Protein AF-0000000078279544 (afdb_homodimer)

Radius of gyration: 25.23 Å; Cα contacts (8 Å, |Δi|>4): 1590; chains: 2; bounding box: 60×74×62 Å

Structure (mmCIF, N/CA/C/O backbone):
data_AF-0000000078279544-model_v1
#
loop_
_entity.id
_entity.type
_entity.pdbx_description
1 polymer 'Phospho-2-dehydro-3-deoxyheptonate aldolase'
#
loop_
_atom_site.group_PDB
_atom_site.id
_atom_site.type_symbol
_atom_site.label_atom_id
_atom_site.label_alt_id
_atom_site.label_comp_id
_atom_site.label_asym_id
_atom_site.label_entity_id
_atom_site.label_seq_id
_atom_site.pdbx_PDB_ins_code
_atom_site.Cartn_x
_atom_site.Cartn_y
_atom_site.Cartn_z
_atom_site.occupancy
_atom_site.B_iso_or_equiv
_atom_site.auth_seq_id
_atom_site.auth_comp_id
_atom_site.auth_asym_id
_atom_site.auth_atom_id
_atom_site.pdbx_PDB_model_num
ATOM 1 N N . MET A 1 1 ? -12.188 -8.484 -18.031 1 65.75 1 MET A N 1
ATOM 2 C CA . MET A 1 1 ? -12 -7.473 -16.984 1 65.75 1 MET A CA 1
ATOM 3 C C . MET A 1 1 ? -13.281 -6.668 -16.781 1 65.75 1 MET A C 1
ATOM 5 O O . MET A 1 1 ? -13.984 -6.348 -17.734 1 65.75 1 MET A O 1
ATOM 9 N N . SER A 1 2 ? -13.641 -6.617 -15.555 1 80.62 2 SER A N 1
ATOM 10 C CA . SER A 1 2 ? -14.859 -5.887 -15.219 1 80.62 2 SER A CA 1
ATOM 11 C C . SER A 1 2 ? -14.586 -4.391 -15.094 1 80.62 2 SER A C 1
ATOM 13 O O . SER A 1 2 ? -15.289 -3.686 -14.367 1 80.62 2 SER A O 1
ATOM 15 N N . PHE A 1 3 ? -13.539 -3.898 -15.812 1 88.75 3 PHE A N 1
ATOM 16 C CA . PHE A 1 3 ? -13.188 -2.484 -15.805 1 88.75 3 PHE A CA 1
ATOM 17 C C . PHE A 1 3 ? -13.992 -1.721 -16.844 1 88.75 3 PHE A C 1
ATOM 19 O O . PHE A 1 3 ? -13.977 -2.072 -18.031 1 88.75 3 PHE A O 1
ATOM 26 N N . LYS A 1 4 ? -14.711 -0.787 -16.406 1 92.38 4 LYS A N 1
ATOM 27 C CA . LYS A 1 4 ? -15.336 0.163 -17.312 1 92.38 4 LYS A CA 1
ATOM 28 C C . LYS A 1 4 ? -14.664 1.53 -17.234 1 92.38 4 LYS A C 1
ATOM 30 O O . LYS A 1 4 ? -14.594 2.135 -16.172 1 92.38 4 LYS A O 1
ATOM 35 N N . PHE A 1 5 ? -14.094 1.951 -18.312 1 92.12 5 PHE A N 1
ATOM 36 C CA . PHE A 1 5 ? -13.531 3.293 -18.391 1 92.12 5 PHE A CA 1
ATOM 37 C C . PHE A 1 5 ? -14.617 4.324 -18.656 1 92.12 5 PHE A C 1
ATOM 39 O O . PHE A 1 5 ? -15.18 4.379 -19.75 1 92.12 5 PHE A O 1
ATOM 46 N N . VAL A 1 6 ? -14.883 5.16 -17.75 1 92.38 6 VAL A N 1
ATOM 47 C CA . VAL A 1 6 ? -16.016 6.07 -17.766 1 92.38 6 VAL A CA 1
ATOM 48 C C . VAL A 1 6 ? -15.648 7.352 -18.5 1 92.38 6 VAL A C 1
ATOM 50 O O . VAL A 1 6 ? -16.328 7.742 -19.453 1 92.38 6 VAL A O 1
ATOM 53 N N . LYS A 1 7 ? -14.562 7.988 -18.078 1 92.88 7 LYS A N 1
ATOM 54 C CA . LYS A 1 7 ? -14.133 9.242 -18.688 1 92.88 7 LYS A CA 1
ATOM 55 C C . LYS A 1 7 ? -12.648 9.492 -18.453 1 92.88 7 LYS A C 1
ATOM 57 O O . LYS A 1 7 ? -12.133 9.227 -17.359 1 92.88 7 LYS A O 1
ATOM 62 N N . GLN A 1 8 ? -11.969 9.938 -19.484 1 94 8 GLN A N 1
ATOM 63 C CA . GLN A 1 8 ? -10.578 10.352 -19.344 1 94 8 GLN A CA 1
ATOM 64 C C . GLN A 1 8 ? -10.477 11.672 -18.578 1 94 8 GLN A C 1
ATOM 66 O O . GLN A 1 8 ? -11.172 12.641 -18.906 1 94 8 GLN A O 1
ATOM 71 N N . LEU A 1 9 ? -9.648 11.727 -17.594 1 95.56 9 LEU A N 1
ATOM 72 C CA . LEU A 1 9 ? -9.492 12.914 -16.781 1 95.56 9 LEU A CA 1
ATOM 73 C C . LEU A 1 9 ? -8.445 13.852 -17.375 1 95.56 9 LEU A C 1
ATOM 75 O O . LEU A 1 9 ? -7.484 13.398 -18 1 95.56 9 LEU A O 1
ATOM 79 N N . PRO A 1 10 ? -8.688 15.148 -17.219 1 95.38 10 PRO A N 1
ATOM 80 C CA . PRO A 1 10 ? -7.602 16.062 -17.594 1 95.38 10 PRO A CA 1
ATOM 81 C C . PRO A 1 10 ? -6.309 15.773 -16.828 1 95.38 10 PRO A C 1
ATOM 83 O O . PRO A 1 10 ? -6.344 15.242 -15.719 1 95.38 10 PRO A O 1
ATOM 86 N N . SER A 1 11 ? -5.172 16.016 -17.484 1 94.69 11 SER A N 1
ATOM 87 C CA . SER A 1 11 ? -3.885 15.867 -16.812 1 94.69 11 SER A CA 1
ATOM 88 C C . SER A 1 11 ? -3.76 16.828 -15.633 1 94.69 11 SER A C 1
ATOM 90 O O . SER A 1 11 ? -4.504 17.812 -15.547 1 94.69 11 SER A O 1
ATOM 92 N N . PRO A 1 12 ? -2.832 16.562 -14.727 1 94.88 12 PRO A N 1
ATOM 93 C CA . PRO A 1 12 ? -2.604 17.484 -13.617 1 94.88 12 PRO A CA 1
ATOM 94 C C . PRO A 1 12 ? -2.303 18.906 -14.094 1 94.88 12 PRO A C 1
ATOM 96 O O . PRO A 1 12 ? -2.797 19.875 -13.508 1 94.88 12 PRO A O 1
ATOM 99 N N . ASP A 1 13 ? -1.54 19.031 -15.18 1 95.5 13 ASP A N 1
ATOM 100 C CA . ASP A 1 13 ? -1.221 20.344 -15.711 1 95.5 13 ASP A CA 1
ATOM 101 C C . ASP A 1 13 ? -2.477 21.062 -16.219 1 95.5 13 ASP A C 1
ATOM 103 O O . ASP A 1 13 ? -2.633 22.266 -16.016 1 95.5 13 ASP A O 1
ATOM 107 N N . GLU A 1 14 ? -3.307 20.312 -16.844 1 96.88 14 GLU A N 1
ATOM 108 C CA . GLU A 1 14 ? -4.562 20.875 -17.328 1 96.88 14 GLU A CA 1
ATOM 109 C C . GLU A 1 14 ? -5.453 21.312 -16.172 1 96.88 14 GLU A C 1
ATOM 111 O O . GLU A 1 14 ? -6.078 22.375 -16.234 1 96.88 14 GLU A O 1
ATOM 116 N N . ILE A 1 15 ? -5.516 20.516 -15.125 1 96.69 15 ILE A N 1
ATOM 117 C CA . ILE A 1 15 ? -6.328 20.828 -13.953 1 96.69 15 ILE A CA 1
ATOM 118 C C . ILE A 1 15 ? -5.785 22.078 -13.266 1 96.69 15 ILE A C 1
ATOM 120 O O . ILE A 1 15 ? -6.551 22.953 -12.875 1 96.69 15 ILE A O 1
ATOM 124 N N . LYS A 1 16 ? -4.445 22.203 -13.125 1 96.75 16 LYS A N 1
ATOM 125 C CA . LYS A 1 16 ? -3.811 23.359 -12.492 1 96.75 16 LYS A CA 1
ATOM 126 C C . LYS A 1 16 ? -4.039 24.625 -13.312 1 96.75 16 LYS A C 1
ATOM 128 O O . LYS A 1 16 ? -4.148 25.719 -12.75 1 96.75 16 LYS A O 1
ATOM 133 N N . ALA A 1 17 ? -4.172 24.422 -14.641 1 96.38 17 ALA A N 1
ATOM 134 C CA . ALA A 1 17 ? -4.465 25.562 -15.516 1 96.38 17 ALA A CA 1
ATOM 135 C C . ALA A 1 17 ? -5.918 26.016 -15.359 1 96.38 17 ALA A C 1
ATOM 137 O O . ALA A 1 17 ? -6.219 27.203 -15.453 1 96.38 17 ALA A O 1
ATOM 138 N N . GLN A 1 18 ? -6.758 25.078 -15.117 1 95.12 18 GLN A N 1
ATOM 139 C CA . GLN A 1 18 ? -8.18 25.375 -14.93 1 95.12 18 GLN A CA 1
ATOM 140 C C . GLN A 1 18 ? -8.422 26.062 -13.586 1 95.12 18 GLN A C 1
ATOM 142 O O . GLN A 1 18 ? -9.336 26.875 -13.461 1 95.12 18 GLN A O 1
ATOM 147 N N . ALA A 1 19 ? -7.66 25.656 -12.594 1 94.81 19 ALA A N 1
ATOM 148 C CA . ALA A 1 19 ? -7.727 26.234 -11.242 1 94.81 19 ALA A CA 1
ATOM 149 C C . ALA A 1 19 ? -6.34 26.609 -10.742 1 94.81 19 ALA A C 1
ATOM 151 O O . ALA A 1 19 ? -5.809 25.969 -9.828 1 94.81 19 ALA A O 1
ATOM 152 N N . PRO A 1 20 ? -5.855 27.703 -11.273 1 96.44 20 PRO A N 1
ATOM 153 C CA . PRO A 1 20 ? -4.461 28.062 -11.008 1 96.44 20 PRO A CA 1
ATOM 154 C C . PRO A 1 20 ? -4.266 28.672 -9.625 1 96.44 20 PRO A C 1
ATOM 156 O O . PRO A 1 20 ? -5.176 29.312 -9.094 1 96.44 20 PRO A O 1
ATOM 159 N N . VAL 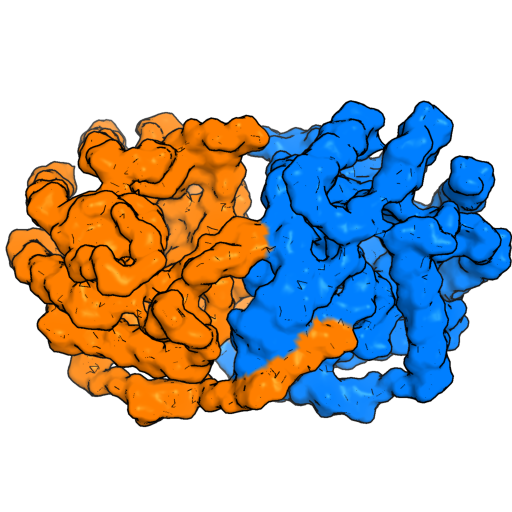A 1 21 ? -3.148 28.453 -9.031 1 97.81 21 VAL A N 1
ATOM 160 C CA . VAL A 1 21 ? -2.697 29.141 -7.828 1 97.81 21 VAL A CA 1
ATOM 161 C C . VAL A 1 21 ? -2.047 30.469 -8.211 1 97.81 21 VAL A C 1
ATOM 163 O O . VAL A 1 21 ? -1.153 30.516 -9.055 1 97.81 21 VAL A O 1
ATOM 166 N N . SER A 1 22 ? -2.471 31.547 -7.641 1 97.75 22 SER A N 1
ATOM 167 C CA . SER A 1 22 ? -1.926 32.875 -7.977 1 97.75 22 SER A CA 1
ATOM 168 C C . SER A 1 22 ? -0.47 33 -7.535 1 97.75 22 SER A C 1
ATOM 170 O O . SER A 1 22 ? -0.01 32.219 -6.676 1 97.75 22 SER A O 1
ATOM 172 N N . GLU A 1 23 ? 0.226 33.906 -8.156 1 97.69 23 GLU A N 1
ATOM 173 C CA . GLU A 1 23 ? 1.618 34.156 -7.797 1 97.69 23 GLU A CA 1
ATOM 174 C C . GLU A 1 23 ? 1.745 34.531 -6.324 1 97.69 23 GLU A C 1
ATOM 176 O O . GLU A 1 23 ? 2.707 34.156 -5.656 1 97.69 23 GLU A O 1
ATOM 181 N N . GLU A 1 24 ? 0.836 35.312 -5.895 1 98.31 24 GLU A N 1
ATOM 182 C CA . GLU A 1 24 ? 0.827 35.688 -4.488 1 98.31 24 GLU A CA 1
ATOM 183 C C . GLU A 1 24 ? 0.713 34.5 -3.574 1 98.31 24 GLU A C 1
ATOM 185 O O . GLU A 1 24 ? 1.434 34.375 -2.578 1 98.31 24 GLU A O 1
ATOM 190 N N . LEU A 1 25 ? -0.169 33.594 -3.844 1 98.5 25 LEU A N 1
ATOM 191 C CA . LEU A 1 25 ? -0.368 32.406 -3.043 1 98.5 25 LEU A CA 1
ATOM 192 C C . LEU A 1 25 ? 0.86 31.5 -3.102 1 98.5 25 LEU A C 1
ATOM 194 O O . LEU A 1 25 ? 1.201 30.844 -2.117 1 98.5 25 LEU A O 1
ATOM 198 N N . LYS A 1 26 ? 1.484 31.453 -4.258 1 98.06 26 LYS A N 1
ATOM 199 C CA . LYS A 1 26 ? 2.717 30.688 -4.387 1 98.06 26 LYS A CA 1
ATOM 200 C C . LYS A 1 26 ? 3.795 31.203 -3.441 1 98.06 26 LYS A C 1
ATOM 202 O O . LYS A 1 26 ? 4.547 30.422 -2.854 1 98.06 26 LYS A O 1
ATOM 207 N N . GLN A 1 27 ? 3.869 32.469 -3.314 1 98.38 27 GLN A N 1
ATOM 208 C CA . GLN A 1 27 ? 4.848 33.094 -2.424 1 98.38 27 GLN A CA 1
ATOM 209 C C . GLN A 1 27 ? 4.52 32.812 -0.962 1 98.38 27 GLN A C 1
ATOM 211 O O . GLN A 1 27 ? 5.418 32.531 -0.163 1 98.38 27 GLN A O 1
ATOM 216 N N . ILE A 1 28 ? 3.273 32.906 -0.681 1 98.5 28 ILE A N 1
ATOM 217 C CA . ILE A 1 28 ? 2.838 32.594 0.674 1 98.5 28 ILE A CA 1
ATOM 218 C C . ILE A 1 28 ? 3.197 31.141 1.007 1 98.5 28 ILE A C 1
ATOM 220 O O . ILE A 1 28 ? 3.746 30.859 2.074 1 98.5 28 ILE A O 1
ATOM 224 N N . LYS A 1 29 ? 2.893 30.25 0.132 1 98.44 29 LYS A N 1
ATOM 225 C CA . LYS A 1 29 ? 3.207 28.844 0.351 1 98.44 29 LYS A CA 1
ATOM 226 C C . LYS A 1 29 ? 4.711 28.641 0.522 1 98.44 29 LYS A C 1
ATOM 228 O O . LYS A 1 29 ? 5.141 27.844 1.358 1 98.44 29 LYS A O 1
ATOM 233 N N . ALA A 1 30 ? 5.5 29.25 -0.311 1 98.25 30 ALA A N 1
ATOM 234 C CA . ALA A 1 30 ? 6.949 29.109 -0.23 1 98.25 30 ALA A CA 1
ATOM 235 C C . ALA A 1 30 ? 7.465 29.5 1.151 1 98.25 30 ALA A C 1
ATOM 237 O O . ALA A 1 30 ? 8.352 28.844 1.699 1 98.25 30 ALA A O 1
ATOM 238 N N . LYS A 1 31 ? 6.93 30.562 1.645 1 98.31 31 LYS A N 1
ATOM 239 C CA . LYS A 1 31 ? 7.305 31.016 2.986 1 98.31 31 LYS A CA 1
ATOM 240 C C . LYS A 1 31 ? 6.891 29.984 4.035 1 98.31 31 LYS A C 1
ATOM 242 O O . LYS A 1 31 ? 7.656 29.688 4.957 1 98.31 31 LYS A O 1
ATOM 247 N N . ARG A 1 32 ? 5.723 29.5 3.902 1 98.56 32 ARG A N 1
ATOM 248 C CA . ARG A 1 32 ? 5.207 28.5 4.828 1 98.56 32 ARG A CA 1
ATOM 249 C C . ARG A 1 32 ? 6.008 27.203 4.73 1 98.56 32 ARG A C 1
ATOM 251 O O . ARG A 1 32 ? 6.301 26.562 5.746 1 98.56 32 ARG A O 1
ATOM 258 N N . ASP A 1 33 ? 6.324 26.797 3.461 1 98.5 33 ASP A N 1
ATOM 259 C CA . ASP A 1 33 ? 7.172 25.625 3.266 1 98.5 33 ASP A CA 1
ATOM 260 C C . ASP A 1 33 ? 8.477 25.75 4.055 1 98.5 33 ASP A C 1
ATOM 262 O O . ASP A 1 33 ? 8.891 24.812 4.727 1 98.5 33 ASP A O 1
ATOM 266 N N . LYS A 1 34 ? 9.078 26.875 3.982 1 98.38 34 LYS A N 1
ATOM 267 C CA . LYS A 1 34 ? 10.336 27.109 4.691 1 98.38 34 LYS A CA 1
ATOM 268 C C . LYS A 1 34 ? 10.141 27.031 6.203 1 98.38 34 LYS A C 1
ATOM 270 O O . LYS A 1 34 ? 10.953 26.422 6.906 1 98.38 34 LYS A O 1
ATOM 275 N N . MET A 1 35 ? 9.07 27.578 6.68 1 98.44 35 MET A N 1
ATOM 276 C CA . MET A 1 35 ? 8.781 27.547 8.109 1 98.44 35 MET A CA 1
ATOM 277 C C . MET A 1 35 ? 8.648 26.125 8.617 1 98.44 35 MET A C 1
ATOM 279 O O . MET A 1 35 ? 9.219 25.766 9.656 1 98.44 35 MET A O 1
ATOM 283 N N . ILE A 1 36 ? 7.938 25.328 7.93 1 98.81 36 ILE A N 1
ATOM 284 C CA . ILE A 1 36 ? 7.707 23.938 8.328 1 98.81 36 ILE A CA 1
ATOM 285 C C . ILE A 1 36 ? 9 23.141 8.211 1 98.81 36 ILE A C 1
ATOM 287 O O . ILE A 1 36 ? 9.344 22.359 9.102 1 98.81 36 ILE A O 1
ATOM 291 N N . CYS A 1 37 ? 9.711 23.344 7.125 1 98.62 37 CYS A N 1
ATOM 292 C CA . CYS A 1 37 ? 11.008 22.703 6.918 1 98.62 37 CYS A CA 1
ATOM 293 C C . CYS A 1 37 ? 11.969 23.031 8.055 1 98.62 37 CYS A C 1
ATOM 295 O O . CYS A 1 37 ? 12.695 22.172 8.531 1 98.62 37 CYS A O 1
ATOM 297 N N . ASP A 1 38 ? 12 24.297 8.461 1 98.75 38 ASP A N 1
ATOM 298 C CA . ASP A 1 38 ? 12.898 24.734 9.531 1 98.75 38 ASP A CA 1
ATOM 299 C C . ASP A 1 38 ? 12.586 24.016 10.836 1 98.75 38 ASP A C 1
ATOM 301 O O . ASP A 1 38 ? 13.484 23.703 11.617 1 98.75 38 ASP A O 1
ATOM 305 N N . VAL A 1 39 ? 11.336 23.75 11.07 1 98.75 39 VAL A N 1
ATOM 306 C CA . VAL A 1 39 ? 10.961 23 12.266 1 98.75 39 VAL A CA 1
ATOM 307 C C . VAL A 1 39 ? 11.461 21.562 12.172 1 98.75 39 VAL A C 1
ATOM 309 O O . VAL A 1 39 ? 12.094 21.062 13.094 1 98.75 39 VAL A O 1
ATOM 312 N N . ILE A 1 40 ? 11.242 20.922 11.023 1 98.81 40 ILE A N 1
ATOM 313 C CA . ILE A 1 40 ? 11.586 19.516 10.828 1 98.81 40 ILE A CA 1
ATOM 314 C C . ILE A 1 40 ? 13.102 19.344 10.906 1 98.81 40 ILE A C 1
ATOM 316 O O . ILE A 1 40 ? 13.594 18.375 11.5 1 98.81 40 ILE A O 1
ATOM 320 N N . THR A 1 41 ? 13.883 20.297 10.406 1 98.31 41 THR A N 1
ATOM 321 C CA . THR A 1 41 ? 15.336 20.172 10.352 1 98.31 41 THR A CA 1
ATOM 322 C C . THR A 1 41 ? 15.969 20.594 11.672 1 98.31 41 THR A C 1
ATOM 324 O O . THR A 1 41 ? 17.141 20.344 11.914 1 98.31 41 THR A O 1
ATOM 327 N N . GLY A 1 42 ? 15.188 21.328 12.477 1 97.81 42 GLY A N 1
ATOM 328 C CA . GLY A 1 42 ? 15.719 21.828 13.742 1 97.81 42 GLY A CA 1
ATOM 329 C C . GLY A 1 42 ? 16.281 23.219 13.648 1 97.81 42 GLY A C 1
ATOM 330 O O . GLY A 1 42 ? 16.812 23.75 14.633 1 97.81 42 GLY A O 1
ATOM 331 N N . ALA A 1 43 ? 16.125 23.844 12.523 1 98.31 43 ALA A N 1
ATOM 332 C CA . ALA A 1 43 ? 16.562 25.234 12.367 1 98.31 43 ALA A CA 1
ATOM 333 C C . ALA A 1 43 ? 15.664 26.188 13.133 1 98.31 43 ALA A C 1
ATOM 335 O O . ALA A 1 43 ? 16.062 27.312 13.461 1 98.31 43 ALA A O 1
ATOM 336 N N . SER A 1 44 ? 14.469 25.781 13.375 1 98.25 44 SER A N 1
ATOM 337 C CA . SER A 1 44 ? 13.516 26.5 14.219 1 98.25 44 SER A CA 1
ATOM 338 C C . SER A 1 44 ? 13.078 25.656 15.406 1 98.25 44 SER A C 1
ATOM 340 O O . SER A 1 44 ? 12.875 24.438 15.273 1 98.25 44 SER A O 1
ATOM 342 N N . ASP A 1 45 ? 12.898 26.281 16.516 1 96.5 45 ASP A N 1
ATOM 343 C CA . ASP A 1 45 ? 12.469 25.562 17.719 1 96.5 45 ASP A CA 1
ATOM 344 C C . ASP A 1 45 ? 10.953 25.641 17.875 1 96.5 45 ASP A C 1
ATOM 346 O O . ASP A 1 45 ? 10.422 25.234 18.922 1 96.5 45 ASP A O 1
ATOM 350 N N . LYS A 1 46 ? 10.289 26.188 16.891 1 98.38 46 LYS A N 1
ATOM 351 C CA . LYS A 1 46 ? 8.828 26.219 16.938 1 98.38 46 LYS A CA 1
ATOM 352 C C . LYS A 1 46 ? 8.258 24.797 16.891 1 98.38 46 LYS A C 1
ATOM 354 O O . LYS A 1 46 ? 8.953 23.859 16.5 1 98.38 46 LYS A O 1
ATOM 359 N N . PHE A 1 47 ? 7.074 24.688 17.375 1 98.81 47 PHE A N 1
ATOM 360 C CA . PHE A 1 47 ? 6.371 23.406 17.438 1 98.81 47 PHE A CA 1
ATOM 361 C C . PHE A 1 47 ? 5.285 23.328 16.375 1 98.81 47 PHE A C 1
ATOM 363 O O . PHE A 1 47 ? 4.527 24.281 16.172 1 98.81 47 PHE A O 1
ATOM 370 N N . LEU A 1 48 ? 5.262 22.266 15.648 1 98.81 48 LEU A N 1
ATOM 371 C CA . LEU A 1 48 ? 4.32 22.078 14.555 1 98.81 48 LEU A CA 1
ATOM 372 C C . LEU A 1 48 ? 3.014 21.469 15.055 1 98.81 48 LEU A C 1
ATOM 374 O O . LEU A 1 48 ? 3.023 20.516 15.828 1 98.81 48 LEU A O 1
ATOM 378 N N . VAL A 1 49 ? 1.872 22.016 14.688 1 98.94 49 VAL A N 1
ATOM 379 C CA . VAL A 1 49 ? 0.566 21.453 15 1 98.94 49 VAL A CA 1
ATOM 380 C C . VAL A 1 49 ? -0.235 21.266 13.711 1 98.94 49 VAL A C 1
ATOM 382 O O . VAL A 1 49 ? -0.69 22.234 13.109 1 98.94 49 VAL A O 1
ATOM 385 N N . ILE A 1 50 ? -0.33 20.047 13.227 1 98.94 50 ILE A N 1
ATOM 386 C CA . ILE A 1 50 ? -1.203 19.688 12.109 1 98.94 50 ILE A CA 1
ATOM 387 C C . ILE A 1 50 ? -2.611 19.422 12.625 1 98.94 50 ILE A C 1
ATOM 389 O O . ILE A 1 50 ? -2.842 18.406 13.305 1 98.94 50 ILE A O 1
ATOM 393 N N . VAL A 1 51 ? -3.533 20.281 12.336 1 98.88 51 VAL A N 1
ATOM 394 C CA . VAL A 1 51 ? -4.793 20.234 13.078 1 98.88 51 VAL A CA 1
ATOM 395 C C . VAL A 1 51 ? -5.957 20.484 12.125 1 98.88 51 VAL A C 1
ATOM 397 O O . VAL A 1 51 ? -5.859 21.297 11.203 1 98.88 51 VAL A O 1
ATOM 400 N N . GLY A 1 52 ? -6.957 19.766 12.219 1 98.69 52 GLY A N 1
ATOM 401 C CA . GLY A 1 52 ? -8.156 19.828 11.398 1 98.69 52 GLY A CA 1
ATOM 402 C C . GLY A 1 52 ? -9.008 18.578 11.508 1 98.69 52 GLY A C 1
ATOM 403 O O . GLY A 1 52 ? -8.719 17.688 12.305 1 98.69 52 GLY A O 1
ATOM 404 N N . PRO A 1 53 ? -10.062 18.531 10.758 1 97.94 53 PRO A N 1
ATOM 405 C CA . PRO A 1 53 ? -10.984 17.391 10.867 1 97.94 53 PRO A CA 1
ATOM 406 C C . PRO A 1 53 ? -10.375 16.094 10.328 1 97.94 53 PRO A C 1
ATOM 408 O O . PRO A 1 53 ? -9.398 16.141 9.578 1 97.94 53 PRO A O 1
ATOM 411 N N . CYS A 1 54 ? -10.93 15.016 10.781 1 95.12 54 CYS A N 1
ATOM 412 C CA . CYS A 1 54 ? -10.5 13.711 10.289 1 95.12 54 CYS A CA 1
ATOM 413 C C . CYS A 1 54 ? -10.609 13.633 8.773 1 95.12 54 CYS A C 1
ATOM 415 O O . CYS A 1 54 ? -9.742 13.062 8.109 1 95.12 54 CYS A O 1
ATOM 417 N N . SER A 1 55 ? -11.703 14.164 8.266 1 94.56 55 SER A N 1
ATOM 418 C CA . SER A 1 55 ? -11.938 14.25 6.828 1 94.56 55 SER A CA 1
ATOM 419 C C . SER A 1 55 ? -12.516 15.609 6.445 1 94.56 55 SER A C 1
ATOM 421 O O . SER A 1 55 ? -13.445 16.094 7.094 1 94.56 55 SER A O 1
ATOM 423 N N . ALA A 1 56 ? -11.891 16.188 5.477 1 96.06 56 ALA A N 1
ATOM 424 C CA . ALA A 1 56 ? -12.469 17.391 4.883 1 96.06 56 ALA A CA 1
ATOM 425 C C . ALA A 1 56 ? -13.648 17.047 3.973 1 96.06 56 ALA A C 1
ATOM 427 O O . ALA A 1 56 ? -13.461 16.422 2.924 1 96.06 56 ALA A O 1
ATOM 428 N N . ASP A 1 57 ? -14.828 17.453 4.363 1 93.12 57 ASP A N 1
ATOM 429 C CA . ASP A 1 57 ? -16 16.953 3.654 1 93.12 57 ASP A CA 1
ATOM 430 C C . ASP A 1 57 ? -16.812 18.109 3.053 1 93.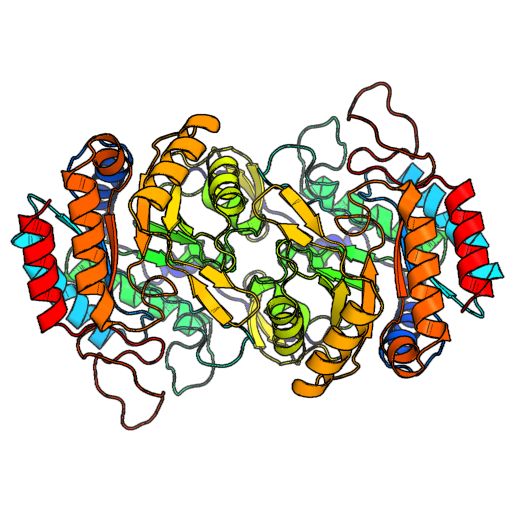12 57 ASP A C 1
ATOM 432 O O . ASP A 1 57 ? -17.641 17.891 2.172 1 93.12 57 ASP A O 1
ATOM 436 N N . ASN A 1 58 ? -16.594 19.25 3.594 1 94.5 58 ASN A N 1
ATOM 437 C CA . ASN A 1 58 ? -17.375 20.422 3.188 1 94.5 58 ASN A CA 1
ATOM 438 C C . ASN A 1 58 ? -16.5 21.672 3.115 1 94.5 58 ASN A C 1
ATOM 440 O O . ASN A 1 58 ? -15.93 22.094 4.121 1 94.5 58 ASN A O 1
ATOM 444 N N . GLU A 1 59 ? -16.484 22.25 1.972 1 97.19 59 GLU A N 1
ATOM 445 C CA . GLU A 1 59 ? -15.594 23.391 1.737 1 97.19 59 GLU A CA 1
ATOM 446 C C . GLU A 1 59 ? -15.891 24.531 2.699 1 97.19 59 GLU A C 1
ATOM 448 O O . GLU A 1 59 ? -14.977 25.125 3.277 1 97.19 59 GLU A O 1
ATOM 453 N N . ASP A 1 60 ? -17.141 24.875 2.885 1 97.94 60 ASP A N 1
ATOM 454 C CA . ASP A 1 60 ? -17.516 26.031 3.707 1 97.94 60 ASP A CA 1
ATOM 455 C C . ASP A 1 60 ? -17.109 25.812 5.164 1 97.94 60 ASP A C 1
ATOM 457 O O . ASP A 1 60 ? -16.531 26.703 5.789 1 97.94 60 ASP A O 1
ATOM 461 N N . SER A 1 61 ? -17.438 24.672 5.68 1 98.12 61 SER A N 1
ATOM 462 C CA . SER A 1 61 ? -17.125 24.422 7.086 1 98.12 61 SER A CA 1
ATOM 463 C C . SER A 1 61 ? -15.625 24.281 7.305 1 98.12 61 SER A C 1
ATOM 465 O O . SER A 1 61 ? -15.094 24.719 8.336 1 98.12 61 SER A O 1
ATOM 467 N N . VAL A 1 62 ? -14.914 23.688 6.375 1 98.5 62 VAL A N 1
ATOM 468 C CA . VAL A 1 62 ? -13.469 23.531 6.492 1 98.5 62 VAL A CA 1
ATOM 469 C C . VAL A 1 62 ? -12.805 24.906 6.449 1 98.5 62 VAL A C 1
ATOM 471 O O . VAL A 1 62 ? -11.922 25.203 7.258 1 98.5 62 VAL A O 1
ATOM 474 N N . CYS A 1 63 ? -13.281 25.797 5.559 1 98.75 63 CYS A N 1
ATOM 475 C CA . CYS A 1 63 ? -12.688 27.141 5.465 1 98.75 63 CYS A CA 1
ATOM 476 C C . CYS A 1 63 ? -13.062 27.984 6.676 1 98.75 63 CYS A C 1
ATOM 478 O O . CYS A 1 63 ? -12.273 28.812 7.121 1 98.75 63 CYS A O 1
ATOM 480 N N . ASP A 1 64 ? -14.289 27.75 7.172 1 98.81 64 ASP A N 1
ATOM 481 C CA . ASP A 1 64 ? -14.641 28.391 8.438 1 98.81 64 ASP A CA 1
ATOM 482 C C . ASP A 1 64 ? -13.664 28 9.539 1 98.81 64 ASP A C 1
ATOM 484 O O . ASP A 1 64 ? -13.18 28.859 10.281 1 98.81 64 ASP A O 1
ATOM 488 N N . TYR A 1 65 ? -13.43 26.797 9.633 1 98.81 65 TYR A N 1
ATOM 489 C CA . TYR A 1 65 ? -12.5 26.266 10.625 1 98.81 65 TYR A CA 1
ATOM 490 C C . TYR A 1 65 ? -11.109 26.859 10.438 1 98.81 65 TYR A C 1
ATOM 492 O O . TYR A 1 65 ? -10.492 27.328 11.398 1 98.81 65 TYR A O 1
ATOM 500 N N . THR A 1 66 ? -10.547 26.875 9.195 1 98.88 66 THR A N 1
ATOM 501 C CA . THR A 1 66 ? -9.195 27.344 8.953 1 98.88 66 THR A CA 1
ATOM 502 C C . THR A 1 66 ? -9.102 28.844 9.195 1 98.88 66 THR A C 1
ATOM 504 O O . THR A 1 66 ? -8.062 29.344 9.633 1 98.88 66 THR A O 1
ATOM 507 N N . ASN A 1 67 ? -10.195 29.562 8.93 1 98.81 67 ASN A N 1
ATOM 508 C CA . ASN A 1 67 ? -10.219 30.984 9.242 1 98.81 67 ASN A CA 1
ATOM 509 C C . ASN A 1 67 ? -10.062 31.234 10.734 1 98.81 67 ASN A C 1
ATOM 511 O O . ASN A 1 67 ? -9.367 32.156 11.148 1 98.81 67 ASN A O 1
ATOM 515 N N . ARG A 1 68 ? -10.727 30.422 11.523 1 98.81 68 ARG A N 1
ATOM 516 C CA . ARG A 1 68 ? -10.562 30.531 12.977 1 98.81 68 ARG A CA 1
ATOM 517 C C . ARG A 1 68 ? -9.133 30.188 13.391 1 98.81 68 ARG A C 1
ATOM 519 O O . ARG A 1 68 ? -8.57 30.844 14.266 1 98.81 68 ARG A O 1
ATOM 526 N N . LEU A 1 69 ? -8.602 29.188 12.766 1 98.81 69 LEU A N 1
ATOM 527 C CA . LEU A 1 69 ? -7.234 28.75 13.047 1 98.81 69 LEU A CA 1
ATOM 528 C C . LEU A 1 69 ? -6.242 29.875 12.75 1 98.81 69 LEU A C 1
ATOM 530 O O . LEU A 1 69 ? -5.254 30.047 13.469 1 98.81 69 LEU A O 1
ATOM 534 N N . ALA A 1 70 ? -6.461 30.625 11.656 1 98.75 70 ALA A N 1
ATOM 535 C CA . ALA A 1 70 ? -5.57 31.703 11.25 1 98.75 70 ALA A CA 1
ATOM 536 C C . ALA A 1 70 ? -5.477 32.781 12.336 1 98.75 70 ALA A C 1
ATOM 538 O O . ALA A 1 70 ? -4.41 33.344 12.562 1 98.75 70 ALA A O 1
ATOM 539 N N . LYS A 1 71 ? -6.59 33.062 12.977 1 98.56 71 LYS A N 1
ATOM 540 C CA . LYS A 1 71 ? -6.594 34.031 14.062 1 98.56 71 LYS A CA 1
ATOM 541 C C . LYS A 1 71 ? -5.715 33.562 15.219 1 98.56 71 LYS A C 1
ATOM 543 O O . LYS A 1 71 ? -5 34.375 15.828 1 98.56 71 LYS A O 1
ATOM 548 N N . ILE A 1 72 ? -5.801 32.281 15.516 1 98.69 72 ILE A N 1
ATOM 549 C CA . ILE A 1 72 ? -4.973 31.734 16.578 1 98.69 72 ILE A CA 1
ATOM 550 C C . ILE A 1 72 ? -3.504 31.781 16.156 1 98.69 72 ILE A C 1
ATOM 552 O O . ILE A 1 72 ? -2.631 32.094 16.969 1 98.69 72 ILE A O 1
ATOM 556 N N . GLN A 1 73 ? -3.197 31.406 14.891 1 98.62 73 GLN A N 1
ATOM 557 C CA . GLN A 1 73 ? -1.827 31.438 14.391 1 98.62 73 GLN A CA 1
ATOM 558 C C . GLN A 1 73 ? -1.162 32.781 14.656 1 98.62 73 GLN A C 1
ATOM 560 O O . GLN A 1 73 ? 0.001 32.844 15.062 1 98.62 73 GLN A O 1
ATOM 565 N N . ASN A 1 74 ? -1.898 33.875 14.445 1 98 74 ASN A N 1
ATOM 566 C CA . ASN A 1 74 ? -1.369 35.219 14.648 1 98 74 ASN A CA 1
ATOM 567 C C . ASN A 1 74 ? -0.947 35.438 16.094 1 98 74 ASN A C 1
ATOM 569 O O . ASN A 1 74 ? 0.048 36.094 16.359 1 98 74 ASN A O 1
ATOM 573 N N . LYS A 1 75 ? -1.627 34.812 16.953 1 98.25 75 LYS A N 1
ATOM 574 C CA . LYS A 1 75 ? -1.397 35.031 18.375 1 98.25 75 LYS A CA 1
ATOM 575 C C . LYS A 1 75 ? -0.257 34.156 18.891 1 98.25 75 LYS A C 1
ATOM 577 O O . LYS A 1 75 ? 0.39 34.469 19.875 1 98.25 75 LYS A O 1
ATOM 582 N N . VAL A 1 76 ? -0.044 33.062 18.188 1 98.31 76 VAL A N 1
ATOM 583 C CA . VAL A 1 76 ? 0.918 32.094 18.734 1 98.31 76 VAL A CA 1
ATOM 584 C C . VAL A 1 76 ? 2.078 31.922 17.766 1 98.31 76 VAL A C 1
ATOM 586 O O . VAL A 1 76 ? 2.83 30.953 17.844 1 98.31 76 VAL A O 1
ATOM 589 N N . GLU A 1 77 ? 2.273 32.75 16.797 1 96.94 77 GLU A N 1
ATOM 590 C CA . GLU A 1 77 ? 3.201 32.625 15.68 1 96.94 77 GLU A CA 1
ATOM 591 C C . GLU A 1 77 ? 4.645 32.531 16.172 1 96.94 77 GLU A C 1
ATOM 593 O O . GLU A 1 77 ? 5.508 31.984 15.469 1 96.94 77 GLU A O 1
ATOM 598 N N . ASP A 1 78 ? 4.938 32.969 17.359 1 97.25 78 ASP A N 1
ATOM 599 C CA . ASP A 1 78 ? 6.293 32.938 17.906 1 97.25 78 ASP A CA 1
ATOM 600 C C . ASP A 1 78 ? 6.641 31.531 18.422 1 97.25 78 ASP A C 1
ATOM 602 O O . ASP A 1 78 ? 7.816 31.219 18.625 1 97.25 78 ASP A O 1
ATOM 606 N N . ARG A 1 79 ? 5.613 30.672 18.609 1 98.19 79 ARG A N 1
ATOM 607 C CA . ARG A 1 79 ? 5.863 29.375 19.25 1 98.19 79 ARG A CA 1
ATOM 608 C C . ARG A 1 79 ? 5.402 28.234 18.375 1 98.19 79 ARG A C 1
ATOM 610 O O . ARG A 1 79 ? 5.988 27.141 18.406 1 98.19 79 ARG A O 1
ATOM 617 N N . LEU A 1 80 ? 4.344 28.453 17.672 1 98.75 80 LEU A N 1
ATOM 618 C CA . LEU A 1 80 ? 3.719 27.359 16.938 1 98.75 80 LEU A CA 1
ATOM 619 C C . LEU A 1 80 ? 3.66 27.641 15.445 1 98.75 80 LEU A C 1
ATOM 621 O O . LEU A 1 80 ? 3.562 28.812 15.039 1 98.75 80 LEU A O 1
ATOM 625 N N . VAL A 1 81 ? 3.822 26.672 14.617 1 98.81 81 VAL A N 1
ATOM 626 C CA . VAL A 1 81 ? 3.42 26.672 13.211 1 98.81 81 VAL A CA 1
ATOM 627 C C . VAL A 1 81 ? 2.186 25.797 13.031 1 98.81 81 VAL A C 1
ATOM 629 O O . VAL A 1 81 ? 2.264 24.562 13.148 1 98.81 81 VAL A O 1
ATOM 632 N N . LEU A 1 82 ? 1.03 26.422 12.812 1 98.88 82 LEU A N 1
ATOM 633 C CA . LEU A 1 82 ? -0.206 25.672 12.586 1 98.88 82 LEU A CA 1
ATOM 634 C C . LEU A 1 82 ? -0.356 25.297 11.117 1 98.88 82 LEU A C 1
ATOM 636 O O . LEU A 1 82 ? -0.17 26.141 10.234 1 98.88 82 LEU A O 1
ATOM 640 N N . VAL A 1 83 ? -0.604 24.062 10.828 1 98.94 83 VAL A N 1
ATOM 641 C CA . VAL A 1 83 ? -0.842 23.547 9.484 1 98.94 83 VAL A CA 1
ATOM 642 C C . VAL A 1 83 ? -2.242 22.953 9.398 1 98.94 83 VAL A C 1
ATOM 644 O O . VAL A 1 83 ? -2.506 21.891 9.977 1 98.94 83 VAL A O 1
ATOM 647 N N . PRO A 1 84 ? -3.176 23.594 8.641 1 98.88 84 PRO A N 1
ATOM 648 C CA . PRO A 1 84 ? -4.512 23.016 8.492 1 98.88 84 PRO A CA 1
ATOM 649 C C . PRO A 1 84 ? -4.484 21.594 7.922 1 98.88 84 PRO A C 1
ATOM 651 O O . PRO A 1 84 ? -3.85 21.359 6.895 1 98.88 84 PRO A O 1
ATOM 654 N N . ARG A 1 85 ? -5.066 20.703 8.656 1 98.62 85 ARG A N 1
ATOM 655 C CA . ARG A 1 85 ? -5.297 19.344 8.188 1 98.62 85 ARG A CA 1
ATOM 656 C C . ARG A 1 85 ? -6.523 19.266 7.285 1 98.62 85 ARG A C 1
ATOM 658 O O . ARG A 1 85 ? -7.66 19.281 7.766 1 98.62 85 ARG A O 1
ATOM 665 N N . ILE A 1 86 ? -6.336 19.25 6.008 1 98.5 86 ILE A N 1
ATOM 666 C CA . ILE A 1 86 ? -7.402 19.141 5.02 1 98.5 86 ILE A CA 1
ATOM 667 C C . ILE A 1 86 ? -7.262 17.828 4.254 1 98.5 86 ILE A C 1
ATOM 669 O O . ILE A 1 86 ? -6.777 17.812 3.121 1 98.5 86 ILE A O 1
ATOM 673 N N . TYR A 1 87 ? -7.641 16.781 4.91 1 97.75 87 TYR A N 1
ATOM 674 C CA . TYR A 1 87 ? -7.531 15.43 4.348 1 97.75 87 TYR A CA 1
ATOM 675 C C . TYR A 1 87 ? -8.727 15.109 3.465 1 97.75 87 TYR A C 1
ATOM 677 O O . TYR A 1 87 ? -9.859 15 3.953 1 97.75 87 TYR A O 1
ATOM 685 N N . THR A 1 88 ? -8.43 14.945 2.215 1 96.94 88 THR A N 1
ATOM 686 C CA . THR A 1 88 ? -9.508 14.922 1.231 1 96.94 88 THR A CA 1
ATOM 687 C C . THR A 1 88 ? -9.797 13.492 0.777 1 96.94 88 THR A C 1
ATOM 689 O O . THR A 1 88 ? -10.719 13.258 -0.013 1 96.94 88 THR A O 1
ATOM 692 N N . ASN A 1 89 ? -8.992 12.555 1.195 1 93.94 89 ASN A N 1
ATOM 693 C CA . ASN A 1 89 ? -9.195 11.125 0.964 1 93.94 89 ASN A CA 1
ATOM 694 C C . ASN A 1 89 ? -9.289 10.352 2.277 1 93.94 89 ASN A C 1
ATOM 696 O O . ASN A 1 89 ? -8.602 10.688 3.246 1 93.94 89 ASN A O 1
ATOM 700 N N . LYS A 1 90 ? -10.148 9.383 2.287 1 90.62 90 LYS A N 1
ATOM 701 C CA . LYS A 1 90 ? -10.273 8.562 3.486 1 90.62 90 LYS A CA 1
ATOM 702 C C . LYS A 1 90 ? -10.078 7.086 3.162 1 90.62 90 LYS A C 1
ATOM 704 O O . LYS A 1 90 ? -10.867 6.496 2.416 1 90.62 90 LYS A O 1
ATOM 709 N N . PRO A 1 91 ? -9.0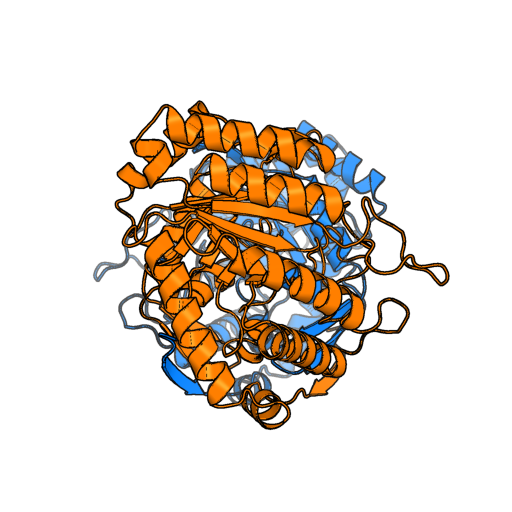31 6.574 3.682 1 89.38 91 PRO A N 1
ATOM 710 C CA . PRO A 1 91 ? -8.875 5.129 3.52 1 89.38 91 PRO A CA 1
ATOM 711 C C . PRO A 1 91 ? -9.961 4.332 4.242 1 89.38 91 PRO A C 1
ATOM 713 O O . PRO A 1 91 ? -10.336 4.672 5.367 1 89.38 91 PRO A O 1
ATOM 716 N N . ARG A 1 92 ? -10.445 3.383 3.559 1 88.38 92 ARG A N 1
ATOM 717 C CA . ARG A 1 92 ? -11.477 2.529 4.137 1 88.38 92 ARG A CA 1
ATOM 718 C C . ARG A 1 92 ? -11.008 1.081 4.219 1 88.38 92 ARG A C 1
ATOM 720 O O . ARG A 1 92 ? -10.492 0.532 3.244 1 88.38 92 ARG A O 1
ATOM 727 N N . THR A 1 93 ? -11.297 0.442 5.27 1 86.94 93 THR A N 1
ATOM 728 C CA . THR A 1 93 ? -10.828 -0.912 5.547 1 86.94 93 THR A CA 1
ATOM 729 C C . THR A 1 93 ? -11.422 -1.902 4.551 1 86.94 93 THR A C 1
ATOM 731 O O . THR A 1 93 ? -10.711 -2.746 4.004 1 86.94 93 THR A O 1
ATOM 734 N N . THR A 1 94 ? -12.711 -1.788 4.277 1 89.44 94 THR A N 1
ATOM 735 C CA . THR A 1 94 ? -13.383 -2.729 3.387 1 89.44 94 THR A CA 1
ATOM 736 C C . THR A 1 94 ? -13.758 -2.055 2.07 1 89.44 94 THR A C 1
ATOM 738 O O . THR A 1 94 ? -14.477 -2.631 1.254 1 89.44 94 THR A O 1
ATOM 741 N N . GLY A 1 95 ? -13.305 -0.855 1.906 1 87.19 95 GLY A N 1
ATOM 742 C CA . GLY A 1 95 ? -13.633 -0.128 0.69 1 87.19 95 GLY A CA 1
ATOM 743 C C . GLY A 1 95 ? -15.047 0.414 0.683 1 87.19 95 GLY A C 1
ATOM 744 O O . GLY A 1 95 ? -15.453 1.104 -0.257 1 87.19 95 GLY A O 1
ATOM 745 N N . GLU A 1 96 ? -15.766 0.173 1.691 1 86.12 96 GLU A N 1
ATOM 746 C CA . GLU A 1 96 ? -17.141 0.656 1.8 1 86.12 96 GLU A CA 1
ATOM 747 C C . GLU A 1 96 ? -17.203 2.004 2.514 1 86.12 96 GLU A C 1
ATOM 749 O O . GLU A 1 96 ? -16.297 2.336 3.297 1 86.12 96 GLU A O 1
ATOM 754 N N . GLY A 1 97 ? -18.25 2.811 2.199 1 83.06 97 GLY A N 1
ATOM 755 C CA . GLY A 1 97 ? -18.438 4.078 2.883 1 83.06 97 GLY A CA 1
ATOM 756 C C . GLY A 1 97 ? -17.844 5.258 2.141 1 83.06 97 GLY A C 1
ATOM 757 O O . GLY A 1 97 ? -17.422 5.125 0.99 1 83.06 97 GLY A O 1
ATOM 758 N N . TYR A 1 98 ? -17.984 6.391 2.793 1 87 98 TYR A N 1
ATOM 759 C CA . TYR A 1 98 ? -17.5 7.637 2.221 1 87 98 TYR A CA 1
ATOM 760 C C . TYR A 1 98 ? -15.984 7.582 2.012 1 87 98 TYR A C 1
ATOM 762 O O . TYR A 1 98 ? -15.227 7.41 2.967 1 87 98 TYR A O 1
ATOM 770 N N . LYS A 1 99 ? -15.5 7.746 0.793 1 90.12 99 LYS A N 1
ATOM 771 C CA . LYS A 1 99 ? -14.086 7.594 0.461 1 90.12 99 LYS A CA 1
ATOM 772 C C . LYS A 1 99 ? -13.391 8.945 0.385 1 90.12 99 LYS A C 1
ATOM 774 O O . LYS A 1 99 ? -12.203 9.023 0.058 1 90.12 99 LYS A O 1
ATOM 779 N N . GLY A 1 100 ? -14.094 9.984 0.701 1 92.75 100 GLY A N 1
ATOM 780 C CA . GLY A 1 100 ? -13.5 11.312 0.699 1 92.75 100 GLY A CA 1
ATOM 781 C C . GLY A 1 100 ? -13.977 12.18 -0.45 1 92.75 100 GLY A C 1
ATOM 782 O O . GLY A 1 100 ? -14.562 11.68 -1.411 1 92.75 100 GLY A O 1
ATOM 783 N N . MET A 1 101 ? -13.664 13.438 -0.398 1 93.62 101 MET A N 1
ATOM 784 C CA . MET A 1 101 ? -14.141 14.453 -1.329 1 93.62 101 MET A CA 1
ATOM 785 C C . MET A 1 101 ? -13.586 14.219 -2.729 1 93.62 101 MET A C 1
ATOM 787 O O . MET A 1 101 ? -14.227 14.555 -3.723 1 93.62 101 MET A O 1
ATOM 791 N N . LEU A 1 102 ? -12.414 13.625 -2.799 1 92.94 102 LEU A N 1
ATOM 792 C CA . LEU A 1 102 ? -11.82 13.336 -4.098 1 92.94 102 LEU A CA 1
ATOM 793 C C . LEU A 1 102 ? -12.727 12.43 -4.922 1 92.94 102 LEU A C 1
ATOM 795 O O . LEU A 1 102 ? -12.867 12.617 -6.133 1 92.94 102 LEU A O 1
ATOM 799 N N . HIS A 1 103 ? -13.289 11.453 -4.254 1 91.56 103 HIS A N 1
ATOM 800 C CA . HIS A 1 103 ? -14.156 10.492 -4.934 1 91.56 103 HIS A CA 1
ATOM 801 C C . HIS A 1 103 ? -15.578 11.016 -5.051 1 91.56 103 HIS A C 1
ATOM 803 O O . HIS A 1 103 ? -16.266 10.742 -6.039 1 91.56 103 HIS A O 1
ATOM 809 N N . GLN A 1 104 ? -15.922 11.641 -4.023 1 92.25 104 GLN A N 1
ATOM 810 C CA . GLN A 1 104 ? -17.312 12.062 -3.859 1 92.25 104 GLN A CA 1
ATOM 811 C C . GLN A 1 104 ? -17.391 13.445 -3.221 1 92.25 104 GLN A C 1
ATOM 813 O O . GLN A 1 104 ? -17.578 13.57 -2.01 1 92.25 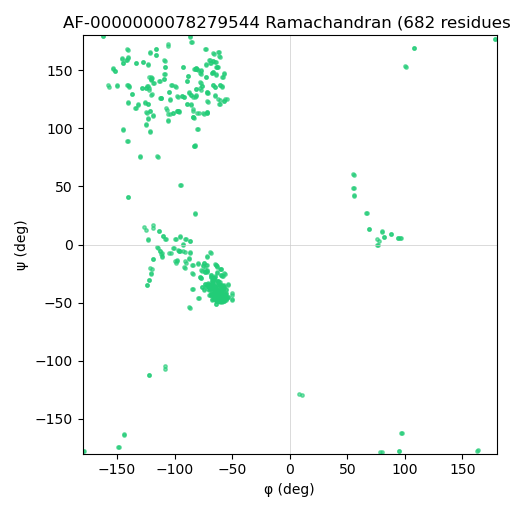104 GLN A O 1
ATOM 818 N N . PRO A 1 105 ? -17.375 14.477 -4.031 1 92.5 105 PRO A N 1
ATOM 819 C CA . PRO A 1 105 ? -17.344 15.836 -3.492 1 92.5 105 PRO A CA 1
ATOM 820 C C . PRO A 1 105 ? -18.578 16.188 -2.66 1 92.5 105 PRO A C 1
ATOM 822 O O . PRO A 1 105 ? -18.484 16.984 -1.726 1 92.5 105 PRO A O 1
ATOM 825 N N . ASP A 1 106 ? -19.672 15.656 -3.078 1 90.69 106 ASP A N 1
ATOM 826 C CA . ASP A 1 106 ? -20.891 15.688 -2.264 1 90.69 106 ASP A CA 1
ATOM 827 C C . ASP A 1 106 ? -21.172 14.312 -1.649 1 90.69 106 ASP A C 1
ATOM 829 O O . ASP A 1 106 ? -21.562 13.383 -2.352 1 90.69 106 ASP A O 1
ATOM 833 N N . PRO A 1 107 ? -21.062 14.219 -0.332 1 88.88 107 PRO A N 1
ATOM 834 C CA . PRO A 1 107 ? -21.219 12.914 0.318 1 88.88 107 PRO A CA 1
ATOM 835 C C . PRO A 1 107 ? -22.578 12.281 0.065 1 88.88 107 PRO A C 1
ATOM 837 O O . PRO A 1 107 ? -22.734 11.07 0.201 1 88.88 107 PRO A O 1
ATOM 840 N N . GLU A 1 108 ? -23.531 13.055 -0.287 1 88.94 108 GLU A N 1
ATOM 841 C CA . GLU A 1 108 ? -24.875 12.539 -0.483 1 88.94 108 GLU A CA 1
ATOM 842 C C . GLU A 1 108 ? -25.156 12.25 -1.956 1 88.94 108 GLU A C 1
ATOM 844 O O . GLU A 1 108 ? -26.203 11.719 -2.305 1 88.94 108 GLU A O 1
ATOM 849 N N . ALA A 1 109 ? -24.234 12.578 -2.799 1 88.81 109 ALA A N 1
ATOM 850 C CA . ALA A 1 109 ? -24.391 12.375 -4.234 1 88.81 109 ALA A CA 1
ATOM 851 C C . ALA A 1 109 ? -23.547 11.195 -4.719 1 88.81 109 ALA A C 1
ATOM 853 O O . ALA A 1 109 ? -22.781 10.625 -3.947 1 88.81 109 ALA A O 1
ATOM 854 N N . LYS A 1 110 ? -23.734 10.797 -5.941 1 88.56 110 LYS A N 1
ATOM 855 C CA . LYS A 1 110 ? -22.953 9.734 -6.555 1 88.56 110 LYS A CA 1
ATOM 856 C C . LYS A 1 110 ? -21.5 10.172 -6.766 1 88.56 110 LYS A C 1
ATOM 858 O O . LYS A 1 110 ? -21.219 11.359 -6.875 1 88.56 110 LYS A O 1
ATOM 863 N N . PRO A 1 111 ? -20.562 9.25 -6.852 1 90.44 111 PRO A N 1
ATOM 864 C CA . PRO A 1 111 ? -19.156 9.578 -7.082 1 90.44 111 PRO A CA 1
ATOM 865 C C . PRO A 1 111 ? -18.938 10.312 -8.406 1 90.44 111 PRO A C 1
ATOM 867 O O . PRO A 1 111 ? -19.594 10.008 -9.406 1 90.44 111 PRO A O 1
ATOM 870 N N . ASP A 1 112 ? -18.141 11.297 -8.406 1 92.44 112 ASP A N 1
ATOM 871 C CA . ASP A 1 112 ? -17.656 12.062 -9.547 1 92.44 112 ASP A CA 1
ATOM 872 C C . ASP A 1 112 ? -16.219 12.516 -9.344 1 92.44 112 ASP A C 1
ATOM 874 O O . ASP A 1 112 ? -15.977 13.578 -8.773 1 92.44 112 ASP A O 1
ATOM 878 N N . VAL A 1 113 ? -15.305 11.812 -9.906 1 93.19 113 VAL A N 1
ATOM 879 C CA . VAL A 1 113 ? -13.891 11.961 -9.586 1 93.19 113 VAL A CA 1
ATOM 880 C C . VAL A 1 113 ? -13.383 13.305 -10.102 1 93.19 113 VAL A C 1
ATOM 882 O O . VAL A 1 113 ? -12.625 14 -9.414 1 93.19 113 VAL A O 1
ATOM 885 N N . LEU A 1 114 ? -13.789 13.656 -11.344 1 93.81 114 LEU A N 1
ATOM 886 C CA . LEU A 1 114 ? -13.344 14.93 -11.898 1 93.81 114 LEU A CA 1
ATOM 887 C C . LEU A 1 114 ? -13.836 16.094 -11.039 1 93.81 114 LEU A C 1
ATOM 889 O O . LEU A 1 114 ? -13.055 16.984 -10.688 1 93.81 114 LEU A O 1
ATOM 893 N N . ALA A 1 115 ? -15.102 16.062 -10.734 1 95 115 ALA A N 1
ATOM 894 C CA . ALA A 1 115 ? -15.656 17.094 -9.852 1 95 115 ALA A CA 1
ATOM 895 C C . ALA A 1 115 ? -14.93 17.094 -8.508 1 95 115 ALA A C 1
ATOM 897 O O . ALA A 1 115 ? -14.727 18.141 -7.902 1 95 115 ALA A O 1
ATOM 898 N N . GLY A 1 116 ? -14.609 15.898 -8.078 1 96.31 116 GLY A N 1
ATOM 899 C CA . GLY A 1 116 ? -13.883 15.766 -6.82 1 96.31 116 GLY A CA 1
ATOM 900 C C . GLY A 1 116 ? -12.523 16.438 -6.84 1 96.31 116 GLY A C 1
ATOM 901 O O . GLY A 1 116 ? -12.172 17.156 -5.906 1 96.31 116 GLY A O 1
ATOM 902 N N . ILE A 1 117 ? -11.773 16.234 -7.891 1 96.5 117 ILE A N 1
ATOM 903 C CA . ILE A 1 117 ? -10.445 16.828 -8.039 1 96.5 117 ILE A CA 1
ATOM 904 C C . ILE A 1 117 ? -10.547 18.344 -8.008 1 96.5 117 ILE A C 1
ATOM 906 O O . ILE A 1 117 ? -9.781 19.016 -7.301 1 96.5 117 ILE A O 1
ATOM 910 N N . LEU A 1 118 ? -11.484 18.828 -8.742 1 96.62 118 LEU A N 1
ATOM 911 C CA . LEU A 1 118 ? -11.656 20.281 -8.805 1 96.62 118 LEU A CA 1
ATOM 912 C C . LEU A 1 118 ? -12.117 20.828 -7.461 1 96.62 118 LEU A C 1
ATOM 914 O O . LEU A 1 118 ? -11.664 21.891 -7.031 1 96.62 118 LEU A O 1
ATOM 918 N N . ALA A 1 119 ? -12.961 20.094 -6.809 1 96.88 119 ALA A N 1
ATOM 919 C CA . ALA A 1 119 ? -13.492 20.516 -5.52 1 96.88 119 ALA A CA 1
ATOM 920 C C . ALA A 1 119 ? -12.391 20.594 -4.469 1 96.88 119 ALA A C 1
ATOM 922 O O . ALA A 1 119 ? -12.32 21.562 -3.697 1 96.88 119 ALA A O 1
ATOM 923 N N . ILE A 1 120 ? -11.578 19.609 -4.41 1 97.5 120 ILE A N 1
ATOM 924 C CA . ILE A 1 120 ? -10.562 19.609 -3.369 1 97.5 120 ILE A CA 1
ATOM 925 C C . ILE A 1 120 ? -9.516 20.672 -3.664 1 97.5 120 ILE A C 1
ATOM 927 O O . ILE A 1 120 ? -9.016 21.328 -2.746 1 97.5 120 ILE A O 1
ATOM 931 N N . ARG A 1 121 ? -9.148 20.875 -4.918 1 97.94 121 ARG A N 1
ATOM 932 C CA . ARG A 1 121 ? -8.227 21.938 -5.273 1 97.94 121 ARG A CA 1
ATOM 933 C C . ARG A 1 121 ? -8.789 23.312 -4.879 1 97.94 121 ARG A C 1
ATOM 935 O O . ARG A 1 121 ? -8.086 24.125 -4.281 1 97.94 121 ARG A O 1
ATOM 942 N N . HIS A 1 122 ? -10.047 23.516 -5.219 1 97.94 122 HIS A N 1
ATOM 943 C CA . HIS A 1 122 ? -10.688 24.766 -4.879 1 97.94 122 HIS A CA 1
ATOM 944 C C . HIS A 1 122 ? -10.672 25.016 -3.373 1 97.94 122 HIS A C 1
ATOM 946 O O . HIS A 1 122 ? -10.43 26.125 -2.92 1 97.94 122 HIS A O 1
ATOM 952 N N . MET A 1 123 ? -10.953 24.016 -2.621 1 98.31 123 MET A N 1
ATOM 953 C CA . MET A 1 123 ? -10.969 24.125 -1.165 1 98.31 123 MET A CA 1
ATOM 954 C C . MET A 1 123 ? -9.594 24.484 -0.626 1 98.31 123 MET A C 1
ATOM 956 O O . MET A 1 123 ? -9.469 25.375 0.22 1 98.31 123 MET A O 1
ATOM 960 N N . HIS A 1 124 ? -8.547 23.797 -1.066 1 98.62 124 HIS A N 1
ATOM 961 C CA . HIS A 1 124 ? -7.188 24.109 -0.648 1 98.62 124 HIS A CA 1
ATOM 962 C C . HIS A 1 124 ? -6.816 25.547 -1.017 1 98.62 124 HIS A C 1
ATOM 964 O O . HIS A 1 124 ? -6.207 26.266 -0.216 1 98.62 124 HIS A O 1
ATOM 970 N N . ILE A 1 125 ? -7.164 25.953 -2.246 1 98.69 125 ILE A N 1
ATOM 971 C CA . ILE A 1 125 ? -6.852 27.297 -2.713 1 98.69 125 ILE A CA 1
ATOM 972 C C . ILE A 1 125 ? -7.578 28.328 -1.851 1 98.69 125 ILE A C 1
ATOM 974 O O . ILE A 1 125 ? -6.973 29.297 -1.386 1 98.69 125 ILE A O 1
ATOM 978 N N . ARG A 1 126 ? -8.844 28.078 -1.645 1 98.69 126 ARG A N 1
ATOM 979 C CA . ARG A 1 126 ? -9.641 29 -0.855 1 98.69 126 ARG A CA 1
ATOM 980 C C . ARG A 1 126 ? -9.094 29.141 0.56 1 98.69 126 ARG A C 1
ATOM 982 O O . ARG A 1 126 ? -8.945 30.25 1.075 1 98.69 126 ARG A O 1
ATOM 989 N N . SER A 1 127 ? -8.836 28.031 1.198 1 98.81 127 SER A N 1
ATOM 990 C CA . SER A 1 127 ? -8.273 28.047 2.547 1 98.81 127 SER A CA 1
ATOM 991 C C . SER A 1 127 ? -6.98 28.859 2.598 1 98.81 127 SER A C 1
ATOM 993 O O . SER A 1 127 ? -6.809 29.703 3.477 1 98.81 127 SER A O 1
ATOM 995 N N . LEU A 1 128 ? -6.094 28.625 1.686 1 98.81 128 LEU A N 1
ATOM 996 C CA . LEU A 1 128 ? -4.824 29.344 1.619 1 98.81 128 LEU A CA 1
ATOM 997 C C . LEU A 1 128 ? -5.055 30.828 1.369 1 98.81 128 LEU A C 1
ATOM 999 O O . LEU A 1 128 ? -4.422 31.688 2.006 1 98.81 128 LEU A O 1
ATOM 1003 N N . GLN A 1 129 ? -5.93 31.094 0.475 1 98.62 129 GLN A N 1
ATOM 1004 C CA . GLN A 1 129 ? -6.215 32.469 0.08 1 98.62 129 GLN A CA 1
ATOM 1005 C C . GLN A 1 129 ? -6.801 33.25 1.242 1 98.62 129 GLN A C 1
ATOM 1007 O O . GLN A 1 129 ? -6.414 34.406 1.474 1 98.62 129 GLN A O 1
ATOM 1012 N N . GLU A 1 130 ? -7.668 32.688 1.938 1 98.75 130 GLU A N 1
ATOM 1013 C CA . GLU A 1 130 ? -8.383 33.375 3.002 1 98.75 130 GLU A CA 1
ATOM 1014 C C . GLU A 1 130 ? -7.516 33.5 4.254 1 98.75 130 GLU A C 1
ATOM 1016 O O . GLU A 1 130 ? -7.695 34.438 5.047 1 98.75 130 GLU A O 1
ATOM 1021 N N . THR A 1 131 ? -6.59 32.594 4.465 1 98.75 131 THR A N 1
ATOM 1022 C CA . THR A 1 131 ? -5.98 32.5 5.785 1 98.75 131 THR A CA 1
ATOM 1023 C C . THR A 1 131 ? -4.473 32.719 5.703 1 98.75 131 THR A C 1
ATOM 1025 O O . THR A 1 131 ? -3.834 33.062 6.703 1 98.75 131 THR A O 1
ATOM 1028 N N . GLY A 1 132 ? -3.871 32.438 4.523 1 98.44 132 GLY A N 1
ATOM 1029 C CA . GLY A 1 132 ? -2.424 32.438 4.395 1 98.44 132 GLY A CA 1
ATOM 1030 C C . GLY A 1 132 ? -1.788 31.188 4.973 1 98.44 132 GLY A C 1
ATOM 1031 O O . GLY A 1 132 ? -0.562 31.062 5.012 1 98.44 132 GLY A O 1
ATOM 1032 N N . LEU A 1 133 ? -2.588 30.25 5.441 1 98.75 133 LEU A N 1
ATOM 1033 C CA . LEU A 1 133 ? -2.078 29 5.992 1 98.75 133 LEU A CA 1
ATOM 1034 C C . LEU A 1 133 ? -2.088 27.891 4.938 1 98.75 133 LEU A C 1
ATOM 1036 O O . LEU A 1 133 ? -3.146 27.547 4.414 1 98.75 133 LEU A O 1
ATOM 1040 N N . SER A 1 134 ? -0.881 27.406 4.539 1 98.38 134 SER A N 1
ATOM 1041 C CA . SER A 1 134 ? -0.822 26.234 3.656 1 98.38 134 SER A CA 1
ATOM 1042 C C . SER A 1 134 ? -1.194 24.969 4.402 1 98.38 134 SER A C 1
ATOM 1044 O O . SER A 1 134 ? -1.048 24.891 5.621 1 98.38 134 SER A O 1
ATOM 1046 N N . SER A 1 135 ? -1.664 23.984 3.686 1 98.62 135 SER A N 1
ATOM 1047 C CA . SER A 1 135 ? -2.354 22.875 4.344 1 98.62 135 SER A CA 1
ATOM 1048 C C . SER A 1 135 ? -1.6 21.562 4.152 1 98.62 135 SER A C 1
ATOM 1050 O O . SER A 1 135 ? -0.583 21.516 3.455 1 98.62 135 SER A O 1
ATOM 1052 N N . ALA A 1 136 ? -2.027 20.594 4.918 1 98.75 136 ALA A N 1
ATOM 1053 C CA . ALA A 1 136 ? -1.584 19.203 4.832 1 98.75 136 ALA A CA 1
ATOM 1054 C C . ALA A 1 136 ? -2.684 18.312 4.262 1 98.75 136 ALA A C 1
ATOM 1056 O O . ALA A 1 136 ? -3.871 18.578 4.465 1 98.75 136 ALA A O 1
ATOM 1057 N N . ASP A 1 137 ? -2.326 17.312 3.539 1 98.38 137 ASP A N 1
ATOM 1058 C CA . ASP A 1 137 ? -3.221 16.25 3.09 1 98.38 137 ASP A CA 1
ATOM 1059 C C . ASP A 1 137 ? -2.537 14.891 3.158 1 98.38 137 ASP A C 1
ATOM 1061 O O . ASP A 1 137 ? -1.315 14.805 3.299 1 98.38 137 ASP A O 1
ATOM 1065 N N . GLU A 1 138 ? -3.324 13.875 3.168 1 98 138 GLU A N 1
ATOM 1066 C CA . GLU A 1 138 ? -2.812 12.508 3.1 1 98 138 GLU A CA 1
ATOM 1067 C C . GLU A 1 138 ? -2.73 12.016 1.656 1 98 138 GLU A C 1
ATOM 1069 O O . GLU A 1 138 ? -3.688 12.156 0.893 1 98 138 GLU A O 1
ATOM 1074 N N . MET A 1 139 ? -1.581 11.555 1.289 1 97.81 139 MET A N 1
ATOM 1075 C CA . MET A 1 139 ? -1.435 10.969 -0.04 1 97.81 139 MET A CA 1
ATOM 1076 C C . MET A 1 139 ? -1.886 9.516 -0.047 1 97.81 139 MET A C 1
ATOM 1078 O O . MET A 1 139 ? -1.059 8.602 0.009 1 97.81 139 MET A O 1
ATOM 1082 N N . LEU A 1 140 ? -3.166 9.32 -0.214 1 96.88 140 LEU A N 1
ATOM 1083 C CA . LEU A 1 140 ? -3.746 7.984 -0.262 1 96.88 140 LEU A CA 1
ATOM 1084 C C . LEU A 1 140 ? -3.473 7.32 -1.607 1 96.88 140 LEU A C 1
ATOM 1086 O O . LEU A 1 140 ? -3.26 6.109 -1.674 1 96.88 140 LEU A O 1
ATOM 1090 N N . TYR A 1 141 ? -3.498 8.133 -2.672 1 95.19 141 TYR A N 1
ATOM 1091 C CA . TYR A 1 141 ? -3.207 7.711 -4.035 1 95.19 141 TYR A CA 1
ATOM 1092 C C . TYR A 1 141 ? -2.045 8.508 -4.617 1 95.19 141 TYR A C 1
ATOM 1094 O O . TYR A 1 141 ? -2.186 9.695 -4.918 1 95.19 141 TYR A O 1
ATOM 1102 N N . PRO A 1 142 ? -0.941 7.832 -4.902 1 95.62 142 PRO A N 1
ATOM 1103 C CA . PRO A 1 142 ? 0.261 8.555 -5.324 1 95.62 142 PRO A CA 1
ATOM 1104 C C . PRO A 1 142 ? 0.028 9.414 -6.562 1 95.62 142 PRO A C 1
ATOM 1106 O O . PRO A 1 142 ? 0.472 10.57 -6.613 1 95.62 142 PRO A O 1
ATOM 1109 N N . ASP A 1 143 ? -0.749 8.977 -7.473 1 90.38 143 ASP A N 1
ATOM 1110 C CA . ASP A 1 143 ? -0.932 9.695 -8.727 1 90.38 143 ASP A CA 1
ATOM 1111 C C . ASP A 1 143 ? -1.785 10.945 -8.531 1 90.38 143 ASP A C 1
ATOM 1113 O O . ASP A 1 143 ? -1.729 11.883 -9.328 1 90.38 143 ASP A O 1
ATOM 1117 N N . ASN A 1 144 ? -2.574 10.945 -7.512 1 91.31 144 ASN A N 1
ATOM 1118 C CA . ASN A 1 144 ? -3.465 12.078 -7.262 1 91.31 144 ASN A CA 1
ATOM 1119 C C . ASN A 1 144 ? -2.709 13.266 -6.68 1 91.31 144 ASN A C 1
ATOM 1121 O O . ASN A 1 144 ? -3.201 14.398 -6.711 1 91.31 144 ASN A O 1
ATOM 1125 N N . TYR A 1 145 ? -1.58 13 -6.082 1 94.19 145 TYR A N 1
ATOM 1126 C CA . TYR A 1 145 ? -0.792 14.055 -5.453 1 94.19 145 TYR A CA 1
ATOM 1127 C C . TYR A 1 145 ? -0.508 15.18 -6.438 1 94.19 145 TYR A C 1
ATOM 1129 O O . TYR A 1 145 ? -0.483 16.359 -6.055 1 94.19 145 TYR A O 1
ATOM 1137 N N . HIS A 1 146 ? -0.325 14.836 -7.75 1 93.75 146 HIS A N 1
ATOM 1138 C CA . HIS A 1 146 ? 0.087 15.789 -8.773 1 93.75 146 HIS A CA 1
ATOM 1139 C C . HIS A 1 146 ? -0.959 16.891 -8.953 1 93.75 146 HIS A C 1
ATOM 1141 O O . HIS A 1 146 ? -0.63 18 -9.352 1 93.75 146 HIS A O 1
ATOM 1147 N N . TYR A 1 147 ? -2.166 16.594 -8.609 1 95.5 147 TYR A N 1
ATOM 1148 C CA . TYR A 1 147 ? -3.225 17.594 -8.75 1 95.5 147 TYR A CA 1
ATOM 1149 C C . TYR A 1 147 ? -3.094 18.672 -7.68 1 95.5 147 TYR A C 1
ATOM 1151 O O . TYR A 1 147 ? -3.604 19.781 -7.848 1 95.5 147 TYR A O 1
ATOM 1159 N N . LEU A 1 148 ? -2.385 18.344 -6.578 1 96.88 148 LEU A N 1
ATOM 1160 C CA . LEU A 1 148 ? -2.355 19.234 -5.422 1 96.88 148 LEU A CA 1
ATOM 1161 C C . LEU A 1 148 ? -0.921 19.625 -5.07 1 96.88 148 LEU A C 1
ATOM 1163 O O . LEU A 1 148 ? -0.688 20.328 -4.09 1 96.88 148 LEU A O 1
ATOM 1167 N N . SER A 1 149 ? 0.069 19.203 -5.879 1 96 149 SER A N 1
ATOM 1168 C CA . SER A 1 149 ? 1.485 19.359 -5.562 1 96 149 SER A CA 1
ATOM 1169 C C . SER A 1 149 ? 1.855 20.812 -5.355 1 96 149 SER A C 1
ATOM 1171 O O . SER A 1 149 ? 2.789 21.125 -4.613 1 96 149 SER A O 1
ATOM 1173 N N . ASP A 1 150 ? 1.142 21.75 -5.961 1 97 150 ASP A N 1
ATOM 1174 C CA . ASP A 1 150 ? 1.452 23.172 -5.887 1 97 150 ASP A CA 1
ATOM 1175 C C . ASP A 1 150 ? 0.732 23.828 -4.711 1 97 150 ASP A C 1
ATOM 1177 O O . ASP A 1 150 ? 0.845 25.047 -4.504 1 97 150 ASP A O 1
ATOM 1181 N N . LEU A 1 151 ? 0.044 23.016 -3.908 1 98 151 LEU A N 1
ATOM 1182 C CA . LEU A 1 151 ? -0.798 23.594 -2.869 1 98 151 LEU A CA 1
ATOM 1183 C C . LEU A 1 151 ? -0.385 23.094 -1.489 1 98 151 LEU A C 1
ATOM 1185 O O . LEU A 1 151 ? -0.519 23.812 -0.497 1 98 151 LEU A O 1
ATOM 1189 N N . LEU A 1 152 ? 0.129 21.906 -1.348 1 98.38 152 LEU A N 1
ATOM 1190 C CA . LEU A 1 152 ? 0.361 21.266 -0.058 1 98.38 152 LEU A CA 1
ATOM 1191 C C . LEU A 1 152 ? 1.749 21.609 0.476 1 98.38 152 LEU A C 1
ATOM 1193 O O . LEU A 1 152 ? 2.721 21.641 -0.282 1 98.38 152 LEU A O 1
ATOM 1197 N N . SER A 1 153 ? 1.856 21.828 1.76 1 98.69 153 SER A N 1
ATOM 1198 C CA . SER A 1 153 ? 3.133 22.109 2.414 1 98.69 153 SER A CA 1
ATOM 1199 C C . SER A 1 153 ? 3.539 20.953 3.328 1 98.69 153 SER A C 1
ATOM 1201 O O . SER A 1 153 ? 4.637 20.953 3.891 1 98.69 153 SER A O 1
ATOM 1203 N N . TYR A 1 154 ? 2.65 20.047 3.492 1 98.88 154 TYR A N 1
ATOM 1204 C CA . TYR A 1 154 ? 2.881 18.844 4.293 1 98.88 154 TYR A CA 1
ATOM 1205 C C . TYR A 1 154 ? 2.064 17.672 3.764 1 98.88 154 TYR A C 1
ATOM 1207 O O . TYR A 1 154 ? 0.901 17.828 3.389 1 98.88 154 TYR A O 1
ATOM 1215 N N . VAL A 1 155 ? 2.666 16.531 3.695 1 98.75 155 VAL A N 1
ATOM 1216 C CA . VAL A 1 155 ? 1.974 15.336 3.213 1 98.75 155 VAL A CA 1
ATOM 1217 C C . VAL A 1 155 ? 2.139 14.195 4.219 1 98.75 155 VAL A C 1
ATOM 1219 O O . VAL A 1 155 ? 3.221 14.008 4.781 1 98.75 155 VAL A O 1
ATOM 1222 N N . ALA A 1 156 ? 1.099 13.531 4.496 1 98.75 156 ALA A N 1
ATOM 1223 C CA . ALA A 1 156 ? 1.162 12.336 5.336 1 98.75 156 ALA A CA 1
ATOM 1224 C C . ALA A 1 156 ? 0.921 11.07 4.512 1 98.75 156 ALA A C 1
ATOM 1226 O O . ALA A 1 156 ? 0.115 11.078 3.58 1 98.75 156 ALA A O 1
ATOM 1227 N N . ILE A 1 157 ? 1.609 10.031 4.824 1 98.69 157 ILE A N 1
ATOM 1228 C CA . ILE A 1 157 ? 1.33 8.695 4.312 1 98.69 157 ILE A CA 1
ATOM 1229 C C . ILE A 1 157 ? 0.656 7.859 5.395 1 98.69 157 ILE A C 1
ATOM 1231 O O . ILE A 1 157 ? 1.201 7.695 6.492 1 98.69 157 ILE A O 1
ATOM 1235 N N . GLY A 1 158 ? -0.439 7.344 5.105 1 97.75 158 GLY A N 1
ATOM 1236 C CA . GLY A 1 158 ? -1.256 6.648 6.086 1 97.75 158 GLY A CA 1
ATOM 1237 C C . GLY A 1 158 ? -0.699 5.293 6.477 1 97.75 158 GLY A C 1
ATOM 1238 O O . GLY A 1 158 ? 0.143 4.738 5.766 1 97.75 158 GLY A O 1
ATOM 1239 N N . ALA A 1 159 ? -1.296 4.75 7.539 1 97.38 159 ALA A N 1
ATOM 1240 C CA . ALA A 1 159 ? -0.855 3.492 8.133 1 97.38 159 ALA A CA 1
ATOM 1241 C C . ALA A 1 159 ? -1.05 2.328 7.164 1 97.38 159 ALA A C 1
ATOM 1243 O O . ALA A 1 159 ? -0.287 1.359 7.188 1 97.38 159 ALA A O 1
ATOM 1244 N N . ARG A 1 160 ? -1.943 2.389 6.312 1 96.25 160 ARG A N 1
ATOM 1245 C CA . ARG A 1 160 ? -2.283 1.301 5.402 1 96.25 160 ARG A CA 1
ATOM 1246 C C . ARG A 1 160 ? -1.498 1.411 4.102 1 96.25 160 ARG A C 1
ATOM 1248 O O . ARG A 1 160 ? -1.625 0.559 3.219 1 96.25 160 ARG A O 1
ATOM 1255 N N . SER A 1 161 ? -0.751 2.496 3.918 1 97.62 161 SER A N 1
ATOM 1256 C CA . SER A 1 161 ? -0.022 2.738 2.678 1 97.62 161 SER A CA 1
ATOM 1257 C C . SER A 1 161 ? 1.481 2.807 2.924 1 97.62 161 SER A C 1
ATOM 1259 O O . SER A 1 161 ? 2.273 2.719 1.984 1 97.62 161 SER A O 1
ATOM 1261 N N . VAL A 1 162 ? 1.888 2.898 4.172 1 97.88 162 VAL A N 1
ATOM 1262 C CA . VAL A 1 162 ? 3.262 3.244 4.523 1 97.88 162 VAL A CA 1
ATOM 1263 C C . VAL A 1 162 ? 4.207 2.139 4.062 1 97.88 162 VAL A C 1
ATOM 1265 O O . VAL A 1 162 ? 5.367 2.4 3.732 1 97.88 162 VAL A O 1
ATOM 1268 N N . GLU A 1 163 ? 3.74 0.889 3.996 1 96.12 163 GLU A N 1
ATOM 1269 C CA . GLU A 1 163 ? 4.598 -0.228 3.611 1 96.12 163 GLU A CA 1
ATOM 1270 C C . GLU A 1 163 ? 4.617 -0.41 2.096 1 96.12 163 GLU A C 1
ATOM 1272 O O . GLU A 1 163 ? 5.453 -1.147 1.565 1 96.12 163 GLU A O 1
ATOM 1277 N N . ASN A 1 164 ? 3.746 0.236 1.387 1 96.94 164 ASN A N 1
ATOM 1278 C CA . ASN A 1 164 ? 3.605 0.087 -0.058 1 96.94 164 ASN A CA 1
ATOM 1279 C C . ASN A 1 164 ? 4.77 0.729 -0.804 1 96.94 164 ASN A C 1
ATOM 1281 O O . ASN A 1 164 ? 5.09 1.897 -0.578 1 96.94 164 ASN A O 1
ATOM 1285 N N . GLN A 1 165 ? 5.324 0.042 -1.685 1 95.88 165 GLN A N 1
ATOM 1286 C CA . GLN A 1 165 ? 6.539 0.472 -2.371 1 95.88 165 GLN A CA 1
ATOM 1287 C C . GLN A 1 165 ? 6.281 1.716 -3.217 1 95.88 165 GLN A C 1
ATOM 1289 O O . GLN A 1 165 ? 7.105 2.629 -3.254 1 95.88 165 GLN A O 1
ATOM 1294 N N . GLU A 1 166 ? 5.172 1.742 -3.914 1 95.88 166 GLU A N 1
ATOM 1295 C CA . GLU A 1 166 ? 4.891 2.895 -4.762 1 95.88 166 GLU A CA 1
ATOM 1296 C C . GLU A 1 166 ? 4.84 4.184 -3.945 1 95.88 166 GLU A C 1
ATOM 1298 O O . GLU A 1 166 ? 5.363 5.215 -4.371 1 95.88 166 GLU A O 1
ATOM 1303 N N . HIS A 1 167 ? 4.176 4.145 -2.811 1 98 167 HIS A N 1
ATOM 1304 C CA . HIS A 1 167 ? 4.133 5.309 -1.936 1 98 167 HIS A CA 1
ATOM 1305 C C . HIS A 1 167 ? 5.535 5.75 -1.529 1 98 167 HIS A C 1
ATOM 1307 O O . HIS A 1 167 ? 5.859 6.938 -1.59 1 98 167 HIS A O 1
ATOM 1313 N N . ARG A 1 168 ? 6.336 4.742 -1.129 1 97.75 168 ARG A N 1
ATOM 1314 C CA . ARG A 1 168 ? 7.695 5.031 -0.688 1 97.75 168 ARG A CA 1
ATOM 1315 C C . ARG A 1 168 ? 8.5 5.691 -1.802 1 97.75 168 ARG A C 1
ATOM 1317 O O . ARG A 1 168 ? 9.188 6.688 -1.571 1 97.75 168 ARG A O 1
ATOM 1324 N N . LEU A 1 169 ? 8.43 5.18 -3 1 96.62 169 LEU A N 1
ATOM 1325 C CA . LEU A 1 169 ? 9.148 5.738 -4.137 1 96.62 169 LEU A CA 1
ATOM 1326 C C . LEU A 1 169 ? 8.641 7.141 -4.465 1 96.62 169 LEU A C 1
ATOM 1328 O O . LEU A 1 169 ? 9.438 8.047 -4.723 1 96.62 169 LEU A O 1
ATOM 1332 N N . MET A 1 170 ? 7.32 7.301 -4.426 1 97.06 170 MET A N 1
ATOM 1333 C CA . MET A 1 170 ? 6.711 8.594 -4.727 1 97.06 170 MET A CA 1
ATOM 1334 C C . MET A 1 170 ? 7.191 9.664 -3.752 1 97.06 170 MET A C 1
ATOM 1336 O O . MET A 1 170 ? 7.508 10.781 -4.156 1 97.06 170 MET A O 1
ATOM 1340 N N . VAL A 1 171 ? 7.293 9.352 -2.48 1 98.19 171 VAL A N 1
ATOM 1341 C CA . VAL A 1 171 ? 7.664 10.297 -1.43 1 98.19 171 VA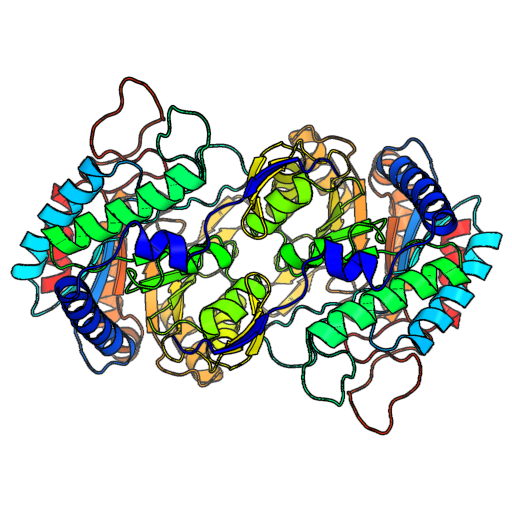L A CA 1
ATOM 1342 C C . VAL A 1 171 ? 9.07 10.828 -1.683 1 98.19 171 VAL A C 1
ATOM 1344 O O . VAL A 1 171 ? 9.367 11.984 -1.389 1 98.19 171 VAL A O 1
ATOM 1347 N N . SER A 1 172 ? 9.922 10.008 -2.287 1 97.88 172 SER A N 1
ATOM 1348 C CA . SER A 1 172 ? 11.305 10.391 -2.545 1 97.88 172 SER A CA 1
ATOM 1349 C C . SER A 1 172 ? 11.383 11.578 -3.498 1 97.88 172 SER A C 1
ATOM 1351 O O . SER A 1 172 ? 12.422 12.242 -3.592 1 97.88 172 SER A O 1
ATOM 1353 N N . GLY A 1 173 ? 10.289 11.82 -4.215 1 97.38 173 GLY A N 1
ATOM 1354 C CA . GLY A 1 173 ? 10.289 12.891 -5.195 1 97.38 173 GLY A CA 1
ATOM 1355 C C . GLY A 1 173 ? 9.602 14.156 -4.699 1 97.38 173 GLY A C 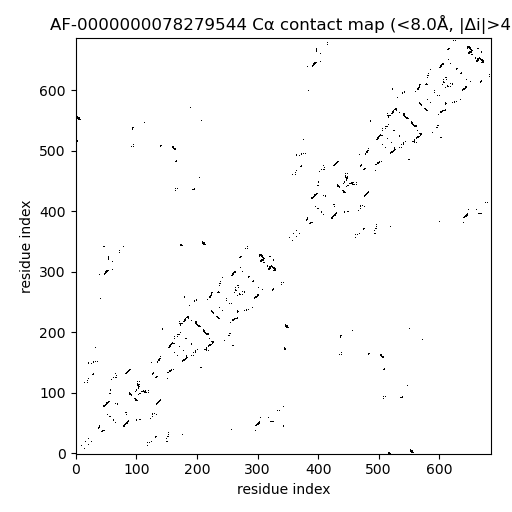1
ATOM 1356 O O . GLY A 1 173 ? 9.57 15.164 -5.406 1 97.38 173 GLY A O 1
ATOM 1357 N N . LEU A 1 174 ? 9.039 14.148 -3.512 1 97.62 174 LEU A N 1
ATOM 1358 C CA . LEU A 1 174 ? 8.359 15.32 -2.963 1 97.62 174 LEU A CA 1
ATOM 1359 C C . LEU A 1 174 ? 9.359 16.297 -2.359 1 97.62 174 LEU A C 1
ATOM 1361 O O . LEU A 1 174 ? 10.43 15.891 -1.898 1 97.62 174 LEU A O 1
ATOM 1365 N N . ASP A 1 175 ? 9.023 17.562 -2.367 1 95.69 175 ASP A N 1
ATOM 1366 C CA . ASP A 1 175 ? 9.953 18.578 -1.884 1 95.69 175 ASP A CA 1
ATOM 1367 C C . ASP A 1 175 ? 9.422 19.25 -0.614 1 95.69 175 ASP A C 1
ATOM 1369 O O . ASP A 1 175 ? 9.852 20.344 -0.255 1 95.69 175 ASP A O 1
ATOM 1373 N N . VAL A 1 176 ? 8.43 18.719 -0.045 1 98.06 176 VAL A N 1
ATOM 1374 C CA . VAL A 1 176 ? 7.875 19.172 1.23 1 98.06 176 VAL A CA 1
ATOM 1375 C C . VAL A 1 176 ? 8.031 18.062 2.275 1 98.06 176 VAL A C 1
ATOM 1377 O O . VAL A 1 176 ? 8.281 16.906 1.933 1 98.06 176 VAL A O 1
ATOM 1380 N N . PRO A 1 177 ? 7.91 18.406 3.588 1 98.81 177 PRO A N 1
ATOM 1381 C CA . PRO A 1 177 ? 7.953 17.375 4.625 1 98.81 177 PRO A CA 1
ATOM 1382 C C . PRO A 1 177 ? 6.859 16.328 4.457 1 98.81 177 PRO A C 1
ATOM 1384 O O . PRO A 1 177 ? 5.719 16.656 4.133 1 98.81 177 PRO A O 1
ATOM 1387 N N . VAL A 1 178 ? 7.27 15.102 4.621 1 98.88 178 VAL A N 1
ATOM 1388 C CA . VAL A 1 178 ? 6.34 13.984 4.531 1 98.88 178 VAL A CA 1
ATOM 1389 C C . VAL A 1 178 ? 6.43 13.133 5.797 1 98.88 178 VAL A C 1
ATOM 1391 O O . VAL A 1 178 ? 7.512 12.68 6.172 1 98.88 178 VAL A O 1
ATOM 1394 N N . GLY A 1 179 ? 5.34 12.977 6.461 1 98.94 179 GLY A N 1
ATOM 1395 C CA . GLY A 1 179 ? 5.281 12.086 7.609 1 98.94 179 GLY A CA 1
ATOM 1396 C C . GLY A 1 179 ? 4.805 10.695 7.254 1 98.94 179 GLY A C 1
ATOM 1397 O O . GLY A 1 179 ? 3.736 10.523 6.66 1 98.94 179 GLY A O 1
ATOM 1398 N N . MET A 1 180 ? 5.566 9.711 7.645 1 98.88 180 MET A N 1
ATOM 1399 C CA . MET A 1 180 ? 5.215 8.305 7.465 1 98.88 180 MET A CA 1
ATOM 1400 C C . MET A 1 180 ? 4.594 7.734 8.734 1 98.88 180 MET A C 1
ATOM 1402 O O . MET A 1 180 ? 5.277 7.578 9.75 1 98.88 180 MET A O 1
ATOM 1406 N N . LYS A 1 181 ? 3.35 7.367 8.656 1 98.69 181 LYS A N 1
ATOM 1407 C CA . LYS A 1 181 ? 2.701 6.777 9.82 1 98.69 181 LYS A CA 1
ATOM 1408 C C . LYS A 1 181 ? 3.197 5.355 10.07 1 98.69 181 LYS A C 1
ATOM 1410 O O . LYS A 1 181 ? 3.5 4.625 9.125 1 98.69 181 LYS A O 1
ATOM 1415 N N . ASN A 1 182 ? 3.307 4.988 11.406 1 98.38 182 ASN A N 1
ATOM 1416 C CA . ASN A 1 182 ? 3.494 3.557 11.625 1 98.38 182 ASN A CA 1
ATOM 1417 C C . ASN A 1 182 ? 2.287 2.754 11.156 1 98.38 182 ASN A C 1
ATOM 1419 O O . ASN A 1 182 ? 1.154 3.238 11.203 1 98.38 182 ASN A O 1
ATOM 1423 N N . PRO A 1 183 ? 2.562 1.527 10.648 1 96.44 183 PRO A N 1
ATOM 1424 C CA . PRO A 1 183 ? 1.443 0.687 10.219 1 96.44 183 PRO A CA 1
ATOM 1425 C C . PRO A 1 183 ? 0.49 0.343 11.359 1 96.44 183 PRO A C 1
ATOM 1427 O O . PRO A 1 183 ? 0.808 0.581 12.531 1 96.44 183 PRO A O 1
ATOM 1430 N N . THR A 1 184 ? -0.671 -0.138 11.086 1 93.75 184 THR A N 1
ATOM 1431 C CA . THR A 1 184 ? -1.699 -0.439 12.07 1 93.75 184 THR A CA 1
ATOM 1432 C C . THR A 1 184 ? -1.166 -1.399 13.133 1 93.75 184 THR A C 1
ATOM 1434 O O . THR A 1 184 ? -1.625 -1.388 14.273 1 93.75 184 THR A O 1
ATOM 1437 N N . SER A 1 185 ? -0.116 -2.215 12.75 1 93.25 185 SER A N 1
ATOM 1438 C CA . SER A 1 185 ? 0.49 -3.158 13.688 1 93.25 185 SER A CA 1
ATOM 1439 C C . SER A 1 185 ? 1.377 -2.443 14.695 1 93.25 185 SER A C 1
ATOM 1441 O O . SER A 1 185 ? 1.775 -3.029 15.703 1 93.25 185 SER A O 1
ATOM 1443 N N . GLY A 1 186 ? 1.765 -1.215 14.391 1 95.5 186 GLY A N 1
ATOM 1444 C CA . GLY A 1 186 ? 2.602 -0.444 15.297 1 95.5 186 GLY A CA 1
ATOM 1445 C C . GLY A 1 186 ? 4.086 -0.68 15.086 1 95.5 186 GLY A C 1
ATOM 1446 O O . GLY A 1 186 ? 4.914 -0.157 15.836 1 95.5 186 GLY A O 1
ATOM 1447 N N . ASP A 1 187 ? 4.516 -1.372 14.062 1 94.5 187 ASP A N 1
ATOM 1448 C CA . ASP A 1 187 ? 5.902 -1.77 13.836 1 94.5 187 ASP A CA 1
ATOM 1449 C C . ASP A 1 187 ? 6.762 -0.568 13.445 1 94.5 187 ASP A C 1
ATOM 1451 O O . ASP A 1 187 ? 6.633 -0.037 12.344 1 94.5 187 ASP A O 1
ATOM 1455 N N . PHE A 1 188 ? 7.711 -0.188 14.312 1 97.31 188 PHE A N 1
ATOM 1456 C CA . PHE A 1 188 ? 8.578 0.959 14.062 1 97.31 188 PHE A CA 1
ATOM 1457 C C . PHE A 1 188 ? 9.5 0.689 12.883 1 97.31 188 PHE A C 1
ATOM 1459 O O . PHE A 1 188 ? 9.812 1.598 12.109 1 97.31 188 PHE A O 1
ATOM 1466 N N . SER A 1 189 ? 9.891 -0.552 12.703 1 95.62 189 SER A N 1
ATOM 1467 C CA . SER A 1 189 ? 10.836 -0.878 11.641 1 95.62 189 SER A CA 1
ATOM 1468 C C . SER A 1 189 ? 10.227 -0.632 10.266 1 95.62 189 SER A C 1
ATOM 1470 O O . SER A 1 189 ? 10.891 -0.123 9.359 1 95.62 189 SER A O 1
ATOM 1472 N N . VAL A 1 190 ? 8.984 -1.028 10.117 1 94.88 190 VAL A N 1
ATOM 1473 C CA . VAL A 1 190 ? 8.273 -0.807 8.859 1 94.88 190 VAL A CA 1
ATOM 1474 C C . VAL A 1 190 ? 8.234 0.687 8.555 1 94.88 190 VAL A C 1
ATOM 1476 O O . VAL A 1 190 ? 8.523 1.103 7.43 1 94.88 190 VAL A O 1
ATOM 1479 N N . MET A 1 191 ? 7.867 1.406 9.547 1 97.44 191 MET A N 1
ATOM 1480 C CA . MET A 1 191 ? 7.773 2.859 9.43 1 97.44 191 MET A CA 1
ATOM 1481 C C . MET A 1 191 ? 9.133 3.467 9.086 1 97.44 191 MET A C 1
ATOM 1483 O O . MET A 1 191 ? 9.242 4.258 8.148 1 97.44 191 MET A O 1
ATOM 1487 N N . LEU A 1 192 ? 10.18 3.104 9.758 1 98.19 192 LEU A N 1
ATOM 1488 C CA . LEU A 1 192 ? 11.516 3.658 9.547 1 98.19 192 LEU A CA 1
ATOM 1489 C C . LEU A 1 192 ? 12.086 3.201 8.211 1 98.19 192 LEU A C 1
ATOM 1491 O O . LEU A 1 192 ? 12.828 3.947 7.562 1 98.19 192 LEU A O 1
ATOM 1495 N N . ASN A 1 193 ? 11.773 1.987 7.809 1 97.06 193 ASN A N 1
ATOM 1496 C CA . ASN A 1 193 ? 12.18 1.533 6.48 1 97.06 193 ASN A CA 1
ATOM 1497 C C . ASN A 1 193 ? 11.594 2.418 5.383 1 97.06 193 ASN A C 1
ATOM 1499 O O . ASN A 1 193 ? 12.227 2.627 4.348 1 97.06 193 ASN A O 1
ATOM 1503 N N . SER A 1 194 ? 10.398 2.893 5.633 1 98.19 194 SER A N 1
ATOM 1504 C CA . SER A 1 194 ? 9.789 3.807 4.672 1 98.19 194 SER A CA 1
ATOM 1505 C C . SER A 1 194 ? 10.555 5.125 4.598 1 98.19 194 SER A C 1
ATOM 1507 O O . SER A 1 194 ? 10.664 5.727 3.527 1 98.19 194 SER A O 1
ATOM 1509 N N . VAL A 1 195 ? 11.062 5.586 5.723 1 98.69 195 VAL A N 1
ATOM 1510 C CA . VAL A 1 195 ? 11.867 6.801 5.738 1 98.69 195 VAL A CA 1
ATOM 1511 C C . VAL A 1 195 ? 13.18 6.559 4.984 1 98.69 195 VAL A C 1
ATOM 1513 O O . VAL A 1 195 ? 13.609 7.402 4.195 1 98.69 195 VAL A O 1
ATOM 1516 N N . VAL A 1 196 ? 13.805 5.395 5.203 1 98.31 196 VAL A N 1
ATOM 1517 C CA . VAL A 1 196 ? 15.031 5.035 4.5 1 98.31 196 VAL A CA 1
ATOM 1518 C C . VAL A 1 196 ? 14.789 5.066 2.994 1 98.31 196 VAL A C 1
ATOM 1520 O O . VAL A 1 196 ? 15.57 5.672 2.25 1 98.31 196 VAL A O 1
ATOM 1523 N N . ALA A 1 197 ? 13.75 4.453 2.551 1 97.69 197 ALA A N 1
ATOM 1524 C CA . ALA A 1 197 ? 13.422 4.395 1.127 1 97.69 197 ALA A CA 1
ATOM 1525 C C . ALA A 1 197 ? 13.172 5.789 0.563 1 97.69 197 ALA A C 1
ATOM 1527 O O . ALA A 1 197 ? 13.633 6.117 -0.533 1 97.69 197 ALA A O 1
ATOM 1528 N N . ALA A 1 198 ? 12.445 6.586 1.314 1 97.88 198 ALA A N 1
ATOM 1529 C CA . ALA A 1 198 ? 12.023 7.902 0.854 1 97.88 198 ALA A CA 1
ATOM 1530 C C . ALA A 1 198 ? 13.211 8.852 0.735 1 97.88 198 ALA A C 1
ATOM 1532 O O . ALA A 1 198 ? 13.188 9.797 -0.061 1 97.88 198 ALA A O 1
ATOM 1533 N N . GLN A 1 199 ? 14.242 8.648 1.511 1 97.56 199 GLN A N 1
ATOM 1534 C CA . GLN A 1 199 ? 15.359 9.578 1.524 1 97.56 199 GLN A CA 1
ATOM 1535 C C . GLN A 1 199 ? 16.375 9.227 0.448 1 97.56 199 GLN A C 1
ATOM 1537 O O . GLN A 1 199 ? 17.359 9.945 0.256 1 97.56 199 GLN A O 1
ATOM 1542 N N . GLN A 1 200 ? 16.094 8.195 -0.371 1 96 200 GLN A N 1
ATOM 1543 C CA . GLN A 1 200 ? 16.969 7.789 -1.473 1 96 200 GLN A CA 1
ATOM 1544 C C . GLN A 1 200 ? 16.328 8.133 -2.82 1 96 200 GLN A C 1
ATOM 1546 O O . GLN A 1 200 ? 15.125 8.328 -2.914 1 96 200 GLN A O 1
ATOM 1551 N N . GLY A 1 201 ? 17.188 8.227 -3.824 1 94.88 201 GLY A N 1
ATOM 1552 C CA . GLY A 1 201 ? 16.688 8.422 -5.176 1 94.88 201 GLY A CA 1
ATOM 1553 C C . GLY A 1 201 ? 16.203 7.137 -5.824 1 94.88 201 GLY A C 1
ATOM 1554 O O . GLY A 1 201 ? 16.719 6.055 -5.523 1 94.88 201 GLY A O 1
ATOM 1555 N N . HIS A 1 202 ? 15.234 7.215 -6.73 1 95.06 202 HIS A N 1
ATOM 1556 C CA . HIS A 1 202 ? 14.656 6.039 -7.367 1 95.06 202 HIS A CA 1
ATOM 1557 C C . HIS A 1 202 ? 14.281 6.324 -8.82 1 95.06 202 HIS A C 1
ATOM 1559 O O . HIS A 1 202 ? 14.102 7.484 -9.203 1 95.06 202 HIS A O 1
ATOM 1565 N N . ASP A 1 203 ? 14.211 5.297 -9.609 1 92.88 203 ASP A N 1
ATOM 1566 C CA . ASP A 1 203 ? 13.617 5.27 -10.945 1 92.88 203 ASP A CA 1
ATOM 1567 C C . ASP A 1 203 ? 12.352 4.418 -10.969 1 92.88 203 ASP A C 1
ATOM 1569 O O . ASP A 1 203 ? 12.359 3.266 -10.523 1 92.88 203 ASP A O 1
ATOM 1573 N N . PHE A 1 204 ? 11.25 4.945 -11.422 1 92.5 204 PHE A N 1
ATOM 1574 C CA . PHE A 1 204 ? 10.008 4.184 -11.438 1 92.5 204 PHE A CA 1
ATOM 1575 C C . PHE A 1 204 ? 9 4.82 -12.391 1 92.5 204 PHE A C 1
ATOM 1577 O O . PHE A 1 204 ? 9.32 5.789 -13.086 1 92.5 204 PHE A O 1
ATOM 1584 N N . ILE A 1 205 ? 7.859 4.25 -12.508 1 91.75 205 ILE A N 1
ATOM 1585 C CA . ILE A 1 205 ? 6.801 4.746 -13.383 1 91.75 205 ILE A CA 1
ATOM 1586 C C . ILE A 1 205 ? 5.809 5.574 -12.57 1 91.75 205 ILE A C 1
ATOM 1588 O O . ILE A 1 205 ? 5.332 5.133 -11.523 1 91.75 205 ILE A O 1
ATOM 1592 N N . SER A 1 206 ? 5.523 6.742 -12.961 1 90.75 206 SER A N 1
ATOM 1593 C CA . SER A 1 206 ? 4.469 7.586 -12.398 1 90.75 206 SER A CA 1
ATOM 1594 C C . SER A 1 206 ? 3.648 8.242 -13.5 1 90.75 206 SER A C 1
ATOM 1596 O O . SER A 1 206 ? 4.184 8.992 -14.328 1 90.75 206 SER A O 1
ATOM 1598 N N . ARG A 1 207 ? 2.354 7.918 -13.555 1 88.81 207 ARG A N 1
ATOM 1599 C CA . ARG A 1 207 ? 1.4 8.492 -14.5 1 88.81 207 ARG A CA 1
ATOM 1600 C C . ARG A 1 207 ? 1.876 8.305 -15.938 1 88.81 207 ARG A C 1
ATOM 1602 O O . ARG A 1 207 ? 1.885 9.25 -16.719 1 88.81 207 ARG A O 1
ATOM 1609 N N . GLY A 1 208 ? 2.355 7.191 -16.172 1 89 208 GLY A N 1
ATOM 1610 C CA . GLY A 1 208 ? 2.73 6.828 -17.531 1 89 208 GLY A CA 1
ATOM 1611 C C . GLY A 1 208 ? 4.09 7.363 -17.938 1 89 208 GLY A C 1
ATOM 1612 O O . GLY A 1 208 ? 4.465 7.289 -19.109 1 89 208 GLY A O 1
ATOM 1613 N N . TRP A 1 209 ? 4.82 7.965 -17 1 92.62 209 TRP A N 1
ATOM 1614 C CA . TRP A 1 209 ? 6.164 8.477 -17.266 1 92.62 209 TRP A CA 1
ATOM 1615 C C . TRP A 1 209 ? 7.207 7.684 -16.484 1 92.62 209 TRP A C 1
ATOM 1617 O O . TRP A 1 209 ? 6.949 7.254 -15.352 1 92.62 209 TRP A O 1
ATOM 1627 N N . GLU A 1 210 ? 8.305 7.434 -17.094 1 93.94 210 GLU A N 1
ATOM 1628 C CA . GLU A 1 210 ? 9.484 7.102 -16.297 1 93.94 210 GLU A CA 1
ATOM 1629 C C . GLU A 1 210 ? 10.023 8.328 -15.57 1 93.94 210 GLU A C 1
ATOM 1631 O O . GLU A 1 210 ? 10.281 9.367 -16.188 1 93.94 210 GLU A O 1
ATOM 1636 N N . VAL A 1 211 ? 10.117 8.219 -14.312 1 94.69 211 VAL A N 1
ATOM 1637 C CA . VAL A 1 211 ? 10.547 9.367 -13.523 1 94.69 211 VAL A CA 1
ATOM 1638 C C . VAL A 1 211 ? 11.773 9 -12.695 1 94.69 211 VAL A C 1
ATOM 1640 O O . VAL A 1 211 ? 12.031 7.816 -12.438 1 94.69 211 VAL A O 1
ATOM 1643 N N . LYS A 1 212 ? 12.531 9.953 -12.367 1 95.44 212 LYS A N 1
ATOM 1644 C CA . LYS A 1 212 ? 13.68 9.859 -11.461 1 95.44 212 LYS A CA 1
ATOM 1645 C C . LYS A 1 212 ? 13.555 10.852 -10.312 1 95.44 212 LYS A C 1
ATOM 1647 O O . LYS A 1 212 ? 13.148 11.992 -10.516 1 95.44 212 LYS A O 1
ATOM 1652 N N . THR A 1 213 ? 13.812 10.406 -9.148 1 96.38 213 THR A N 1
ATOM 1653 C CA . THR A 1 213 ? 13.758 11.25 -7.961 1 96.38 213 THR A CA 1
ATOM 1654 C C . THR A 1 213 ? 15.102 11.266 -7.246 1 96.38 213 THR A C 1
ATOM 1656 O O . THR A 1 213 ? 15.984 10.453 -7.543 1 96.38 213 THR A O 1
ATOM 1659 N N . GLU A 1 214 ? 15.32 12.188 -6.332 1 96.38 214 GLU A N 1
ATOM 1660 C CA . GLU A 1 214 ? 16.625 12.359 -5.695 1 96.38 214 GLU A CA 1
ATOM 1661 C C . GLU A 1 214 ? 16.578 12 -4.215 1 96.38 214 GLU A C 1
ATOM 1663 O O . GLU A 1 214 ? 17.609 11.875 -3.561 1 96.38 214 GLU A O 1
ATOM 1668 N N . GLY A 1 215 ? 15.422 11.711 -3.729 1 97.19 215 GLY A N 1
ATOM 1669 C CA . GLY A 1 215 ? 15.266 11.484 -2.301 1 97.19 215 GLY A CA 1
ATOM 1670 C C . GLY A 1 215 ? 14.703 12.68 -1.56 1 97.19 215 GLY A C 1
ATOM 1671 O O . GLY A 1 215 ? 14.859 13.82 -1.999 1 97.19 215 GLY A O 1
ATOM 1672 N N . ASN A 1 216 ? 14.055 12.484 -0.487 1 98.25 216 ASN A N 1
ATOM 1673 C CA . ASN A 1 216 ? 13.445 13.531 0.331 1 98.25 216 ASN A CA 1
ATOM 1674 C C . ASN A 1 216 ? 13.992 13.516 1.756 1 98.25 216 ASN A C 1
ATOM 1676 O O . ASN A 1 216 ? 13.469 12.812 2.619 1 98.25 216 ASN A O 1
ATOM 1680 N N . PRO A 1 217 ? 14.93 14.312 2.059 1 98.06 217 PRO A N 1
ATOM 1681 C CA . PRO A 1 217 ? 15.555 14.32 3.385 1 98.06 217 PRO A CA 1
ATOM 1682 C C . PRO A 1 217 ? 14.617 14.82 4.477 1 98.06 217 PRO A C 1
ATOM 1684 O O . PRO A 1 217 ? 14.938 14.734 5.664 1 98.06 217 PRO A O 1
ATOM 1687 N N . LEU A 1 218 ? 13.414 15.328 4.109 1 98.56 218 LEU A N 1
ATOM 1688 C CA . LEU A 1 218 ? 12.477 15.875 5.086 1 98.56 218 LEU A CA 1
ATOM 1689 C C . LEU A 1 218 ? 11.492 14.812 5.559 1 98.56 218 LEU A C 1
ATOM 1691 O O . LEU A 1 218 ? 10.594 15.102 6.348 1 98.56 218 LEU A O 1
ATOM 1695 N N . THR A 1 219 ? 11.641 13.609 5.027 1 98.75 219 THR A N 1
ATOM 1696 C CA . THR A 1 219 ? 10.742 12.523 5.43 1 98.75 219 THR A CA 1
ATOM 1697 C C . THR A 1 219 ? 10.977 12.148 6.891 1 98.75 219 THR A C 1
ATOM 1699 O O . THR A 1 219 ? 12.117 12.078 7.348 1 98.75 219 THR A O 1
ATOM 1702 N N . HIS A 1 220 ? 9.914 11.93 7.641 1 98.94 220 HIS A N 1
ATOM 1703 C CA . HIS A 1 220 ? 9.977 11.633 9.062 1 98.94 220 HIS A CA 1
ATOM 1704 C C . HIS A 1 220 ? 8.82 10.719 9.484 1 98.94 220 HIS A C 1
ATOM 1706 O O . HIS A 1 220 ? 8.094 10.203 8.633 1 98.94 220 HIS A O 1
ATOM 1712 N N . THR A 1 221 ? 8.688 10.461 10.789 1 98.88 221 THR A N 1
ATOM 1713 C CA . THR A 1 221 ? 7.738 9.445 11.234 1 98.88 221 THR A CA 1
ATOM 1714 C C . THR A 1 221 ? 6.539 10.094 11.922 1 98.88 221 THR A C 1
ATOM 1716 O O . THR A 1 221 ? 6.621 11.234 12.383 1 98.88 221 THR A O 1
ATOM 1719 N N . ILE A 1 222 ? 5.438 9.453 11.883 1 98.94 222 ILE A N 1
ATOM 1720 C CA . ILE A 1 222 ? 4.246 9.789 12.656 1 98.94 222 ILE A CA 1
ATOM 1721 C C . ILE A 1 222 ? 3.826 8.594 13.508 1 98.94 222 ILE A C 1
ATOM 1723 O O . ILE A 1 222 ? 3.564 7.508 12.977 1 98.94 222 ILE A O 1
ATOM 1727 N N . LEU A 1 223 ? 3.762 8.727 14.812 1 98.88 223 LEU A N 1
ATOM 1728 C CA . LEU A 1 223 ? 3.262 7.68 15.695 1 98.88 223 LEU A CA 1
ATOM 1729 C C . LEU A 1 223 ? 1.755 7.809 15.891 1 98.88 223 LEU A C 1
ATOM 1731 O O . LEU A 1 223 ? 1.269 8.844 16.359 1 98.88 223 LEU A O 1
ATOM 1735 N N . ARG A 1 224 ? 1.077 6.785 15.539 1 98.5 224 ARG A N 1
ATOM 1736 C CA . ARG A 1 224 ? -0.378 6.895 15.547 1 98.5 224 ARG A CA 1
ATOM 1737 C C . ARG A 1 224 ? -1.006 5.781 16.375 1 98.5 224 ARG A C 1
ATOM 1739 O O . ARG A 1 224 ? -2.205 5.52 16.266 1 98.5 224 ARG A O 1
ATOM 1746 N N . GLY A 1 225 ? -0.265 5.07 17.188 1 98.25 225 GLY A N 1
ATOM 1747 C CA . GLY A 1 225 ? -0.747 3.914 17.922 1 98.25 225 GLY A CA 1
ATOM 1748 C C . GLY A 1 225 ? -0.842 2.662 17.078 1 98.25 225 GLY A C 1
ATOM 1749 O O . GLY A 1 225 ? -0.372 2.641 15.938 1 98.25 225 GLY A O 1
ATOM 1750 N N . ALA A 1 226 ? -1.312 1.608 17.703 1 96.38 226 ALA A N 1
ATOM 1751 C CA . ALA A 1 226 ? -1.422 0.316 17.031 1 96.38 226 ALA A CA 1
ATOM 1752 C C . ALA A 1 226 ? -2.691 -0.417 17.453 1 96.38 226 ALA A C 1
ATOM 1754 O O . ALA A 1 226 ? -3.355 -0.017 18.406 1 96.38 226 ALA A O 1
ATOM 1755 N N . VAL A 1 227 ? -3.076 -1.273 16.672 1 93.06 227 VAL A N 1
ATOM 1756 C CA . VAL A 1 227 ? -4.148 -2.205 17.016 1 93.06 227 VAL A CA 1
ATOM 1757 C C . VAL A 1 227 ? -3.627 -3.639 16.953 1 93.06 227 VAL A C 1
ATOM 1759 O O . VAL A 1 227 ? -3.02 -4.043 15.961 1 93.06 227 VAL A O 1
ATOM 1762 N N . ASN A 1 228 ? -3.852 -4.387 17.984 1 88.88 228 ASN A N 1
ATOM 1763 C CA . ASN A 1 228 ? -3.35 -5.758 17.969 1 88.88 228 ASN A CA 1
ATOM 1764 C C . ASN A 1 228 ? -4.348 -6.711 17.312 1 88.88 228 ASN A C 1
ATOM 1766 O O . ASN A 1 228 ? -5.402 -6.285 16.844 1 88.88 228 ASN A O 1
ATOM 1770 N N . LYS A 1 229 ? -4.016 -8.016 17.203 1 79.38 229 LYS A N 1
ATOM 1771 C CA . LYS A 1 229 ? -4.789 -9.023 16.484 1 79.38 229 LYS A CA 1
ATOM 1772 C C . LYS A 1 229 ? -6.16 -9.227 17.109 1 79.38 229 LYS A C 1
ATOM 1774 O O . LYS A 1 229 ? -7.059 -9.789 16.484 1 79.38 229 LYS A O 1
ATOM 1779 N N . HIS A 1 230 ? -6.293 -8.766 18.375 1 84.38 230 HIS A N 1
ATOM 1780 C CA . HIS A 1 230 ? -7.559 -8.914 19.094 1 84.38 230 HIS A CA 1
ATOM 1781 C C . HIS A 1 230 ? -8.406 -7.656 18.969 1 84.38 230 HIS A C 1
ATOM 1783 O O . HIS A 1 230 ? -9.508 -7.586 19.531 1 84.38 230 HIS A O 1
ATOM 1789 N N . GLY A 1 231 ? -7.836 -6.621 18.359 1 86.56 231 GLY A N 1
ATOM 1790 C CA . GLY A 1 231 ? -8.586 -5.395 18.156 1 86.56 231 GLY A CA 1
ATOM 1791 C C . GLY A 1 231 ? -8.336 -4.355 19.234 1 86.56 231 GLY A C 1
ATOM 1792 O O . GLY A 1 231 ? -8.977 -3.303 19.25 1 86.56 231 GLY A O 1
ATOM 1793 N N . ASN A 1 232 ? -7.406 -4.66 20.109 1 92.5 232 ASN A N 1
ATOM 1794 C CA . ASN A 1 232 ? -7.082 -3.719 21.172 1 92.5 232 ASN A CA 1
ATOM 1795 C C . ASN A 1 232 ? -6.129 -2.631 20.703 1 92.5 232 ASN A C 1
ATOM 1797 O O . ASN A 1 232 ? -5.172 -2.914 19.969 1 92.5 232 ASN A O 1
ATOM 1801 N N . THR A 1 233 ? -6.492 -1.436 21.062 1 95.56 233 THR A N 1
ATOM 1802 C CA . THR A 1 233 ? -5.598 -0.338 20.719 1 95.56 233 THR A CA 1
ATOM 1803 C C . THR A 1 233 ? -4.402 -0.292 21.656 1 95.56 233 THR A C 1
ATOM 1805 O O . THR A 1 233 ? -4.539 -0.548 22.859 1 95.56 233 THR A O 1
ATOM 1808 N N . LEU A 1 234 ? -3.244 -0.036 21.172 1 96.75 234 LEU A N 1
ATOM 1809 C CA . LEU A 1 234 ? -1.988 0.121 21.891 1 96.75 234 LEU A CA 1
ATOM 1810 C C . LEU A 1 234 ? -1.358 1.479 21.609 1 96.75 234 LEU A C 1
ATOM 1812 O O . LEU A 1 234 ? -0.829 1.701 20.516 1 96.75 234 LEU A O 1
ATOM 1816 N N . PRO A 1 235 ? -1.377 2.391 22.578 1 98.12 235 PRO A N 1
ATOM 1817 C CA . PRO A 1 235 ? -0.71 3.676 22.359 1 98.12 235 PRO A CA 1
ATOM 1818 C C . PRO A 1 235 ? 0.795 3.531 22.156 1 98.12 235 PRO A C 1
ATOM 1820 O O . PRO A 1 235 ? 1.398 2.566 22.625 1 98.12 235 PRO A O 1
ATOM 1823 N N . ASN A 1 236 ? 1.415 4.445 21.438 1 98.5 236 ASN A N 1
ATOM 1824 C CA . ASN A 1 236 ? 2.861 4.398 21.25 1 98.5 236 ASN A CA 1
ATOM 1825 C C . ASN A 1 236 ? 3.479 5.793 21.312 1 98.5 236 ASN A C 1
ATOM 1827 O O . ASN A 1 236 ? 4.352 6.125 20.5 1 98.5 236 ASN A O 1
ATOM 1831 N N . TYR A 1 237 ? 3.027 6.637 22.219 1 98.62 237 TYR A N 1
ATOM 1832 C CA . TYR A 1 237 ? 3.52 8 22.375 1 98.62 237 TYR A CA 1
ATOM 1833 C C . TYR A 1 237 ? 4.23 8.188 23.703 1 98.62 237 TYR A C 1
ATOM 1835 O O . TYR A 1 237 ? 4.699 9.281 24.016 1 98.62 237 TYR A O 1
ATOM 1843 N N . HIS A 1 238 ? 4.266 7.152 24.562 1 98.44 238 HIS A N 1
ATOM 1844 C CA . HIS A 1 238 ? 4.852 7.273 25.891 1 98.44 238 HIS A CA 1
ATOM 1845 C C . HIS A 1 238 ? 6.355 7.512 25.812 1 98.44 238 HIS A C 1
ATOM 1847 O O . HIS A 1 238 ? 6.977 7.262 24.781 1 98.44 238 HIS A O 1
ATOM 1853 N N . TYR A 1 239 ? 6.871 7.953 26.938 1 98.38 239 TYR A N 1
ATOM 1854 C CA . TYR A 1 239 ? 8.289 8.289 27.031 1 98.38 239 TYR A CA 1
ATOM 1855 C C . TYR A 1 239 ? 9.156 7.152 26.5 1 98.38 239 TYR A C 1
ATOM 1857 O O . TYR A 1 239 ? 10.062 7.387 25.703 1 98.38 239 TYR A O 1
ATOM 1865 N N . GLU A 1 240 ? 8.875 5.871 26.906 1 98.12 240 GLU A N 1
ATOM 1866 C CA . GLU A 1 240 ? 9.664 4.715 26.516 1 98.12 240 GLU A CA 1
ATOM 1867 C C . GLU A 1 240 ? 9.539 4.449 25.016 1 98.12 240 GLU A C 1
ATOM 1869 O O . GLU A 1 240 ? 10.492 3.996 24.375 1 98.12 240 GLU A O 1
ATOM 1874 N N . ASP A 1 241 ? 8.352 4.719 24.422 1 98.31 241 ASP A N 1
ATOM 1875 C CA . ASP A 1 241 ? 8.172 4.586 22.984 1 98.31 241 ASP A CA 1
ATOM 1876 C C . ASP A 1 241 ? 9.055 5.574 22.219 1 98.31 241 ASP A C 1
ATOM 1878 O O . ASP A 1 241 ? 9.68 5.219 21.219 1 98.31 241 ASP A O 1
ATOM 1882 N N . LEU A 1 242 ? 9.062 6.801 22.703 1 98.75 242 LEU A N 1
ATOM 1883 C CA . LEU A 1 242 ? 9.836 7.859 22.062 1 98.75 242 LEU A CA 1
ATOM 1884 C C . LEU A 1 242 ? 11.328 7.582 22.172 1 98.75 242 LEU A C 1
ATOM 1886 O O . LEU A 1 242 ? 12.078 7.82 21.234 1 98.75 242 LEU A O 1
ATOM 1890 N N . GLN A 1 243 ? 11.742 7.031 23.312 1 98.12 243 GLN A N 1
ATOM 1891 C CA . GLN A 1 243 ? 13.141 6.648 23.484 1 98.12 243 GLN A CA 1
ATOM 1892 C C . GLN A 1 243 ? 13.523 5.531 22.516 1 98.12 243 GLN A C 1
ATOM 1894 O O . GLN A 1 243 ? 14.602 5.562 21.922 1 98.12 243 GLN A O 1
ATOM 1899 N N . LEU A 1 244 ? 12.664 4.594 22.422 1 97.94 244 LEU A N 1
ATOM 1900 C CA . LEU A 1 244 ? 12.914 3.49 21.5 1 97.94 244 LEU A CA 1
ATOM 1901 C C . LEU A 1 244 ? 13.039 3.998 20.062 1 97.94 244 LEU A C 1
ATOM 1903 O O . LEU A 1 244 ? 13.945 3.592 19.344 1 97.94 244 LEU A O 1
ATOM 1907 N N . LEU A 1 245 ? 12.148 4.859 19.672 1 98.5 245 LEU A N 1
ATOM 1908 C CA . LEU A 1 245 ? 12.195 5.418 18.328 1 98.5 245 LEU A CA 1
ATOM 1909 C C . LEU A 1 245 ? 13.5 6.168 18.094 1 98.5 245 LEU A C 1
ATOM 1911 O O . LEU A 1 245 ? 14.109 6.051 17.031 1 98.5 245 LEU A O 1
ATOM 1915 N N . LEU A 1 246 ? 13.859 6.973 19.062 1 98.06 246 LEU A N 1
ATOM 1916 C CA . LEU A 1 246 ? 15.117 7.715 18.984 1 98.06 246 LEU A CA 1
ATOM 1917 C C . LEU A 1 246 ? 16.297 6.773 18.75 1 98.06 246 LEU A C 1
ATOM 1919 O O . LEU A 1 246 ? 17.141 7.027 17.906 1 98.06 246 LEU A O 1
ATOM 1923 N N . GLU A 1 247 ? 16.328 5.691 19.5 1 97.56 247 GLU A N 1
ATOM 1924 C CA . GLU A 1 247 ? 17.391 4.699 19.359 1 97.56 247 GLU A CA 1
ATOM 1925 C C . GLU A 1 247 ? 17.391 4.086 17.969 1 97.56 247 GLU A C 1
ATOM 1927 O O . GLU A 1 247 ? 18.453 3.92 17.359 1 97.56 247 GLU A O 1
ATOM 1932 N N . MET A 1 248 ? 16.281 3.801 17.516 1 97.5 248 MET A N 1
ATOM 1933 C CA . MET A 1 248 ? 16.172 3.158 16.219 1 97.5 248 MET A CA 1
ATOM 1934 C C . MET A 1 248 ? 16.562 4.121 15.094 1 97.5 248 MET A C 1
ATOM 1936 O O . MET A 1 248 ? 17.141 3.713 14.086 1 97.5 248 MET A O 1
ATOM 1940 N N . TYR A 1 249 ? 16.188 5.43 15.211 1 97.62 249 TYR A N 1
ATOM 1941 C CA . TYR A 1 249 ? 16.656 6.449 14.281 1 97.62 249 TYR A CA 1
ATOM 1942 C C . TYR A 1 249 ? 18.172 6.5 14.25 1 97.62 249 TYR A C 1
ATOM 1944 O O . TYR A 1 249 ? 18.781 6.523 13.18 1 97.62 249 TYR A O 1
ATOM 1952 N N . ASN A 1 250 ? 18.766 6.496 15.398 1 95.62 250 ASN A N 1
ATOM 1953 C CA . ASN A 1 250 ? 20.219 6.598 15.531 1 95.62 250 ASN A CA 1
ATOM 1954 C C . ASN A 1 250 ? 20.922 5.406 14.891 1 95.62 250 ASN A C 1
ATOM 1956 O O . ASN A 1 250 ? 22 5.555 14.312 1 95.62 250 ASN A O 1
ATOM 1960 N N . ASP A 1 251 ? 20.281 4.305 14.922 1 96 251 ASP A N 1
ATOM 1961 C CA . ASP A 1 251 ? 20.859 3.09 14.352 1 96 251 ASP A CA 1
ATOM 1962 C C . ASP A 1 251 ? 20.859 3.146 12.82 1 96 251 ASP A C 1
ATOM 1964 O O . ASP A 1 251 ? 21.594 2.41 12.172 1 96 251 ASP A O 1
ATOM 1968 N N . ARG A 1 252 ? 20.109 3.984 12.172 1 94.44 252 ARG A N 1
ATOM 1969 C CA . ARG A 1 252 ? 19.938 4.008 10.727 1 94.44 252 ARG A CA 1
ATOM 1970 C C . ARG A 1 252 ? 20.578 5.246 10.117 1 94.44 252 ARG A C 1
ATOM 1972 O O . ARG A 1 252 ? 20.688 5.355 8.891 1 94.44 252 ARG A O 1
ATOM 1979 N N . ASP A 1 253 ? 20.984 6.176 10.852 1 91.38 253 ASP A N 1
ATOM 1980 C CA . ASP A 1 253 ? 21.656 7.395 10.406 1 91.38 253 ASP A CA 1
ATOM 1981 C C . ASP A 1 253 ? 20.812 8.133 9.367 1 91.38 253 ASP A C 1
ATOM 1983 O O . ASP A 1 253 ? 21.312 8.438 8.273 1 91.38 253 ASP A O 1
ATOM 1987 N N . LEU A 1 254 ? 19.594 8.367 9.555 1 96.44 254 LEU A N 1
ATOM 1988 C CA . LEU A 1 254 ? 18.672 9.062 8.68 1 96.44 254 LEU A CA 1
ATOM 1989 C C . LEU A 1 254 ? 18.781 10.578 8.867 1 96.44 254 LEU A C 1
ATOM 1991 O O . LEU A 1 254 ? 19.172 11.047 9.93 1 96.44 254 LEU A O 1
ATOM 1995 N N . GLU A 1 255 ? 18.5 11.258 7.828 1 97.06 255 GLU A N 1
ATOM 1996 C CA . GLU A 1 255 ? 18.578 12.711 7.879 1 97.06 255 GLU A CA 1
ATOM 1997 C C . GLU A 1 255 ? 17.391 13.312 8.617 1 97.06 255 GLU A C 1
ATOM 1999 O O . GLU A 1 255 ? 16.25 12.859 8.445 1 97.06 255 GLU A O 1
ATOM 2004 N N . ASN A 1 256 ? 17.656 14.289 9.484 1 98.12 256 ASN A N 1
ATOM 2005 C CA . ASN A 1 256 ? 16.656 15.102 10.164 1 98.12 256 ASN A CA 1
ATOM 2006 C C . ASN A 1 256 ? 15.664 14.234 10.938 1 98.12 256 ASN A C 1
ATOM 2008 O O . ASN A 1 256 ? 14.453 14.297 10.688 1 98.12 256 ASN A O 1
ATOM 2012 N N . PRO A 1 257 ? 16.172 13.453 11.883 1 98.44 257 PRO A N 1
ATOM 2013 C CA . PRO A 1 257 ? 15.227 12.648 12.68 1 98.44 257 PRO A CA 1
ATOM 2014 C C . PRO A 1 257 ? 14.133 13.492 13.328 1 98.44 257 PRO A C 1
ATOM 2016 O O . PRO A 1 257 ? 14.43 14.508 13.961 1 98.44 257 PRO A O 1
ATOM 2019 N N . ALA A 1 258 ? 12.898 13.156 13.086 1 98.81 258 ALA A N 1
ATOM 2020 C CA . ALA A 1 258 ? 11.742 13.875 13.602 1 98.81 258 ALA A CA 1
ATOM 2021 C C . ALA A 1 258 ? 10.531 12.961 13.719 1 98.81 258 ALA A C 1
ATOM 2023 O O . ALA A 1 258 ? 10.445 11.938 13.031 1 98.81 258 ALA A O 1
ATOM 2024 N N . VAL A 1 259 ? 9.664 13.281 14.656 1 98.94 259 VAL A N 1
ATOM 2025 C CA . VAL A 1 259 ? 8.422 12.523 14.789 1 98.94 259 VAL A CA 1
ATOM 2026 C C . VAL A 1 259 ? 7.27 13.469 15.117 1 98.94 259 VAL A C 1
ATOM 2028 O O . VAL A 1 259 ? 7.445 14.438 15.859 1 98.94 259 VAL A O 1
ATOM 2031 N N . ILE A 1 260 ? 6.18 13.25 14.477 1 98.94 260 ILE A N 1
ATOM 2032 C CA . ILE A 1 260 ? 4.898 13.859 14.812 1 98.94 260 ILE A CA 1
ATOM 2033 C C . ILE A 1 260 ? 4.023 12.844 15.547 1 98.94 260 ILE A C 1
ATOM 2035 O O . ILE A 1 260 ? 3.965 11.672 15.164 1 98.94 260 ILE A O 1
ATOM 2039 N N . ILE A 1 261 ? 3.348 13.281 16.594 1 98.94 261 ILE A N 1
ATOM 2040 C CA . ILE A 1 261 ? 2.486 12.383 17.359 1 98.94 261 ILE A CA 1
ATOM 2041 C C . ILE A 1 261 ? 1.027 12.617 16.969 1 98.94 261 ILE A C 1
ATOM 2043 O O . ILE A 1 261 ? 0.491 13.711 17.188 1 98.94 261 ILE A O 1
ATOM 2047 N N . ASP A 1 262 ? 0.429 11.656 16.344 1 98.81 262 ASP A N 1
ATOM 2048 C CA . ASP A 1 262 ? -1.015 11.648 16.141 1 98.81 262 ASP A CA 1
ATOM 2049 C C . ASP A 1 262 ? -1.761 11.367 17.438 1 98.81 262 ASP A C 1
ATOM 2051 O O . ASP A 1 262 ? -1.743 10.242 17.938 1 98.81 262 ASP A O 1
ATOM 2055 N N . ALA A 1 263 ? -2.488 12.297 17.953 1 98.62 263 ALA A N 1
ATOM 2056 C CA . ALA A 1 263 ? -3.045 12.219 19.312 1 98.62 263 ALA A CA 1
ATOM 2057 C C . ALA A 1 263 ? -4.387 11.492 19.312 1 98.62 263 ALA A C 1
ATOM 2059 O O . ALA A 1 263 ? -4.969 11.258 20.375 1 98.62 263 ALA A O 1
ATOM 2060 N N . ASN A 1 264 ? -4.953 11.148 18.219 1 97.75 264 ASN A N 1
ATOM 2061 C CA . ASN A 1 264 ? -6.242 10.469 18.141 1 97.75 264 ASN A CA 1
ATOM 2062 C C . ASN A 1 264 ? -6.086 9.016 17.719 1 97.75 264 ASN A C 1
ATOM 2064 O O . ASN A 1 264 ? -5.648 8.18 18.516 1 97.75 264 ASN A O 1
ATOM 2068 N N . HIS A 1 265 ? -6.391 8.594 16.609 1 95.81 265 HIS A N 1
ATOM 2069 C CA . HIS A 1 265 ? -6.387 7.234 16.078 1 95.81 265 HIS A CA 1
ATOM 2070 C C . HIS A 1 265 ? -6.164 6.215 17.188 1 95.81 265 HIS A C 1
ATOM 2072 O O . HIS A 1 265 ? -6.871 6.227 18.203 1 95.81 265 HIS A O 1
ATOM 2078 N N . ALA A 1 266 ? -5.273 5.34 17.047 1 97.31 266 ALA A N 1
ATOM 2079 C CA . ALA A 1 266 ? -5.145 4.27 18.031 1 97.31 266 ALA A CA 1
ATOM 2080 C C . ALA A 1 266 ? -4.516 4.785 19.328 1 97.31 266 ALA A C 1
ATOM 2082 O O . ALA A 1 266 ? -4.594 4.129 20.375 1 97.31 266 ALA A O 1
ATOM 2083 N N . ASN A 1 267 ? -3.887 5.957 19.312 1 98.38 267 ASN A N 1
ATOM 2084 C CA . ASN A 1 267 ? -3.316 6.512 20.531 1 98.38 267 ASN A CA 1
ATOM 2085 C C . ASN A 1 267 ? -4.402 6.898 21.531 1 98.38 267 ASN A C 1
ATOM 2087 O O . ASN A 1 267 ? -4.227 6.738 22.75 1 98.38 267 ASN A O 1
ATOM 2091 N N . SER A 1 268 ? -5.531 7.371 21.047 1 97.44 268 SER A N 1
ATOM 2092 C CA . SER A 1 268 ? -6.645 7.707 21.938 1 97.44 268 SER A CA 1
ATOM 2093 C C . SER A 1 268 ? -7.672 6.578 21.984 1 97.44 268 SER A C 1
ATOM 2095 O O . SER A 1 268 ? -8.57 6.582 22.828 1 97.44 268 SER A O 1
ATOM 2097 N N . GLY A 1 269 ? -7.531 5.633 21.016 1 94.62 269 GLY A N 1
ATOM 2098 C CA . GLY A 1 269 ? -8.609 4.676 20.797 1 94.62 269 GLY A CA 1
ATOM 2099 C C . GLY A 1 269 ? -9.883 5.312 20.266 1 94.62 269 GLY A C 1
ATOM 2100 O O . GLY A 1 269 ? -10.984 4.914 20.656 1 94.62 269 GLY A O 1
ATOM 2101 N N . LYS A 1 270 ? -9.773 6.395 19.578 1 90.06 270 LYS A N 1
ATOM 2102 C CA . LYS A 1 270 ? -10.844 7.188 18.984 1 90.06 270 LYS A CA 1
ATOM 2103 C C . LYS A 1 270 ? -11.68 7.879 20.062 1 90.06 270 LYS A C 1
ATOM 2105 O O . LYS A 1 270 ? -12.805 8.312 19.797 1 90.06 270 LYS A O 1
ATOM 2110 N N . LYS A 1 271 ? -11.156 7.871 21.25 1 96.44 271 LYS A N 1
ATOM 2111 C CA . LYS A 1 271 ? -11.695 8.734 22.297 1 96.44 271 LYS A CA 1
ATOM 2112 C C . LYS A 1 271 ? -11.141 10.148 22.188 1 96.44 271 LYS A C 1
ATOM 2114 O O . LYS A 1 271 ? -10.227 10.523 22.922 1 96.44 271 LYS A O 1
ATOM 2119 N N . TYR A 1 272 ? -11.766 10.938 21.359 1 97.38 272 TYR A N 1
ATOM 2120 C CA . TYR A 1 272 ? -11.227 12.195 20.844 1 97.38 272 TYR A CA 1
ATOM 2121 C C . TYR A 1 272 ? -10.93 13.164 21.984 1 97.38 272 TYR A C 1
ATOM 2123 O O . TYR A 1 272 ? -10.031 14 21.891 1 97.38 272 TYR A O 1
ATOM 2131 N N . GLU A 1 273 ? -11.594 13.055 23.094 1 97.81 273 GLU A N 1
ATOM 2132 C CA . GLU A 1 273 ? -11.359 13.945 24.219 1 97.81 273 GLU A CA 1
ATOM 2133 C C . GLU A 1 273 ? -9.984 13.703 24.844 1 97.81 273 GLU A C 1
ATOM 2135 O O . GLU A 1 273 ? -9.406 14.602 25.453 1 97.81 273 GLU A O 1
ATOM 2140 N N . GLN A 1 274 ? -9.508 12.453 24.656 1 98.19 274 GLN A N 1
ATOM 2141 C CA . GLN A 1 274 ? -8.234 12.062 25.266 1 98.19 274 GLN A CA 1
ATOM 2142 C C . GLN A 1 274 ? -7.062 12.742 24.562 1 98.19 274 GLN A C 1
ATOM 2144 O O . GLN A 1 274 ? -5.945 12.758 25.078 1 98.19 274 GLN A O 1
ATOM 2149 N N . GLN A 1 275 ? -7.301 13.367 23.422 1 98.62 275 GLN A N 1
ATOM 2150 C CA . GLN A 1 275 ? -6.234 14.055 22.703 1 98.62 275 GLN A CA 1
ATOM 2151 C C . GLN A 1 275 ? -5.57 15.117 23.562 1 98.62 275 GLN A C 1
ATOM 2153 O O . GLN A 1 275 ? -4.355 15.312 23.5 1 98.62 275 GLN A O 1
ATOM 2158 N N . VAL A 1 276 ? -6.359 15.766 24.406 1 98.38 276 VAL A N 1
ATOM 2159 C CA . VAL A 1 276 ? -5.852 16.828 25.266 1 98.38 276 VAL A CA 1
ATOM 2160 C C . VAL A 1 276 ? -4.828 16.266 26.25 1 98.38 276 VAL A C 1
ATOM 2162 O O . VAL A 1 276 ? -3.717 16.781 26.359 1 98.38 276 VAL A O 1
ATOM 2165 N N . ARG A 1 277 ? -5.215 15.195 26.953 1 98.38 277 ARG A N 1
ATOM 2166 C CA . ARG A 1 277 ? -4.324 14.562 27.922 1 98.38 277 ARG A CA 1
ATOM 2167 C C . ARG A 1 277 ? -3.08 14 27.234 1 98.38 277 ARG A C 1
ATOM 2169 O O . ARG A 1 277 ? -1.971 14.125 27.766 1 98.38 277 ARG A O 1
ATOM 2176 N N . ILE A 1 278 ? -3.238 13.375 26.078 1 98.75 278 ILE A N 1
ATOM 2177 C CA . ILE A 1 278 ? -2.148 12.766 25.328 1 98.75 278 ILE A CA 1
ATOM 2178 C C . ILE A 1 278 ? -1.134 13.828 24.922 1 98.75 278 ILE A C 1
ATOM 2180 O O . ILE A 1 278 ? 0.074 13.648 25.094 1 98.75 278 ILE A O 1
ATOM 2184 N N . ILE A 1 279 ? -1.603 14.969 24.453 1 98.69 279 ILE A N 1
ATOM 2185 C CA . ILE A 1 279 ? -0.722 16.047 24.016 1 98.69 279 ILE A CA 1
ATOM 2186 C C . ILE A 1 279 ? 0.067 16.578 25.203 1 98.69 279 ILE A C 1
ATOM 2188 O O . ILE A 1 279 ? 1.272 16.812 25.109 1 98.69 279 ILE A O 1
ATOM 2192 N N . LYS A 1 280 ? -0.604 16.75 26.297 1 98.25 280 LYS A N 1
ATOM 2193 C CA . LYS A 1 280 ? 0.084 17.234 27.5 1 98.25 280 LYS A CA 1
ATOM 2194 C C . LYS A 1 280 ? 1.175 16.25 27.938 1 98.25 280 LYS A C 1
ATOM 2196 O O . LYS A 1 280 ? 2.25 16.672 28.375 1 98.25 280 LYS A O 1
ATOM 2201 N N . GLU A 1 281 ? 0.885 14.984 27.828 1 98.5 281 GLU A N 1
ATOM 2202 C CA . GLU A 1 281 ? 1.894 13.984 28.172 1 98.5 281 GLU A CA 1
ATOM 2203 C C . GLU A 1 281 ? 3.094 14.07 27.234 1 98.5 281 GLU A C 1
ATOM 2205 O O . GLU A 1 281 ? 4.242 13.969 27.672 1 98.5 281 GLU A O 1
ATOM 2210 N N . VAL A 1 282 ? 2.828 14.195 25.953 1 98.69 282 VAL A N 1
ATOM 2211 C CA . VAL A 1 282 ? 3.887 14.312 24.953 1 98.69 282 VAL A CA 1
ATOM 2212 C C . VAL A 1 282 ? 4.75 15.531 25.266 1 98.69 282 VAL A C 1
ATOM 2214 O O . VAL A 1 282 ? 5.98 15.461 25.219 1 98.69 282 VAL A O 1
ATOM 2217 N N . LEU A 1 283 ? 4.102 16.656 25.609 1 98.44 283 LEU A N 1
ATOM 2218 C CA . LEU A 1 283 ? 4.828 17.875 25.938 1 98.44 283 LEU A CA 1
ATOM 2219 C C . LEU A 1 283 ? 5.645 17.703 27.203 1 98.44 283 LEU A C 1
ATOM 2221 O O . LEU A 1 283 ? 6.738 18.266 27.328 1 98.44 283 LEU A O 1
ATOM 2225 N N . HIS A 1 284 ? 5.121 16.953 28.141 1 98.12 284 HIS A N 1
ATOM 2226 C CA . HIS A 1 284 ? 5.883 16.656 29.359 1 98.12 284 HIS A CA 1
ATOM 2227 C C . HIS A 1 284 ? 7.145 15.867 29.031 1 98.12 284 HIS A C 1
ATOM 2229 O O . HIS A 1 284 ? 8.211 16.141 29.578 1 98.12 284 HIS A O 1
ATOM 2235 N N . SER A 1 285 ? 7.012 14.844 28.156 1 98.31 285 SER A N 1
ATOM 2236 C CA . SER A 1 285 ? 8.18 14.07 27.75 1 98.31 285 SER A CA 1
ATOM 2237 C C . SER A 1 285 ? 9.242 14.969 27.109 1 98.31 285 SER A C 1
ATOM 2239 O O . SER A 1 285 ? 10.438 14.75 27.312 1 98.31 285 SER A O 1
ATOM 2241 N N . ARG A 1 286 ? 8.789 16 26.375 1 97.81 286 ARG A N 1
ATOM 2242 C CA . ARG A 1 286 ? 9.703 16.953 25.75 1 97.81 286 ARG A CA 1
ATOM 2243 C C . ARG A 1 286 ? 10.414 17.797 26.812 1 97.81 286 ARG A C 1
ATOM 2245 O O . ARG A 1 286 ? 11.578 18.172 26.641 1 97.81 286 ARG A O 1
ATOM 2252 N N . LEU A 1 287 ? 9.727 18.094 27.844 1 96.69 287 LEU A N 1
ATOM 2253 C CA . LEU A 1 287 ? 10.281 18.938 28.906 1 96.69 287 LEU A CA 1
ATOM 2254 C C . LEU A 1 287 ? 11.352 18.188 29.688 1 96.69 287 LEU A C 1
ATOM 2256 O O . LEU A 1 287 ? 12.352 18.766 30.094 1 96.69 287 LEU A O 1
ATOM 2260 N N . VAL A 1 288 ? 11.219 16.875 29.844 1 96.69 288 VAL A N 1
ATOM 2261 C CA . VAL A 1 288 ? 12.078 16.125 30.766 1 96.69 288 VAL A CA 1
ATOM 2262 C C . VAL A 1 288 ? 13.297 15.602 30.016 1 96.69 288 VAL A C 1
ATOM 2264 O O . VAL A 1 288 ? 14.32 15.281 30.625 1 96.69 288 VAL A O 1
ATOM 2267 N N . SER A 1 289 ? 13.219 15.523 28.688 1 97.56 289 SER A N 1
ATOM 2268 C CA . SER A 1 289 ? 14.32 14.984 27.891 1 97.56 289 SER A CA 1
ATOM 2269 C C . SER A 1 289 ? 14.641 15.891 26.719 1 97.56 289 SER A C 1
ATOM 2271 O O . SER A 1 289 ? 13.805 16.078 25.828 1 97.56 289 SER A O 1
ATOM 2273 N N . ARG A 1 290 ? 15.844 16.359 26.672 1 96.94 290 ARG A N 1
ATOM 2274 C CA . ARG A 1 290 ? 16.281 17.219 25.578 1 96.94 290 ARG A CA 1
ATOM 2275 C C . ARG A 1 290 ? 16.281 16.453 24.266 1 96.94 290 ARG A C 1
ATOM 2277 O O . ARG A 1 290 ? 15.969 17.016 23.219 1 96.94 290 ARG A O 1
ATOM 2284 N N . ASP A 1 291 ? 16.656 15.172 24.344 1 97.5 291 ASP A N 1
ATOM 2285 C CA . ASP A 1 291 ? 16.672 14.352 23.141 1 97.5 291 ASP A CA 1
ATOM 2286 C C . ASP A 1 291 ? 15.266 14.18 22.562 1 97.5 291 ASP A C 1
ATOM 2288 O O . ASP A 1 291 ? 15.062 14.266 21.359 1 97.5 291 ASP A O 1
ATOM 2292 N N . ILE A 1 292 ? 14.336 13.945 23.422 1 98.12 292 ILE A N 1
ATOM 2293 C CA . ILE A 1 292 ? 12.945 13.781 23 1 98.12 292 ILE A CA 1
ATOM 2294 C C . ILE A 1 292 ? 12.406 15.117 22.484 1 98.12 292 ILE A C 1
ATOM 2296 O O . ILE A 1 292 ? 11.641 15.148 21.516 1 98.12 292 ILE A O 1
ATOM 2300 N N . ARG A 1 293 ? 12.828 16.219 23.141 1 97.88 293 ARG A N 1
ATOM 2301 C CA . ARG A 1 293 ? 12.422 17.531 22.672 1 97.88 293 ARG A CA 1
ATOM 2302 C C . ARG A 1 293 ? 12.875 17.766 21.234 1 97.88 293 ARG A C 1
ATOM 2304 O O . ARG A 1 293 ? 12.141 18.344 20.422 1 97.88 293 ARG A O 1
ATOM 2311 N N . HIS A 1 294 ? 14.047 17.297 20.922 1 97.5 294 HIS A N 1
ATOM 2312 C CA . HIS A 1 294 ? 14.602 17.5 19.594 1 97.5 294 HIS A CA 1
ATOM 2313 C C . HIS A 1 294 ? 13.961 16.547 18.578 1 97.5 294 HIS A C 1
ATOM 2315 O O . HIS A 1 294 ? 13.859 16.859 17.391 1 97.5 294 HIS A O 1
ATOM 2321 N N . LEU A 1 295 ? 13.508 15.344 19.078 1 98.62 295 LEU A N 1
ATOM 2322 C CA . LEU A 1 295 ? 12.922 14.328 18.203 1 98.62 295 LEU A CA 1
ATOM 2323 C C . LEU A 1 295 ? 11.469 14.672 17.875 1 98.62 295 LEU A C 1
ATOM 2325 O O . LEU A 1 295 ? 11.047 14.57 16.719 1 98.62 295 LEU A O 1
ATOM 2329 N N . VAL A 1 296 ? 10.719 15.047 18.906 1 98.88 296 VAL A N 1
ATOM 2330 C CA . VAL A 1 296 ? 9.297 15.336 18.734 1 98.88 296 VAL A CA 1
ATOM 2331 C C . VAL A 1 296 ? 9.109 16.766 18.234 1 98.88 296 VAL A C 1
ATOM 2333 O O . VAL A 1 296 ? 9.273 17.719 19 1 98.88 296 VAL A O 1
ATOM 2336 N N . LYS A 1 297 ? 8.711 16.891 16.984 1 98.81 297 LYS A N 1
ATOM 2337 C CA . LYS A 1 297 ? 8.656 18.188 16.328 1 98.81 297 LYS A CA 1
ATOM 2338 C C . LYS A 1 297 ? 7.238 18.75 16.328 1 98.81 297 LYS A C 1
ATOM 2340 O O . LYS A 1 297 ? 7.031 19.938 16.062 1 98.81 297 LYS A O 1
ATOM 2345 N N . GLY A 1 298 ? 6.273 17.891 16.594 1 98.81 298 GLY A N 1
ATOM 2346 C CA . GLY A 1 298 ? 4.902 18.375 16.5 1 98.81 298 GLY A CA 1
ATOM 2347 C C . GLY A 1 298 ? 3.877 17.312 16.859 1 98.81 298 GLY A C 1
ATOM 2348 O O . GLY A 1 298 ? 4.234 16.219 17.312 1 98.81 298 GLY A O 1
ATOM 2349 N N . VAL A 1 299 ? 2.602 17.688 16.75 1 98.94 299 VAL A N 1
ATOM 2350 C CA . VAL A 1 299 ? 1.476 16.797 17 1 98.94 299 VAL A CA 1
ATOM 2351 C C . VAL A 1 299 ? 0.441 16.922 15.891 1 98.94 299 VAL A C 1
ATOM 2353 O O . VAL A 1 299 ? 0.452 17.906 15.141 1 98.94 299 VAL A O 1
ATOM 2356 N N . MET A 1 300 ? -0.292 15.953 15.742 1 98.75 300 MET A N 1
ATOM 2357 C CA . MET A 1 300 ? -1.463 15.922 14.875 1 98.75 300 MET A CA 1
ATOM 2358 C C . MET A 1 300 ? -2.744 15.797 15.688 1 98.75 300 MET A C 1
ATOM 2360 O O . MET A 1 300 ? -2.859 14.914 16.531 1 98.75 300 MET A O 1
ATOM 2364 N N . LEU A 1 301 ? -3.666 16.734 15.43 1 98.25 301 LEU A N 1
ATOM 2365 C CA . LEU A 1 301 ? -4.922 16.812 16.172 1 98.25 301 LEU A CA 1
ATOM 2366 C C . LEU A 1 301 ? -6.117 16.703 15.227 1 98.25 301 LEU A C 1
ATOM 2368 O O . LEU A 1 301 ? -6.121 17.328 14.156 1 98.25 301 LEU A O 1
ATOM 2372 N N . GLU A 1 302 ? -7.047 15.914 15.609 1 98.56 302 GLU A N 1
ATOM 2373 C CA . GLU A 1 302 ? -8.32 15.906 14.898 1 98.56 302 GLU A CA 1
ATOM 2374 C C . GLU A 1 302 ? -9.359 16.766 15.617 1 98.56 302 GLU A C 1
ATOM 2376 O O . GLU A 1 302 ? -9.758 16.469 16.734 1 98.56 302 GLU A O 1
ATOM 2381 N N . SER A 1 303 ? -9.742 17.781 14.977 1 98.5 303 SER A N 1
ATOM 2382 C CA . SER A 1 303 ? -10.633 18.797 15.516 1 98.5 303 SER A CA 1
ATOM 2383 C C . SER A 1 303 ? -11.453 19.469 14.414 1 98.5 303 SER A C 1
ATOM 2385 O O . SER A 1 303 ? -11.031 19.5 13.258 1 98.5 303 SER A O 1
ATOM 2387 N N . TYR A 1 304 ? -12.586 19.875 14.758 1 98.62 304 TYR A N 1
ATOM 2388 C CA . TYR A 1 304 ? -13.484 20.562 13.828 1 98.62 304 TYR A CA 1
ATOM 2389 C C . TYR A 1 304 ? -14.273 21.656 14.539 1 98.62 304 TYR A C 1
ATOM 2391 O O . TYR A 1 304 ? -13.836 22.172 15.57 1 98.62 304 TYR A O 1
ATOM 2399 N N . LEU A 1 305 ? -15.383 22.156 13.93 1 98.69 305 LEU A N 1
ATOM 2400 C CA . LEU A 1 305 ? -16.156 23.219 14.539 1 98.69 305 LEU A CA 1
ATOM 2401 C C . LEU A 1 305 ? -16.984 22.688 15.703 1 98.69 305 LEU A C 1
ATOM 2403 O O . LEU A 1 305 ? -17.156 23.375 16.719 1 98.69 305 LEU A O 1
ATOM 2407 N N . VAL A 1 306 ? -17.531 21.469 15.516 1 98.31 306 VAL A N 1
ATOM 2408 C CA . VAL A 1 306 ? -18.391 20.844 16.516 1 98.31 306 VAL A CA 1
ATOM 2409 C C . VAL A 1 306 ? -17.828 19.5 16.922 1 98.31 306 VAL A C 1
ATOM 2411 O O . VAL A 1 306 ? -17.391 18.719 16.078 1 98.31 306 VAL A O 1
ATOM 2414 N N . SER A 1 307 ? -17.844 19.234 18.266 1 97.75 307 SER A N 1
ATOM 2415 C CA . SER A 1 307 ? -17.266 18.016 18.797 1 97.75 307 SER A CA 1
ATOM 2416 C C . SER A 1 307 ? -18.047 16.781 18.359 1 97.75 307 SER A C 1
ATOM 2418 O O . SER A 1 307 ? -19.266 16.859 18.188 1 97.75 307 SER A O 1
ATOM 2420 N N . GLY A 1 308 ? -17.297 15.672 18.203 1 96.88 308 GLY A N 1
ATOM 2421 C CA . GLY A 1 308 ? -17.938 14.398 17.922 1 96.88 308 GLY A CA 1
ATOM 2422 C C . GLY A 1 308 ? -17.953 14.062 16.438 1 96.88 308 GLY A C 1
ATOM 2423 O O . GLY A 1 308 ? -17.078 14.484 15.688 1 96.88 308 GLY A O 1
ATOM 2424 N N . CYS A 1 309 ? -18.828 13.133 16.109 1 96.19 309 CYS A N 1
ATOM 2425 C CA . CYS A 1 309 ? -19.047 12.727 14.727 1 96.19 309 CYS A CA 1
ATOM 2426 C C . CYS A 1 309 ? -20.516 12.484 14.453 1 96.19 309 CYS A C 1
ATOM 2428 O O . CYS A 1 309 ? -21.344 12.539 15.367 1 96.19 309 CYS A O 1
ATOM 2430 N N . GLN A 1 310 ? -20.812 12.367 13.219 1 95.69 310 GLN A N 1
ATOM 2431 C CA . GLN A 1 310 ? -22.188 12.133 12.766 1 95.69 310 GLN A CA 1
ATOM 2432 C C . GLN A 1 310 ? -22.203 11.242 11.531 1 95.69 310 GLN A C 1
ATOM 2434 O O . GLN A 1 310 ? -21.172 11.047 10.875 1 95.69 310 GLN A O 1
ATOM 2439 N N . LYS A 1 311 ? -23.406 10.641 11.32 1 91.12 311 LYS A N 1
ATOM 2440 C CA . LYS A 1 311 ? -23.609 9.875 10.094 1 91.12 311 LYS A CA 1
ATOM 2441 C C . LYS A 1 311 ? -23.953 10.797 8.922 1 91.12 311 LYS A C 1
ATOM 2443 O O . LYS A 1 311 ? -24.484 11.891 9.117 1 91.12 311 LYS A O 1
ATOM 2448 N N . ILE A 1 312 ? -23.609 10.359 7.781 1 91.06 312 ILE A N 1
ATOM 2449 C CA . ILE A 1 312 ? -23.984 11.102 6.59 1 91.06 312 ILE A CA 1
ATOM 2450 C C . ILE A 1 312 ? -25.516 11.094 6.445 1 91.06 312 ILE A C 1
ATOM 2452 O O . ILE A 1 312 ? -26.141 10.047 6.574 1 91.06 312 ILE A O 1
ATOM 2456 N N . GLY A 1 313 ? -26.156 12.211 6.281 1 87.19 313 GLY A N 1
ATOM 2457 C CA . GLY A 1 313 ? -27.594 12.32 6.141 1 87.19 313 GLY A CA 1
ATOM 2458 C C . GLY A 1 313 ? -28.078 13.75 6 1 87.19 313 GLY A C 1
ATOM 2459 O O . GLY A 1 313 ? -27.281 14.688 6.02 1 87.19 313 GLY A O 1
ATOM 2460 N N . PRO A 1 314 ? -29.406 13.906 5.805 1 85.25 314 PRO A N 1
ATOM 2461 C CA . PRO A 1 314 ? -29.984 15.227 5.547 1 85.25 314 PRO A CA 1
ATOM 2462 C C . PRO A 1 314 ? -29.875 16.156 6.754 1 85.25 314 PRO A C 1
ATOM 2464 O O . PRO A 1 314 ? -29.859 17.391 6.594 1 85.25 314 PRO A O 1
ATOM 2467 N N . ASP A 1 315 ? -29.906 15.625 7.891 1 86.75 315 ASP A N 1
ATOM 2468 C CA . ASP A 1 315 ? -29.859 16.453 9.094 1 86.75 315 ASP A CA 1
ATOM 2469 C C . ASP A 1 315 ? -28.438 16.594 9.609 1 86.75 315 ASP A C 1
ATOM 2471 O O . ASP A 1 315 ? -28.188 16.484 10.812 1 86.75 315 ASP A O 1
ATOM 2475 N N . HIS A 1 316 ? -27.562 16.984 8.695 1 90.38 316 HIS A N 1
ATOM 2476 C CA . HIS A 1 316 ? -26.156 17.109 9.039 1 90.38 316 HIS A CA 1
ATOM 2477 C C . HIS A 1 316 ? -25.891 18.375 9.836 1 90.38 316 HIS A C 1
ATOM 2479 O O . HIS A 1 316 ? -26.453 19.438 9.539 1 90.38 316 HIS A O 1
ATOM 2485 N N . ILE A 1 317 ? -25.125 18.25 10.953 1 96.25 317 ILE A N 1
ATOM 2486 C CA . ILE A 1 317 ? -24.656 19.391 11.719 1 96.25 317 ILE A CA 1
ATOM 2487 C C . ILE A 1 317 ? -23.422 19.984 11.062 1 96.25 317 ILE A C 1
ATOM 2489 O O . ILE A 1 317 ? -22.438 19.281 10.828 1 96.25 317 ILE A O 1
ATOM 2493 N N . TYR A 1 318 ? -23.469 21.266 10.828 1 96.81 318 TYR A N 1
ATOM 2494 C CA . TYR A 1 318 ? -22.406 22.031 10.18 1 96.81 318 TYR A CA 1
ATOM 2495 C C . TYR A 1 318 ? -21.109 21.953 10.984 1 96.81 318 TYR A C 1
ATOM 2497 O O . TYR A 1 318 ? -21.109 22.266 12.18 1 96.81 318 TYR A O 1
ATOM 2505 N N . GLY A 1 319 ? -20.016 21.5 10.328 1 97.44 319 GLY A N 1
ATOM 2506 C CA . GLY A 1 319 ? -18.703 21.5 10.953 1 97.44 319 GLY A CA 1
ATOM 2507 C C . GLY A 1 319 ? -18.484 20.344 11.891 1 97.44 319 GLY A C 1
ATOM 2508 O O . GLY A 1 319 ? -17.562 20.359 12.719 1 97.44 319 GLY A O 1
ATOM 2509 N N . LYS A 1 320 ? -19.406 19.375 11.844 1 97.44 320 LYS A N 1
ATOM 2510 C CA . LYS A 1 320 ? -19.234 18.141 12.602 1 97.44 320 LYS A CA 1
ATOM 2511 C C . LYS A 1 320 ? -18.703 17.031 11.711 1 97.44 320 LYS A C 1
ATOM 2513 O O . LYS A 1 320 ? -19.172 16.859 10.578 1 97.44 320 LYS A O 1
ATOM 2518 N N . SER A 1 321 ? -17.75 16.312 12.219 1 96.88 321 SER A N 1
ATOM 2519 C CA . SER A 1 321 ? -17.109 15.258 11.438 1 96.88 321 SER A CA 1
ATOM 2520 C C . SER A 1 321 ? -18.125 14.219 10.977 1 96.88 321 SER A C 1
ATOM 2522 O O . SER A 1 321 ? -19.016 13.828 11.734 1 96.88 321 SER A O 1
ATOM 2524 N N . ILE A 1 322 ? -17.953 13.656 9.75 1 94.44 322 ILE A N 1
ATOM 2525 C CA . ILE A 1 322 ? -18.828 12.609 9.25 1 94.44 322 ILE A CA 1
ATOM 2526 C C . ILE A 1 322 ? -18.094 11.273 9.25 1 94.44 322 ILE A C 1
ATOM 2528 O O . ILE A 1 322 ? -18.578 10.281 8.695 1 94.44 322 ILE A O 1
ATOM 2532 N N . THR A 1 323 ? -16.891 11.227 9.75 1 93.25 323 THR A N 1
ATOM 2533 C CA . THR A 1 323 ? -16.078 10.023 9.914 1 93.25 323 THR A CA 1
ATOM 2534 C C . THR A 1 323 ? -15.68 9.844 11.375 1 93.25 323 THR A C 1
ATOM 2536 O O . THR A 1 323 ? -16.531 9.562 12.227 1 93.25 323 THR A O 1
ATOM 2539 N N . ASP A 1 324 ? -14.398 9.969 11.773 1 93.88 324 ASP A N 1
ATOM 2540 C CA . ASP A 1 324 ? -13.984 9.797 13.164 1 93.88 324 ASP A CA 1
ATOM 2541 C C . ASP A 1 324 ? -14.328 11.031 13.992 1 93.88 324 ASP A C 1
ATOM 2543 O O . ASP A 1 324 ? -14.336 12.148 13.477 1 93.88 324 ASP A O 1
ATOM 2547 N N . PRO A 1 325 ? -14.586 10.812 15.234 1 97 325 PRO A N 1
ATOM 2548 C CA . PRO A 1 325 ? -14.938 11.953 16.078 1 97 325 PRO A CA 1
ATOM 2549 C C . PRO A 1 325 ? -13.773 12.914 16.297 1 97 325 PRO A C 1
ATOM 2551 O O . PRO A 1 325 ? -12.625 12.477 16.422 1 97 325 PRO A O 1
ATOM 2554 N N . CYS A 1 326 ? -14.07 14.211 16.438 1 98.06 326 CYS A N 1
ATOM 2555 C CA . CYS A 1 326 ? -13.086 15.281 16.547 1 98.06 326 CYS A CA 1
ATOM 2556 C C . CYS A 1 326 ? -13.352 16.141 17.766 1 98.06 326 CYS A C 1
ATOM 2558 O O . CYS A 1 326 ? -14.484 16.219 18.25 1 98.06 326 CYS A O 1
ATOM 2560 N N . LEU A 1 327 ? -12.352 16.797 18.219 1 98.56 327 LEU A N 1
ATOM 2561 C CA . LEU A 1 327 ? -12.539 17.859 19.188 1 98.56 327 LEU A CA 1
ATOM 2562 C C . LEU A 1 327 ? -13.344 19.016 18.594 1 98.56 327 LEU A C 1
ATOM 2564 O O . LEU A 1 327 ? -13.281 19.25 17.391 1 98.56 327 LEU A O 1
ATOM 2568 N N . GLY A 1 328 ? -14.023 19.719 19.469 1 98.44 328 GLY A N 1
ATOM 2569 C CA . GLY A 1 328 ? -14.688 20.953 19.047 1 98.44 328 GLY A CA 1
ATOM 2570 C C . GLY A 1 328 ? -13.766 22.156 19.062 1 98.44 328 GLY A C 1
ATOM 2571 O O . GLY A 1 328 ? -12.648 22.094 19.578 1 98.44 328 GLY A O 1
ATOM 2572 N N . TRP A 1 329 ? -14.312 23.266 18.562 1 98.69 329 TRP A N 1
ATOM 2573 C CA . TRP A 1 329 ? -13.477 24.453 18.375 1 98.69 329 TRP A CA 1
ATOM 2574 C C . TRP A 1 329 ? -13.016 25.016 19.719 1 98.69 329 TRP A C 1
ATOM 2576 O O . TRP A 1 329 ? -11.852 25.375 19.875 1 98.69 329 TRP A O 1
ATOM 2586 N N . GLU A 1 330 ? -13.875 25.141 20.625 1 98.31 330 GLU A N 1
ATOM 2587 C CA . GLU A 1 330 ? -13.523 25.75 21.906 1 98.31 330 GLU A CA 1
ATOM 2588 C C . GLU A 1 330 ? -12.406 24.984 22.594 1 98.31 330 GLU A C 1
ATOM 2590 O O . GLU A 1 330 ? -11.453 25.578 23.109 1 98.31 330 GLU A O 1
ATOM 2595 N N . GLU A 1 331 ? -12.586 23.688 22.594 1 98.12 331 GLU A N 1
ATOM 2596 C CA . GLU A 1 331 ? -11.555 22.844 23.172 1 98.12 331 GLU A CA 1
ATOM 2597 C C . GLU A 1 331 ? -10.242 22.953 22.406 1 98.12 331 GLU A C 1
ATOM 2599 O O . GLU A 1 331 ? -9.164 22.953 23 1 98.12 331 GLU A O 1
ATOM 2604 N N . THR A 1 332 ? -10.375 23.031 21.109 1 98.62 332 THR A N 1
ATOM 2605 C CA . THR A 1 332 ? -9.203 23.141 20.25 1 98.62 332 THR A CA 1
ATOM 2606 C C . THR A 1 332 ? -8.438 24.438 20.531 1 98.62 332 THR A C 1
ATOM 2608 O O . THR A 1 332 ? -7.215 24.422 20.688 1 98.62 332 THR A O 1
ATOM 2611 N N . GLU A 1 333 ? -9.172 25.547 20.609 1 98.69 333 GLU A N 1
ATOM 2612 C CA . GLU A 1 333 ? -8.547 26.844 20.875 1 98.69 333 GLU A CA 1
ATOM 2613 C C . GLU A 1 333 ? -7.789 26.844 22.203 1 98.69 333 GLU A C 1
ATOM 2615 O O . GLU A 1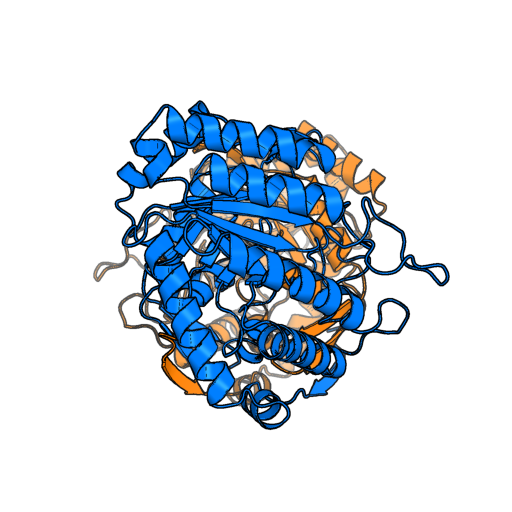 333 ? -6.633 27.266 22.25 1 98.69 333 GLU A O 1
ATOM 2620 N N . LYS A 1 334 ? -8.438 26.344 23.219 1 98.56 334 LYS A N 1
ATOM 2621 C CA . LYS A 1 334 ? -7.801 26.266 24.516 1 98.56 334 LYS A CA 1
ATOM 2622 C C . LYS A 1 334 ? -6.535 25.422 24.469 1 98.56 334 LYS A C 1
ATOM 2624 O O . LYS A 1 334 ? -5.516 25.766 25.062 1 98.56 334 LYS A O 1
ATOM 2629 N N . LEU A 1 335 ? -6.652 24.297 23.797 1 98.75 335 LEU A N 1
ATOM 2630 C CA . LEU A 1 335 ? -5.531 23.359 23.703 1 98.75 335 LEU A CA 1
ATOM 2631 C C . LEU A 1 335 ? -4.359 24 22.969 1 98.75 335 LEU A C 1
ATOM 2633 O O . LEU A 1 335 ? -3.201 23.812 23.344 1 98.75 335 LEU A O 1
ATOM 2637 N N . LEU A 1 336 ? -4.59 24.734 21.906 1 98.81 336 LEU A N 1
ATOM 2638 C CA . LEU A 1 336 ? -3.535 25.375 21.125 1 98.81 336 LEU A CA 1
ATOM 2639 C C . LEU A 1 336 ? -2.781 26.391 21.969 1 98.81 336 LEU A C 1
ATOM 2641 O O . LEU A 1 336 ? -1.555 26.5 21.891 1 98.81 336 LEU A O 1
ATOM 2645 N N . TYR A 1 337 ? -3.512 27.172 22.766 1 98.69 337 TYR A N 1
ATOM 2646 C CA . TYR A 1 337 ? -2.844 28.109 23.656 1 98.69 337 TYR A CA 1
ATOM 2647 C C . TYR A 1 337 ? -2.02 27.375 24.703 1 98.69 337 TYR A C 1
ATOM 2649 O O . TYR A 1 337 ? -0.92 27.812 25.062 1 98.69 337 TYR A O 1
ATOM 2657 N N . THR A 1 338 ? -2.586 26.266 25.203 1 98.25 338 THR A N 1
ATOM 2658 C CA . THR A 1 338 ? -1.852 25.453 26.156 1 98.25 338 THR A CA 1
ATOM 2659 C C . THR A 1 338 ? -0.556 24.938 25.547 1 98.25 338 THR A C 1
ATOM 2661 O O . THR A 1 338 ? 0.496 24.953 26.188 1 98.25 338 THR A O 1
ATOM 2664 N N . ILE A 1 339 ? -0.625 24.422 24.328 1 98.69 339 ILE A N 1
ATOM 2665 C CA . ILE A 1 339 ? 0.561 23.922 23.625 1 98.69 339 ILE A CA 1
ATOM 2666 C C . ILE A 1 339 ? 1.586 25.047 23.5 1 98.69 339 ILE A C 1
ATOM 2668 O O . ILE A 1 339 ? 2.773 24.844 23.766 1 98.69 339 ILE A O 1
ATOM 2672 N N . ALA A 1 340 ? 1.14 26.219 23.094 1 98.38 340 ALA A N 1
ATOM 2673 C CA . ALA A 1 340 ? 2.031 27.359 22.922 1 98.38 340 ALA A CA 1
ATOM 2674 C C . ALA A 1 340 ? 2.74 27.703 24.234 1 98.38 340 ALA A C 1
ATOM 2676 O O . ALA A 1 340 ? 3.92 28.062 24.234 1 98.38 340 ALA A O 1
ATOM 2677 N N . GLU A 1 341 ? 2.039 27.578 25.312 1 97 341 GLU A N 1
ATOM 2678 C CA . GLU A 1 341 ? 2.584 27.906 26.625 1 97 341 GLU A CA 1
ATOM 2679 C C . GLU A 1 341 ? 3.643 26.906 27.047 1 97 341 GLU A C 1
ATOM 2681 O O . GLU A 1 341 ? 4.617 27.25 27.719 1 97 341 GLU A O 1
ATOM 2686 N N . LEU A 1 342 ? 3.41 25.672 26.688 1 94.38 342 LEU A N 1
ATOM 2687 C CA . LEU A 1 342 ? 4.25 24.594 27.203 1 94.38 342 LEU A CA 1
ATOM 2688 C C . LEU A 1 342 ? 5.426 24.328 26.281 1 94.38 342 LEU A C 1
ATOM 2690 O O . LEU A 1 342 ? 6.367 23.625 26.641 1 94.38 342 LEU A O 1
ATOM 2694 N N . CYS A 1 343 ? 5.402 24.828 25.094 1 91.06 343 CYS A N 1
ATOM 2695 C CA . CYS A 1 343 ? 6.477 24.609 24.141 1 91.06 343 CYS A CA 1
ATOM 2696 C C . CYS A 1 343 ? 7.527 25.703 24.219 1 91.06 343 CYS A C 1
ATOM 2698 O O . CYS A 1 343 ? 7.191 26.875 24.453 1 91.06 343 CYS A O 1
ATOM 2700 N N . MET B 1 1 ? 9.875 20.109 -6.262 1 65.44 1 MET B N 1
ATOM 2701 C CA . MET B 1 1 ? 9.805 18.656 -6.43 1 65.44 1 MET B CA 1
ATOM 2702 C C . MET B 1 1 ? 11.047 18.141 -7.145 1 65.44 1 MET B C 1
ATOM 2704 O O . MET B 1 1 ? 11.539 18.766 -8.086 1 65.44 1 MET B O 1
ATOM 2708 N N . SER B 1 2 ? 11.617 17.172 -6.504 1 79.75 2 SER B N 1
ATOM 2709 C CA . SER B 1 2 ? 12.82 16.578 -7.094 1 79.75 2 SER B CA 1
ATOM 2710 C C . SER B 1 2 ? 12.469 15.539 -8.156 1 79.75 2 SER B C 1
ATOM 2712 O O . SER B 1 2 ? 13.227 14.602 -8.383 1 79.75 2 SER B O 1
ATOM 2714 N N . PHE B 1 3 ? 11.273 15.703 -8.781 1 88.19 3 PHE B N 1
ATOM 2715 C CA . PHE B 1 3 ? 10.82 14.781 -9.82 1 88.19 3 PHE B CA 1
ATOM 2716 C C . PHE B 1 3 ? 11.375 15.188 -11.18 1 88.19 3 PHE B C 1
ATOM 2718 O O . PHE B 1 3 ? 11.18 16.312 -11.633 1 88.19 3 PHE B O 1
ATOM 2725 N N . LYS B 1 4 ? 12.102 14.328 -11.75 1 92.31 4 LYS B N 1
ATOM 2726 C CA . LYS B 1 4 ? 12.5 14.492 -13.148 1 92.31 4 LYS B CA 1
ATOM 2727 C C . LYS B 1 4 ? 11.742 13.531 -14.055 1 92.31 4 LYS B C 1
ATOM 2729 O O . LYS B 1 4 ? 11.812 12.312 -13.875 1 92.31 4 LYS B O 1
ATOM 2734 N N . PHE B 1 5 ? 10.953 14.07 -14.93 1 92.19 5 PHE B N 1
ATOM 2735 C CA . PHE B 1 5 ? 10.289 13.258 -15.938 1 92.19 5 PHE B CA 1
ATOM 2736 C C . PHE B 1 5 ? 11.242 12.906 -17.078 1 92.19 5 PHE B C 1
ATOM 2738 O O . PHE B 1 5 ? 11.625 13.773 -17.859 1 92.19 5 PHE B O 1
ATOM 2745 N N . VAL B 1 6 ? 11.578 11.695 -17.219 1 92.44 6 VAL B N 1
ATOM 2746 C CA . VAL B 1 6 ? 12.625 11.234 -18.125 1 92.44 6 VAL B CA 1
ATOM 2747 C C . VAL B 1 6 ? 12.039 10.992 -19.516 1 92.44 6 VAL B C 1
ATOM 2749 O O . VAL B 1 6 ? 12.523 11.547 -20.5 1 92.44 6 VAL B O 1
ATOM 2752 N N . LYS B 1 7 ? 11 10.172 -19.578 1 92.94 7 LYS B N 1
ATOM 2753 C CA . LYS B 1 7 ? 10.391 9.828 -20.859 1 92.94 7 LYS B CA 1
ATOM 2754 C C . LYS B 1 7 ? 8.945 9.375 -20.672 1 92.94 7 LYS B C 1
ATOM 2756 O O . LYS B 1 7 ? 8.633 8.648 -19.719 1 92.94 7 LYS B O 1
ATOM 2761 N N . GLN B 1 8 ? 8.07 9.867 -21.531 1 94 8 GLN B N 1
ATOM 2762 C CA . GLN B 1 8 ? 6.695 9.383 -21.547 1 94 8 GLN B CA 1
ATOM 2763 C C . GLN B 1 8 ? 6.613 7.965 -22.094 1 94 8 GLN B C 1
ATOM 2765 O O . GLN B 1 8 ? 7.168 7.676 -23.172 1 94 8 GLN B O 1
ATOM 2770 N N . LEU B 1 9 ? 5.957 7.098 -21.422 1 95.56 9 LEU B N 1
ATOM 2771 C CA . LEU B 1 9 ? 5.844 5.703 -21.828 1 95.56 9 LEU B CA 1
ATOM 2772 C C . LEU B 1 9 ? 4.648 5.5 -22.75 1 95.56 9 LEU B C 1
ATOM 2774 O O . LEU B 1 9 ? 3.633 6.191 -22.609 1 95.56 9 LEU B O 1
ATOM 2778 N N . PRO B 1 10 ? 4.809 4.598 -23.703 1 95.38 10 PRO B N 1
ATOM 2779 C CA . PRO B 1 10 ? 3.611 4.234 -24.469 1 95.38 10 PRO B CA 1
ATOM 2780 C C . PRO B 1 10 ? 2.482 3.719 -23.578 1 95.38 10 PRO B C 1
ATOM 2782 O O . PRO B 1 10 ? 2.74 3.18 -22.484 1 95.38 10 PRO B O 1
ATOM 2785 N N . SER B 1 11 ? 1.248 3.986 -23.953 1 94.69 11 SER B N 1
ATOM 2786 C CA . SER B 1 11 ? 0.1 3.455 -23.234 1 94.69 11 SER B CA 1
ATOM 2787 C C . SER B 1 11 ? 0.09 1.93 -23.25 1 94.69 11 SER B C 1
ATOM 2789 O O . SER B 1 11 ? 0.757 1.311 -24.078 1 94.69 11 SER B O 1
ATOM 2791 N N . PRO B 1 12 ? -0.654 1.313 -22.344 1 94.88 12 PRO B N 1
ATOM 2792 C CA . PRO B 1 12 ? -0.776 -0.146 -22.359 1 94.88 12 PRO B CA 1
ATOM 2793 C C . PRO B 1 12 ? -1.263 -0.68 -23.703 1 94.88 12 PRO B C 1
ATOM 2795 O O . PRO B 1 12 ? -0.759 -1.696 -24.188 1 94.88 12 PRO B O 1
ATOM 2798 N N . ASP B 1 13 ? -2.199 0.035 -24.344 1 95.56 13 ASP B N 1
ATOM 2799 C CA . ASP B 1 13 ? -2.705 -0.396 -25.641 1 95.56 13 ASP B CA 1
ATOM 2800 C C . ASP B 1 13 ? -1.609 -0.347 -26.703 1 95.56 13 ASP B C 1
ATOM 2802 O O . ASP B 1 13 ? -1.521 -1.236 -27.547 1 95.56 13 ASP B O 1
ATOM 2806 N N . GLU B 1 14 ? -0.837 0.684 -26.625 1 96.88 14 GLU B N 1
ATOM 2807 C CA . GLU B 1 14 ? 0.27 0.814 -27.562 1 96.88 14 GLU B CA 1
ATOM 2808 C C . GLU B 1 14 ? 1.302 -0.292 -27.359 1 96.88 14 GLU B C 1
ATOM 2810 O O . GLU B 1 14 ? 1.819 -0.853 -28.328 1 96.88 14 GLU B O 1
ATOM 2815 N N . ILE B 1 15 ? 1.595 -0.613 -26.109 1 96.75 15 ILE B N 1
ATOM 2816 C CA . ILE B 1 15 ? 2.561 -1.656 -25.781 1 96.75 15 ILE B CA 1
ATOM 2817 C C . ILE B 1 15 ? 2.037 -3.012 -26.25 1 96.75 15 ILE B C 1
ATOM 2819 O O . ILE B 1 15 ? 2.781 -3.805 -26.828 1 96.75 15 ILE B O 1
ATOM 2823 N N . LYS B 1 16 ? 0.737 -3.314 -26.062 1 96.81 16 LYS B N 1
ATOM 2824 C CA . LYS B 1 16 ? 0.123 -4.574 -26.469 1 96.81 16 LYS B CA 1
ATOM 2825 C C . LYS B 1 16 ? 0.109 -4.707 -27.984 1 96.81 16 LYS B C 1
ATOM 2827 O O . LYS B 1 16 ? 0.221 -5.812 -28.531 1 96.81 16 LYS B O 1
ATOM 2832 N N . ALA B 1 17 ? 0.033 -3.527 -28.656 1 96.44 17 ALA B N 1
ATOM 2833 C CA . ALA B 1 17 ? 0.088 -3.531 -30.109 1 96.44 17 ALA B CA 1
ATOM 2834 C C . ALA B 1 17 ? 1.503 -3.816 -30.609 1 96.44 17 ALA B C 1
ATOM 2836 O O . ALA B 1 17 ? 1.687 -4.457 -31.656 1 96.44 17 ALA B O 1
ATOM 2837 N N . GLN B 1 18 ? 2.445 -3.361 -29.891 1 95.19 18 GLN B N 1
ATOM 2838 C CA . GLN B 1 18 ? 3.846 -3.576 -30.234 1 95.19 18 GLN B CA 1
ATOM 2839 C C . GLN B 1 18 ? 4.254 -5.027 -30 1 95.19 18 GLN B C 1
ATOM 2841 O O . GLN B 1 18 ? 5.098 -5.562 -30.719 1 95.19 18 GLN B O 1
ATOM 2846 N N . ALA B 1 19 ? 3.707 -5.621 -28.969 1 94.88 19 ALA B N 1
ATOM 2847 C CA . ALA B 1 19 ? 3.953 -7.016 -28.609 1 94.88 19 ALA B CA 1
ATOM 2848 C C . ALA B 1 19 ? 2.643 -7.762 -28.375 1 94.88 19 ALA B C 1
ATOM 2850 O O . ALA B 1 19 ? 2.326 -8.125 -27.234 1 94.88 19 ALA B O 1
ATOM 2851 N N . PRO B 1 20 ? 1.988 -8.062 -29.453 1 96.44 20 PRO B N 1
ATOM 2852 C CA . PRO B 1 20 ? 0.632 -8.609 -29.344 1 96.44 20 PRO B CA 1
ATOM 2853 C C . PRO B 1 20 ? 0.619 -10.086 -28.953 1 96.44 20 PRO B C 1
ATOM 2855 O O . PRO B 1 20 ? 1.549 -10.82 -29.281 1 96.44 20 PRO B O 1
ATOM 2858 N N . VAL B 1 21 ? -0.358 -10.492 -28.219 1 97.81 21 VAL B N 1
ATOM 2859 C CA . VAL B 1 21 ? -0.658 -11.891 -27.969 1 97.81 21 VAL B CA 1
ATOM 2860 C C . VAL B 1 21 ? -1.461 -12.477 -29.125 1 97.81 21 VAL B C 1
ATOM 2862 O O . VAL B 1 21 ? -2.479 -11.906 -29.531 1 97.81 21 VAL B O 1
ATOM 2865 N N . SER B 1 22 ? -1.037 -13.562 -29.703 1 97.75 22 SER B N 1
ATOM 2866 C CA . SER B 1 22 ? -1.728 -14.164 -30.844 1 97.75 22 SER B CA 1
ATOM 2867 C C . SER B 1 22 ? -3.098 -14.695 -30.438 1 97.75 22 SER B C 1
ATOM 2869 O O . SER B 1 22 ? -3.352 -14.938 -29.25 1 97.75 22 SER B O 1
ATOM 2871 N N . GLU B 1 23 ? -3.959 -14.836 -31.422 1 97.69 23 GLU B N 1
ATOM 2872 C CA . GLU B 1 23 ? -5.289 -15.375 -31.156 1 97.69 23 GLU B CA 1
ATOM 2873 C C . GLU B 1 23 ? -5.207 -16.781 -30.547 1 97.69 23 GLU B C 1
ATOM 2875 O O . GLU B 1 23 ? -6.016 -17.141 -29.688 1 97.69 23 GLU B O 1
ATOM 2880 N N . GLU B 1 24 ? -4.309 -17.516 -31.031 1 98.25 24 GLU B N 1
ATOM 2881 C CA . GLU B 1 24 ? -4.105 -18.859 -30.5 1 98.25 24 GLU B CA 1
ATOM 2882 C C . GLU B 1 24 ? -3.748 -18.812 -29.016 1 98.25 24 GLU B C 1
ATOM 2884 O O . GLU B 1 24 ? -4.289 -19.578 -28.219 1 98.25 24 GLU B O 1
ATOM 2889 N N . LEU B 1 25 ? -2.852 -17.969 -28.641 1 98.5 25 LEU B N 1
ATOM 2890 C CA . LEU B 1 25 ? -2.432 -17.844 -27.25 1 98.5 25 LEU B CA 1
ATOM 2891 C C . LEU B 1 25 ? -3.578 -17.328 -26.375 1 98.5 25 LEU B C 1
ATOM 2893 O O . LEU B 1 25 ? -3.703 -17.719 -25.219 1 98.5 25 LEU B O 1
ATOM 2897 N N . LYS B 1 26 ? -4.375 -16.453 -26.938 1 98.06 26 LYS B N 1
ATOM 2898 C CA . LYS B 1 26 ? -5.547 -15.961 -26.219 1 98.06 26 LYS B CA 1
ATOM 2899 C C . LYS B 1 26 ? -6.496 -17.109 -25.875 1 98.06 26 LYS B C 1
ATOM 2901 O O . LYS B 1 26 ? -7.078 -17.141 -24.781 1 98.06 26 LYS B O 1
ATOM 2906 N N . GLN B 1 27 ? -6.648 -18 -26.781 1 98.38 27 GLN B N 1
ATOM 2907 C CA . GLN B 1 27 ? -7.516 -19.156 -26.562 1 98.38 27 GLN B CA 1
ATOM 2908 C C . GLN B 1 27 ? -6.938 -20.094 -25.5 1 98.38 27 GLN B C 1
ATOM 2910 O O . GLN B 1 27 ? -7.672 -20.609 -24.672 1 98.38 27 GLN B O 1
ATOM 2915 N N . ILE B 1 28 ? -5.676 -20.281 -25.609 1 98.5 28 ILE B N 1
ATOM 2916 C CA . ILE B 1 28 ? -5.004 -21.094 -24.625 1 98.5 28 ILE B CA 1
ATOM 2917 C C . ILE B 1 28 ? -5.191 -20.484 -23.234 1 98.5 28 ILE B C 1
ATOM 2919 O O . ILE B 1 28 ? -5.539 -21.188 -22.281 1 98.5 28 ILE B O 1
ATOM 2923 N N . LYS B 1 29 ? -4.957 -19.234 -23.125 1 98.44 29 LYS B N 1
ATOM 2924 C CA . LYS B 1 29 ? -5.121 -18.547 -21.844 1 98.44 29 LYS B CA 1
ATOM 2925 C C . LYS B 1 29 ? -6.555 -18.672 -21.328 1 98.44 29 LYS B C 1
ATOM 2927 O O . LYS B 1 29 ? -6.781 -18.859 -20.125 1 98.44 29 LYS B O 1
ATOM 2932 N N . ALA B 1 30 ? -7.516 -18.469 -22.188 1 98.25 30 ALA B N 1
ATOM 2933 C CA . ALA B 1 30 ? -8.922 -18.547 -21.797 1 98.25 30 ALA B CA 1
ATOM 2934 C C . ALA B 1 30 ? -9.234 -19.906 -21.172 1 98.25 30 ALA B C 1
ATOM 2936 O O . ALA B 1 30 ? -9.969 -20 -20.188 1 98.25 30 ALA B O 1
ATOM 2937 N N . LYS B 1 31 ? -8.711 -20.922 -21.797 1 98.31 31 LYS B N 1
ATOM 2938 C CA . LYS B 1 31 ? -8.898 -22.266 -21.266 1 98.31 31 LYS B CA 1
ATOM 2939 C C . LYS B 1 31 ? -8.242 -22.422 -19.891 1 98.31 31 LYS B C 1
ATOM 2941 O O . LYS B 1 31 ? -8.82 -23 -18.984 1 98.31 31 LYS B O 1
ATOM 2946 N N . ARG B 1 32 ? -7.078 -21.922 -19.797 1 98.56 32 ARG B N 1
ATOM 2947 C CA . ARG B 1 32 ? -6.344 -21.984 -18.531 1 98.56 32 ARG B CA 1
ATOM 2948 C C . ARG B 1 32 ? -7.047 -21.156 -17.453 1 98.56 32 ARG B C 1
ATOM 2950 O O . ARG B 1 32 ? -7.125 -21.578 -16.297 1 98.56 32 ARG B O 1
ATOM 2957 N N . ASP B 1 33 ? -7.527 -19.938 -17.859 1 98.5 33 ASP B N 1
ATOM 2958 C CA . ASP B 1 33 ? -8.305 -19.125 -16.922 1 98.5 33 ASP B CA 1
ATOM 2959 C C . ASP B 1 33 ? -9.469 -19.922 -16.344 1 98.5 33 ASP B C 1
ATOM 2961 O O . ASP B 1 33 ? -9.695 -19.891 -15.125 1 98.5 33 ASP B O 1
ATOM 2965 N N . LYS B 1 34 ? -10.164 -20.609 -17.156 1 98.38 34 LYS B N 1
ATOM 2966 C CA . LYS B 1 34 ? -11.305 -21.406 -16.719 1 98.38 34 LYS B CA 1
ATOM 2967 C C . LYS B 1 34 ? -10.859 -22.516 -15.766 1 98.38 34 LYS B C 1
ATOM 2969 O O . LYS B 1 34 ? -11.5 -22.766 -14.742 1 98.38 34 LYS B O 1
ATOM 2974 N N . MET B 1 35 ? -9.773 -23.156 -16.078 1 98.44 35 MET B N 1
ATOM 2975 C CA . MET B 1 35 ? -9.258 -24.234 -15.242 1 98.44 35 MET B CA 1
ATOM 2976 C C . MET B 1 35 ? -8.938 -23.734 -13.836 1 98.44 35 MET B C 1
ATOM 2978 O O . MET B 1 35 ? -9.297 -24.359 -12.844 1 98.44 35 MET B O 1
ATOM 2982 N N . ILE B 1 36 ? -8.281 -22.641 -13.75 1 98.81 36 ILE B N 1
ATOM 2983 C CA . ILE B 1 36 ? -7.879 -22.078 -12.461 1 98.81 36 ILE B CA 1
ATOM 2984 C C . ILE B 1 36 ? -9.109 -21.594 -11.703 1 98.81 36 ILE B C 1
ATOM 2986 O O . ILE B 1 36 ? -9.242 -21.828 -10.5 1 98.81 36 ILE B O 1
ATOM 2990 N N . CYS B 1 37 ? -10 -20.922 -12.406 1 98.62 37 CYS B N 1
ATOM 2991 C CA . CYS B 1 37 ? -11.258 -20.469 -11.82 1 98.62 37 CYS B CA 1
ATOM 2992 C C . CYS B 1 37 ? -12.047 -21.641 -11.234 1 98.62 37 CYS B C 1
ATOM 2994 O O . CYS B 1 37 ? -12.617 -21.531 -10.148 1 98.62 37 CYS B O 1
ATOM 2996 N N . ASP B 1 38 ? -12.109 -22.75 -11.977 1 98.75 38 ASP B N 1
ATOM 2997 C CA . ASP B 1 38 ? -12.852 -23.922 -11.523 1 98.75 38 ASP B CA 1
ATOM 2998 C C . ASP B 1 38 ? -12.273 -24.469 -10.227 1 98.75 38 ASP B C 1
ATOM 3000 O O . ASP B 1 38 ? -13.016 -24.969 -9.367 1 98.75 38 ASP B O 1
ATOM 3004 N N . VAL B 1 39 ? -10.992 -24.391 -10.07 1 98.75 39 VAL B N 1
ATOM 3005 C CA . VAL B 1 39 ? -10.367 -24.828 -8.828 1 98.75 39 VAL B CA 1
ATOM 3006 C C . VAL B 1 39 ? -10.773 -23.906 -7.684 1 98.75 39 VAL B C 1
ATOM 3008 O O . VAL B 1 39 ? -11.203 -24.359 -6.625 1 98.75 39 VAL B O 1
ATOM 3011 N N . ILE B 1 40 ? -10.68 -22.594 -7.914 1 98.81 40 ILE B N 1
ATOM 3012 C CA . ILE B 1 40 ? -10.938 -21.594 -6.879 1 98.81 40 ILE B CA 1
ATOM 3013 C C . ILE B 1 40 ? -12.406 -21.672 -6.449 1 98.81 40 ILE B C 1
ATOM 3015 O O . ILE B 1 40 ? -12.711 -21.578 -5.262 1 98.81 40 ILE B O 1
ATOM 3019 N N . THR B 1 41 ? -13.328 -21.922 -7.363 1 98.31 41 THR B N 1
ATOM 3020 C CA . THR B 1 41 ? -14.758 -21.922 -7.07 1 98.31 41 THR B CA 1
ATOM 3021 C C . THR B 1 41 ? -15.195 -23.266 -6.504 1 98.31 41 THR B C 1
ATOM 3023 O O . THR B 1 41 ? -16.297 -23.391 -5.969 1 98.31 41 THR B O 1
ATOM 3026 N N . GLY B 1 42 ? -14.352 -24.297 -6.707 1 97.81 42 GLY B N 1
ATOM 3027 C CA . GLY B 1 42 ? -14.703 -25.625 -6.234 1 97.81 42 GLY B CA 1
ATOM 3028 C C . GLY B 1 42 ? -15.391 -26.469 -7.293 1 97.81 42 GLY B C 1
ATOM 3029 O O . GLY B 1 42 ? -15.789 -27.609 -7.027 1 97.81 42 GLY B O 1
ATOM 3030 N N . ALA B 1 43 ? -15.477 -25.953 -8.492 1 98.31 43 ALA B N 1
ATOM 3031 C CA . ALA B 1 43 ? -16.047 -26.734 -9.594 1 98.31 43 ALA B CA 1
ATOM 3032 C C . ALA B 1 43 ? -15.102 -27.844 -10.023 1 98.31 43 ALA B C 1
ATOM 3034 O O . ALA B 1 43 ? -15.531 -28.828 -10.633 1 98.31 43 ALA B O 1
ATOM 3035 N N . SER B 1 44 ? -13.852 -27.688 -9.75 1 98.25 44 SER B N 1
ATOM 3036 C CA . SER B 1 44 ? -12.844 -28.719 -9.953 1 98.25 44 SER B CA 1
ATOM 3037 C C . SER B 1 44 ? -12.148 -29.094 -8.648 1 98.25 44 SER B C 1
ATOM 3039 O O . SER B 1 44 ? -11.875 -28.219 -7.816 1 98.25 44 SER B O 1
ATOM 3041 N N . ASP B 1 45 ? -11.852 -30.328 -8.492 1 96.5 45 ASP B N 1
ATOM 3042 C CA . ASP B 1 45 ? -11.18 -30.781 -7.277 1 96.5 45 ASP B CA 1
ATOM 3043 C C . ASP B 1 45 ? -9.664 -30.859 -7.48 1 96.5 45 ASP B C 1
ATOM 3045 O O . ASP B 1 45 ? -8.945 -31.359 -6.621 1 96.5 45 ASP B O 1
ATOM 3049 N N . LYS B 1 46 ? -9.211 -30.375 -8.625 1 98.38 46 LYS B N 1
ATOM 3050 C CA . LYS B 1 46 ? -7.77 -30.312 -8.852 1 98.38 46 LYS B CA 1
ATOM 3051 C C . LYS B 1 46 ? -7.102 -29.359 -7.871 1 98.38 46 LYS B C 1
ATOM 3053 O O . LYS B 1 46 ? -7.77 -28.516 -7.254 1 98.38 46 LYS B O 1
ATOM 3058 N N . PHE B 1 47 ? -5.852 -29.562 -7.676 1 98.75 47 PHE B N 1
ATOM 3059 C CA . PHE B 1 47 ? -5.051 -28.766 -6.754 1 98.75 47 PHE B CA 1
ATOM 3060 C C . PHE B 1 47 ? -4.148 -27.797 -7.512 1 98.75 47 PHE B C 1
ATOM 3062 O O . PHE B 1 47 ? -3.504 -28.188 -8.492 1 98.75 47 PHE B O 1
ATOM 3069 N N . LEU B 1 48 ? -4.164 -26.578 -7.121 1 98.88 48 LEU B N 1
ATOM 3070 C CA . LEU B 1 48 ? -3.41 -25.516 -7.789 1 98.88 48 LEU B CA 1
ATOM 3071 C C . LEU B 1 48 ? -1.994 -25.422 -7.227 1 98.88 48 LEU B C 1
ATOM 3073 O O . LEU B 1 48 ? -1.802 -25.438 -6.008 1 98.88 48 LEU B O 1
ATOM 3077 N N . VAL B 1 49 ? -0.969 -25.391 -8.055 1 98.94 49 VAL B N 1
ATOM 3078 C CA . VAL B 1 49 ? 0.41 -25.172 -7.633 1 98.94 49 VAL B CA 1
ATOM 3079 C C . VAL B 1 49 ? 1.002 -23.984 -8.398 1 98.94 49 VAL B C 1
ATOM 3081 O O . VAL B 1 49 ? 1.272 -24.078 -9.594 1 98.94 49 VAL B O 1
ATOM 3084 N N . ILE B 1 50 ? 1.111 -22.844 -7.766 1 98.94 50 ILE B N 1
ATOM 3085 C CA . ILE B 1 50 ? 1.818 -21.688 -8.305 1 98.94 50 ILE B CA 1
ATOM 3086 C C . ILE B 1 50 ? 3.311 -21.812 -8 1 98.94 50 ILE B C 1
ATOM 3088 O O . ILE B 1 50 ? 3.725 -21.703 -6.844 1 98.94 50 ILE B O 1
ATOM 3092 N N . VAL B 1 51 ? 4.105 -22.047 -8.992 1 98.88 51 VAL B N 1
ATOM 3093 C CA . VAL B 1 51 ? 5.465 -22.5 -8.727 1 98.88 51 VAL B CA 1
ATOM 3094 C C . VAL B 1 51 ? 6.438 -21.812 -9.68 1 98.88 51 VAL B C 1
ATOM 3096 O O . VAL B 1 51 ? 6.129 -21.609 -10.852 1 98.88 51 VAL B O 1
ATOM 3099 N N . GLY B 1 52 ? 7.492 -21.375 -9.227 1 98.69 52 GLY B N 1
ATOM 3100 C CA . GLY B 1 52 ? 8.539 -20.672 -9.961 1 98.69 52 GLY B CA 1
ATOM 3101 C C . GLY B 1 52 ? 9.492 -19.906 -9.055 1 98.69 52 GLY B C 1
ATOM 3102 O O . GLY B 1 52 ? 9.406 -20.016 -7.832 1 98.69 52 GLY B O 1
ATOM 3103 N N . PRO B 1 53 ? 10.414 -19.219 -9.648 1 98 53 PRO B N 1
ATOM 3104 C CA . PRO B 1 53 ? 11.422 -18.531 -8.844 1 98 53 PRO B CA 1
ATOM 3105 C C . PRO B 1 53 ? 10.844 -17.344 -8.062 1 98 53 PRO B C 1
ATOM 3107 O O . PRO B 1 53 ? 9.758 -16.859 -8.391 1 98 53 PRO B O 1
ATOM 3110 N N . CYS B 1 54 ? 11.539 -16.984 -7.039 1 95.25 54 CYS B N 1
ATOM 3111 C CA . CYS B 1 54 ? 11.141 -15.828 -6.25 1 95.25 54 CYS B CA 1
ATOM 3112 C C . CYS B 1 54 ? 11.008 -14.586 -7.125 1 95.25 54 CYS B C 1
ATOM 3114 O O . CYS B 1 54 ? 10.094 -13.781 -6.938 1 95.25 54 CYS B O 1
ATOM 3116 N N . SER B 1 55 ? 11.961 -14.438 -8.008 1 94.69 55 SER B N 1
ATOM 3117 C CA . SER B 1 55 ? 11.945 -13.352 -8.984 1 94.69 55 SER B CA 1
ATOM 3118 C C . SER B 1 55 ? 12.352 -13.844 -10.367 1 94.69 55 SER B C 1
ATOM 3120 O O . SER B 1 55 ? 13.336 -14.578 -10.508 1 94.69 55 SER B O 1
ATOM 3122 N N . ALA B 1 56 ? 11.531 -13.508 -11.312 1 96.25 56 ALA B N 1
ATOM 3123 C CA . ALA B 1 56 ? 11.906 -13.742 -12.703 1 96.25 56 ALA B CA 1
ATOM 3124 C C . ALA B 1 56 ? 12.945 -12.727 -13.172 1 96.25 56 ALA B C 1
ATOM 3126 O O . ALA B 1 56 ? 12.641 -11.539 -13.312 1 96.25 56 ALA B O 1
ATOM 3127 N N . ASP B 1 57 ? 14.148 -13.195 -13.43 1 93.38 57 ASP B N 1
ATOM 3128 C CA . ASP B 1 57 ? 15.227 -12.242 -13.656 1 93.38 57 ASP B CA 1
ATOM 3129 C C . ASP B 1 57 ? 15.836 -12.414 -15.047 1 93.38 57 ASP B C 1
ATOM 3131 O O . ASP B 1 57 ? 16.531 -11.523 -15.539 1 93.38 57 ASP B O 1
ATOM 3135 N N . ASN B 1 58 ? 15.633 -13.562 -15.586 1 94.62 58 ASN B N 1
ATOM 3136 C CA . ASN B 1 58 ? 16.234 -13.906 -16.875 1 94.62 58 ASN B CA 1
ATOM 3137 C C . ASN B 1 58 ? 15.266 -14.695 -17.75 1 94.62 58 ASN B C 1
ATOM 3139 O O . ASN B 1 58 ? 14.828 -15.781 -17.375 1 94.62 58 ASN B O 1
ATOM 3143 N N . GLU B 1 59 ? 15.016 -14.172 -18.891 1 97.31 59 GLU B N 1
ATOM 3144 C CA . GLU B 1 59 ? 14.016 -14.758 -19.781 1 97.31 59 GLU B CA 1
ATOM 3145 C C . GLU B 1 59 ? 14.375 -16.203 -20.141 1 97.31 59 GLU B C 1
ATOM 3147 O O . GLU B 1 59 ? 13.523 -17.078 -20.109 1 97.31 59 GLU B O 1
ATOM 3152 N N . ASP B 1 60 ? 15.609 -16.453 -20.5 1 98 60 ASP B N 1
ATOM 3153 C CA . ASP B 1 60 ? 16.016 -17.781 -20.953 1 98 60 ASP B CA 1
ATOM 3154 C C . ASP B 1 60 ? 15.875 -18.812 -19.844 1 98 60 ASP B C 1
ATOM 3156 O O . ASP B 1 60 ? 15.336 -19.891 -20.078 1 98 60 ASP B O 1
ATOM 3160 N N . SER B 1 61 ? 16.359 -18.484 -18.688 1 98.19 61 SER B N 1
ATOM 3161 C CA . SER B 1 61 ? 16.312 -19.453 -17.594 1 98.19 61 SER B CA 1
ATOM 3162 C C . SER B 1 61 ? 14.875 -19.656 -17.109 1 98.19 61 SER B C 1
ATOM 3164 O O . SER B 1 61 ? 14.492 -20.766 -16.75 1 98.19 61 SER B O 1
ATOM 3166 N N . VAL B 1 62 ? 14.078 -18.609 -17.094 1 98.56 62 VAL B N 1
ATOM 3167 C CA . VAL B 1 62 ? 12.68 -18.734 -16.688 1 98.56 62 VAL B CA 1
ATOM 3168 C C . VAL B 1 62 ? 11.914 -19.609 -17.672 1 98.56 62 VAL B C 1
ATOM 3170 O O . VAL B 1 62 ? 11.156 -20.484 -17.266 1 98.56 62 VAL B O 1
ATOM 3173 N N . CYS B 1 63 ? 12.172 -19.422 -18.984 1 98.81 63 CYS B N 1
ATOM 3174 C CA . CYS B 1 63 ? 11.477 -20.219 -19.984 1 98.81 63 CYS B CA 1
ATOM 3175 C C . CYS B 1 63 ? 11.969 -21.672 -19.969 1 98.81 63 CYS B C 1
ATOM 3177 O O . CYS B 1 63 ? 11.195 -22.594 -20.219 1 98.81 63 CYS B O 1
ATOM 3179 N N . ASP B 1 64 ? 13.266 -21.812 -19.688 1 98.88 64 ASP B N 1
ATOM 3180 C CA . ASP B 1 64 ? 13.766 -23.172 -19.484 1 98.88 64 ASP B CA 1
ATOM 3181 C C . ASP B 1 64 ? 13.016 -23.859 -18.344 1 98.88 64 ASP B C 1
ATOM 3183 O O . ASP B 1 64 ? 12.594 -25.016 -18.5 1 98.88 64 ASP B O 1
ATOM 3187 N N . TYR B 1 65 ? 12.898 -23.203 -17.328 1 98.88 65 TYR B N 1
ATOM 3188 C CA . TYR B 1 65 ? 12.188 -23.719 -16.156 1 98.88 65 TYR B CA 1
ATOM 3189 C C . TYR B 1 65 ? 10.742 -24.062 -16.5 1 98.88 65 TYR B C 1
ATOM 3191 O O . TYR B 1 65 ? 10.258 -25.141 -16.188 1 98.88 65 TYR B O 1
ATOM 3199 N N . THR B 1 66 ? 9.984 -23.141 -17.172 1 98.88 66 THR B N 1
ATOM 3200 C CA . THR B 1 66 ? 8.578 -23.359 -17.469 1 98.88 66 THR B CA 1
ATOM 3201 C C . THR B 1 66 ? 8.406 -24.484 -18.484 1 98.88 66 THR B C 1
ATOM 3203 O O . THR B 1 66 ? 7.414 -25.219 -18.438 1 98.88 66 THR B O 1
ATOM 3206 N N . ASN B 1 67 ? 9.391 -24.641 -19.375 1 98.88 67 ASN B N 1
ATOM 3207 C CA . ASN B 1 67 ? 9.344 -25.75 -20.297 1 98.88 67 ASN B CA 1
ATOM 3208 C C . ASN B 1 67 ? 9.422 -27.094 -19.578 1 98.88 67 ASN B C 1
ATOM 3210 O O . ASN B 1 67 ? 8.727 -28.047 -19.938 1 98.88 67 ASN B O 1
ATOM 3214 N N . ARG B 1 68 ? 10.266 -27.156 -18.578 1 98.81 68 ARG B N 1
ATOM 3215 C CA . ARG B 1 68 ? 10.328 -28.359 -17.75 1 98.81 68 ARG B CA 1
ATOM 3216 C C . ARG B 1 68 ? 9.023 -28.578 -17 1 98.81 68 ARG B C 1
ATOM 3218 O O . ARG B 1 68 ? 8.555 -29.719 -16.891 1 98.81 68 ARG B O 1
ATOM 3225 N N . LEU B 1 69 ? 8.469 -27.516 -16.5 1 98.81 69 LEU B N 1
ATOM 3226 C CA . LEU B 1 69 ? 7.207 -27.578 -15.781 1 98.81 69 LEU B CA 1
ATOM 3227 C C . LEU B 1 69 ? 6.094 -28.109 -16.672 1 98.81 69 LEU B C 1
ATOM 3229 O O . LEU B 1 69 ? 5.23 -28.859 -16.203 1 98.81 69 LEU B O 1
ATOM 3233 N N . ALA B 1 70 ? 6.074 -27.703 -17.953 1 98.75 70 ALA B N 1
ATOM 3234 C CA . ALA B 1 70 ? 5.047 -28.141 -18.891 1 98.75 70 ALA B CA 1
ATOM 3235 C C . ALA B 1 70 ? 5.051 -29.656 -19.062 1 98.75 70 ALA B C 1
ATOM 3237 O O . ALA B 1 70 ? 3.992 -30.266 -19.203 1 98.75 70 ALA B O 1
ATOM 3238 N N . LYS B 1 71 ? 6.227 -30.234 -19.078 1 98.56 71 LYS B N 1
ATOM 3239 C CA . LYS B 1 71 ? 6.332 -31.688 -19.172 1 98.56 71 LYS B CA 1
ATOM 3240 C C . LYS B 1 71 ? 5.691 -32.375 -17.969 1 98.56 71 LYS B C 1
ATOM 3242 O O . LYS B 1 71 ? 5.027 -33.406 -18.109 1 98.56 71 LYS B O 1
ATOM 3247 N N . ILE B 1 72 ? 5.922 -31.812 -16.812 1 98.69 72 ILE B N 1
ATOM 3248 C CA . ILE B 1 72 ? 5.316 -32.344 -15.609 1 98.69 72 ILE B CA 1
ATOM 3249 C C . ILE B 1 72 ? 3.803 -32.188 -15.656 1 98.69 72 ILE B C 1
ATOM 3251 O O . ILE B 1 72 ? 3.049 -33.062 -15.281 1 98.69 72 ILE B O 1
ATOM 3255 N N . GLN B 1 73 ? 3.33 -30.984 -16.078 1 98.69 73 GLN B N 1
ATOM 3256 C CA . GLN B 1 73 ? 1.899 -30.703 -16.188 1 98.69 73 GLN B CA 1
ATOM 3257 C C . GLN B 1 73 ? 1.183 -31.812 -16.969 1 98.69 73 GLN B C 1
ATOM 3259 O O . GLN B 1 73 ? 0.1 -32.25 -16.578 1 98.69 73 GLN B O 1
ATOM 3264 N N . ASN B 1 74 ? 1.788 -32.25 -18.062 1 98.06 74 ASN B N 1
ATOM 3265 C CA . ASN B 1 74 ? 1.197 -33.281 -18.906 1 98.06 74 ASN B CA 1
ATOM 3266 C C . ASN B 1 74 ? 0.996 -34.594 -18.125 1 98.06 74 ASN B C 1
ATOM 3268 O O . ASN B 1 74 ? 0.008 -35.312 -18.344 1 98.06 74 ASN B O 1
ATOM 3272 N N . LYS B 1 75 ? 1.851 -34.812 -17.25 1 98.25 75 LYS B N 1
ATOM 3273 C CA . LYS B 1 75 ? 1.836 -36.094 -16.516 1 98.25 75 LYS B CA 1
ATOM 3274 C C . LYS B 1 75 ? 0.865 -36.031 -15.344 1 98.25 75 LYS B C 1
ATOM 3276 O O . LYS B 1 75 ? 0.365 -37.062 -14.898 1 98.25 75 LYS B O 1
ATOM 3281 N N . VAL B 1 76 ? 0.625 -34.812 -14.859 1 98.31 76 VAL B N 1
ATOM 3282 C CA . VAL B 1 76 ? -0.161 -34.719 -13.633 1 98.31 76 VAL B CA 1
ATOM 3283 C C . VAL B 1 76 ? -1.445 -33.938 -13.898 1 98.31 76 VAL B C 1
ATOM 3285 O O . VAL B 1 76 ? -2.094 -33.469 -12.969 1 98.31 76 VAL B O 1
ATOM 3288 N N . GLU B 1 77 ? -1.853 -33.75 -15.109 1 96.94 77 GLU B N 1
ATOM 3289 C CA . GLU B 1 77 ? -2.934 -32.844 -15.523 1 96.94 77 GLU B CA 1
ATOM 3290 C C . GLU B 1 77 ? -4.266 -33.281 -14.922 1 96.94 77 GLU B C 1
ATOM 3292 O O . GLU B 1 77 ? -5.188 -32.469 -14.781 1 96.94 77 GLU B O 1
ATOM 3297 N N . ASP B 1 78 ? -4.398 -34.5 -14.492 1 97.31 78 ASP B N 1
ATOM 3298 C CA . ASP B 1 78 ? -5.641 -35.031 -13.922 1 97.31 78 ASP B CA 1
ATOM 3299 C C . ASP B 1 78 ? -5.793 -34.594 -12.469 1 97.31 78 ASP B C 1
ATOM 3301 O O . ASP B 1 78 ? -6.895 -34.625 -11.914 1 97.31 78 ASP B O 1
ATOM 3305 N N . ARG B 1 79 ? -4.684 -34.125 -11.844 1 98.19 79 ARG B N 1
ATOM 3306 C CA . ARG B 1 79 ? -4.723 -33.844 -10.406 1 98.19 79 ARG B CA 1
ATOM 3307 C C . ARG B 1 79 ? -4.324 -32.406 -10.117 1 98.19 79 ARG B C 1
ATOM 3309 O O . ARG B 1 79 ? -4.809 -31.797 -9.156 1 98.19 79 ARG B O 1
ATOM 3316 N N . LEU B 1 80 ? -3.42 -31.906 -10.891 1 98.75 80 LEU B N 1
ATOM 3317 C CA . LEU B 1 80 ? -2.836 -30.609 -10.57 1 98.75 80 LEU B CA 1
ATOM 3318 C C . LEU B 1 80 ? -3.045 -29.625 -11.711 1 98.75 80 LEU B C 1
ATOM 3320 O O . LEU B 1 80 ? -3.113 -30.016 -12.875 1 98.75 80 LEU B O 1
ATOM 3324 N N . VAL B 1 81 ? -3.262 -28.391 -11.422 1 98.81 81 VAL B N 1
ATOM 3325 C CA . VAL B 1 81 ? -3.096 -27.25 -12.336 1 98.81 81 VAL B CA 1
ATOM 3326 C C . VAL B 1 81 ? -1.842 -26.469 -11.961 1 98.81 81 VAL B C 1
ATOM 3328 O O . VAL B 1 81 ? -1.803 -25.812 -10.914 1 98.81 81 VAL B O 1
ATOM 3331 N N . LEU B 1 82 ? -0.787 -26.594 -12.766 1 98.88 82 LEU B N 1
ATOM 3332 C CA . LEU B 1 82 ? 0.451 -25.859 -12.516 1 98.88 82 LEU B CA 1
ATOM 3333 C C . LEU B 1 82 ? 0.391 -24.469 -13.133 1 98.88 82 LEU B C 1
ATOM 3335 O O . LEU B 1 82 ? 0.002 -24.312 -14.297 1 98.88 82 LEU B O 1
ATOM 3339 N N . VAL B 1 83 ? 0.68 -23.453 -12.391 1 98.94 83 VAL B N 1
ATOM 3340 C CA . VAL B 1 83 ? 0.738 -22.062 -12.844 1 98.94 83 VAL B CA 1
ATOM 3341 C C . VAL B 1 83 ? 2.15 -21.516 -12.641 1 98.94 83 VAL B C 1
ATOM 3343 O O . VAL B 1 83 ? 2.584 -21.297 -11.516 1 98.94 83 VAL B O 1
ATOM 3346 N N . PRO B 1 84 ? 2.9 -21.25 -13.758 1 98.88 84 PRO B N 1
ATOM 3347 C CA . PRO B 1 84 ? 4.238 -20.672 -13.609 1 98.88 84 PRO B CA 1
ATOM 3348 C C . PRO B 1 84 ? 4.227 -19.359 -12.844 1 98.88 84 PRO B C 1
ATOM 3350 O O . PRO B 1 84 ? 3.457 -18.453 -13.18 1 98.88 84 PRO B O 1
ATOM 3353 N N . ARG B 1 85 ? 4.98 -19.328 -11.805 1 98.62 85 ARG B N 1
ATOM 3354 C CA . ARG B 1 85 ? 5.238 -18.094 -11.062 1 98.62 85 ARG B CA 1
ATOM 3355 C C . ARG B 1 85 ? 6.301 -17.25 -11.75 1 98.62 85 ARG B C 1
ATOM 3357 O O . ARG B 1 85 ? 7.496 -17.531 -11.648 1 98.62 85 ARG B O 1
ATOM 3364 N N . ILE B 1 86 ? 5.918 -16.266 -12.484 1 98.5 86 ILE B N 1
ATOM 3365 C CA . ILE B 1 86 ? 6.816 -15.336 -13.172 1 98.5 86 ILE B CA 1
ATOM 3366 C C . ILE B 1 86 ? 6.66 -13.938 -12.586 1 98.5 86 ILE B C 1
ATOM 3368 O O . ILE B 1 86 ? 6.008 -13.078 -13.18 1 98.5 86 ILE B O 1
ATOM 3372 N N . TYR B 1 87 ? 7.215 -13.766 -11.422 1 97.81 87 TYR B N 1
ATOM 3373 C CA . TYR B 1 87 ? 7.121 -12.5 -10.703 1 97.81 87 TYR B CA 1
ATOM 3374 C C . TYR B 1 87 ? 8.18 -11.523 -11.18 1 97.81 87 TYR B C 1
ATOM 3376 O O . TYR B 1 87 ? 9.383 -11.758 -11.008 1 97.81 87 TYR B O 1
ATOM 3384 N N . THR B 1 88 ? 7.703 -10.453 -11.742 1 97 88 THR B N 1
ATOM 3385 C CA . THR B 1 88 ? 8.602 -9.586 -12.5 1 97 88 THR B CA 1
ATOM 3386 C C . THR B 1 88 ? 8.922 -8.32 -11.711 1 97 88 THR B C 1
ATOM 3388 O O . THR B 1 88 ? 9.711 -7.484 -12.156 1 97 88 THR B O 1
ATOM 3391 N N . ASN B 1 89 ? 8.266 -8.125 -10.586 1 93.94 89 ASN B N 1
ATOM 3392 C CA . ASN B 1 89 ? 8.539 -7.047 -9.641 1 93.94 89 ASN B CA 1
ATOM 3393 C C . ASN B 1 89 ? 8.898 -7.582 -8.266 1 93.94 89 ASN B C 1
ATOM 3395 O O . ASN B 1 89 ? 8.359 -8.594 -7.82 1 93.94 89 ASN B O 1
ATOM 3399 N N . LYS B 1 90 ? 9.844 -6.922 -7.645 1 90.69 90 LYS B N 1
ATOM 3400 C CA . LYS B 1 90 ? 10.227 -7.336 -6.301 1 90.69 90 LYS B CA 1
ATOM 3401 C C . LYS B 1 90 ? 10.109 -6.18 -5.312 1 90.69 90 LYS B C 1
ATOM 3403 O O . LYS B 1 90 ? 10.82 -5.18 -5.43 1 90.69 90 LYS B O 1
ATOM 3408 N N . PRO B 1 91 ? 9.18 -6.348 -4.434 1 89.44 91 PRO B N 1
ATOM 3409 C CA . PRO B 1 91 ? 9.117 -5.332 -3.377 1 89.44 91 PRO B CA 1
ATOM 3410 C C . PRO B 1 91 ? 10.359 -5.328 -2.492 1 89.44 91 PRO B C 1
ATOM 3412 O O . PRO B 1 91 ? 10.883 -6.391 -2.148 1 89.44 91 PRO B O 1
ATOM 3415 N N . ARG B 1 92 ? 10.82 -4.168 -2.242 1 88.69 92 ARG B N 1
ATOM 3416 C CA . ARG B 1 92 ? 11.992 -4.016 -1.387 1 88.69 92 ARG B CA 1
ATOM 3417 C C . ARG B 1 92 ? 11.656 -3.223 -0.129 1 88.69 92 ARG B C 1
ATOM 3419 O O . ARG B 1 92 ? 11.023 -2.168 -0.206 1 88.69 92 ARG B O 1
ATOM 3426 N N . THR B 1 93 ? 12.156 -3.621 0.961 1 87.44 93 THR B N 1
ATOM 3427 C CA . THR B 1 93 ? 11.852 -3.035 2.262 1 87.44 93 THR B CA 1
ATOM 3428 C C . THR B 1 93 ? 12.344 -1.593 2.334 1 87.44 93 THR B C 1
ATOM 3430 O O . THR B 1 93 ? 11.617 -0.704 2.783 1 87.44 93 THR B O 1
ATOM 3433 N N . THR B 1 94 ? 13.547 -1.345 1.862 1 89.69 94 THR B N 1
ATOM 3434 C CA . THR B 1 94 ? 14.141 -0.013 1.949 1 89.69 94 THR B CA 1
ATOM 3435 C C . THR B 1 94 ? 14.242 0.626 0.567 1 89.69 94 THR B C 1
ATOM 3437 O O . THR B 1 94 ? 14.867 1.676 0.407 1 89.69 94 THR B O 1
ATOM 3440 N N . GLY B 1 95 ? 13.672 -0.026 -0.393 1 87.56 95 GLY B N 1
ATOM 3441 C CA . GLY B 1 95 ? 13.742 0.497 -1.748 1 87.56 95 GLY B CA 1
ATOM 3442 C C . GLY B 1 95 ? 15.094 0.281 -2.402 1 87.56 95 GLY B C 1
ATOM 3443 O O . GLY B 1 95 ? 15.281 0.62 -3.572 1 87.56 95 GLY B O 1
ATOM 3444 N N . GLU B 1 96 ? 15.984 -0.302 -1.715 1 86.5 96 GLU B N 1
ATOM 3445 C CA . GLU B 1 96 ? 17.312 -0.575 -2.248 1 86.5 96 GLU B CA 1
ATOM 3446 C C . GLU B 1 96 ? 17.391 -1.963 -2.879 1 86.5 96 GLU B C 1
ATOM 3448 O O . GLU B 1 96 ? 16.609 -2.852 -2.523 1 86.5 96 GLU B O 1
ATOM 3453 N N . GLY B 1 97 ? 18.312 -2.135 -3.871 1 83.69 97 GLY B N 1
ATOM 3454 C CA . GLY B 1 97 ? 18.516 -3.438 -4.48 1 83.69 97 GLY B CA 1
ATOM 3455 C C . GLY B 1 97 ? 17.719 -3.643 -5.75 1 83.69 97 GLY B C 1
ATOM 3456 O O . GLY B 1 97 ? 17.125 -2.699 -6.27 1 83.69 97 GLY B O 1
ATOM 3457 N N . TYR B 1 98 ? 17.875 -4.84 -6.262 1 87.38 98 TYR B N 1
ATOM 3458 C CA . TYR B 1 98 ? 17.188 -5.211 -7.496 1 87.38 98 TYR B CA 1
ATOM 3459 C C . TYR B 1 98 ? 15.68 -5.133 -7.332 1 87.38 98 TYR B C 1
ATOM 3461 O O . TYR B 1 98 ? 15.102 -5.824 -6.492 1 87.38 98 TYR B O 1
ATOM 3469 N N . LYS B 1 99 ? 14.992 -4.324 -8.125 1 90.44 99 LYS B N 1
ATOM 3470 C CA . LYS B 1 99 ? 13.562 -4.082 -7.973 1 90.44 99 LYS B CA 1
ATOM 3471 C C . LYS B 1 99 ? 12.75 -4.918 -8.961 1 90.44 99 LYS B C 1
ATOM 3473 O O . LYS B 1 99 ? 11.531 -4.801 -9.031 1 90.44 99 LYS B O 1
ATOM 3478 N N . GLY B 1 100 ? 13.414 -5.758 -9.703 1 93 100 GLY B N 1
ATOM 3479 C CA . GLY B 1 100 ? 12.727 -6.629 -10.641 1 93 100 GLY B CA 1
ATOM 3480 C C . GLY B 1 100 ? 12.945 -6.227 -12.094 1 93 100 GLY B C 1
ATOM 3481 O O . GLY B 1 100 ? 13.406 -5.121 -12.375 1 93 100 GLY B O 1
ATOM 3482 N N . MET B 1 101 ? 12.547 -7.074 -12.992 1 93.75 101 MET B N 1
ATOM 3483 C CA . MET B 1 101 ? 12.781 -6.938 -14.422 1 93.75 101 MET B CA 1
ATOM 3484 C C . MET B 1 101 ? 12.023 -5.742 -14.992 1 93.75 101 MET B C 1
ATOM 3486 O O . MET B 1 101 ? 12.469 -5.125 -15.961 1 93.75 101 MET B O 1
ATOM 3490 N N . LEU B 1 102 ? 10.906 -5.414 -14.383 1 93.12 102 LEU B N 1
ATOM 3491 C CA . LEU B 1 102 ? 10.133 -4.266 -14.844 1 93.12 102 LEU B CA 1
ATOM 3492 C C . LEU B 1 102 ? 10.969 -2.988 -14.781 1 93.12 102 LEU B C 1
ATOM 3494 O O . LEU B 1 102 ? 10.891 -2.15 -15.68 1 93.12 102 LEU B O 1
ATOM 3498 N N . HIS B 1 103 ? 11.703 -2.859 -13.703 1 91.81 103 HIS B N 1
ATOM 3499 C CA . HIS B 1 103 ? 12.516 -1.665 -13.508 1 91.81 103 HIS B CA 1
ATOM 3500 C C . HIS B 1 103 ? 13.859 -1.79 -14.211 1 91.81 103 HIS B C 1
ATOM 3502 O O . HIS B 1 103 ? 14.398 -0.799 -14.711 1 91.81 103 HIS B O 1
ATOM 3508 N N . GLN B 1 104 ? 14.312 -2.943 -14.125 1 92.38 104 GLN B N 1
ATOM 3509 C CA . GLN B 1 104 ? 15.672 -3.229 -14.578 1 92.38 104 GLN B CA 1
ATOM 3510 C C . GLN B 1 104 ? 15.742 -4.578 -15.289 1 92.38 104 GLN B C 1
ATOM 3512 O O . GLN B 1 104 ? 16.125 -5.582 -14.68 1 92.38 104 GLN B O 1
ATOM 3517 N N . PRO B 1 105 ? 15.523 -4.59 -16.578 1 92.75 105 PRO B N 1
ATOM 3518 C CA . PRO B 1 105 ? 15.461 -5.859 -17.312 1 92.75 105 PRO B CA 1
ATOM 3519 C C . PRO B 1 105 ? 16.781 -6.625 -17.281 1 92.75 105 PRO B C 1
ATOM 3521 O O . PRO B 1 105 ? 16.781 -7.859 -17.328 1 92.75 105 PRO B O 1
ATOM 3524 N N . ASP B 1 106 ? 17.844 -5.887 -17.297 1 90.94 106 ASP B N 1
ATOM 3525 C CA . ASP B 1 106 ? 19.172 -6.445 -17.016 1 90.94 106 ASP B CA 1
ATOM 3526 C C . ASP B 1 106 ? 19.641 -6.062 -15.625 1 90.94 106 ASP B C 1
ATOM 3528 O O . ASP B 1 106 ? 20 -4.906 -15.383 1 90.94 106 ASP B O 1
ATOM 3532 N N . PRO B 1 107 ? 19.75 -7.051 -14.734 1 89.31 107 PRO B N 1
ATOM 3533 C CA . PRO B 1 107 ? 20.109 -6.742 -13.352 1 89.31 107 PRO B CA 1
ATOM 3534 C C . PRO B 1 107 ? 21.469 -6.047 -13.227 1 89.31 107 PRO B C 1
ATOM 3536 O O . PRO B 1 107 ? 21.734 -5.391 -12.219 1 89.31 107 PRO B O 1
ATOM 3539 N N . GLU B 1 108 ? 22.297 -6.172 -14.195 1 89.31 108 GLU B N 1
ATOM 3540 C CA . GLU B 1 108 ? 23.625 -5.598 -14.133 1 89.31 108 GLU B CA 1
ATOM 3541 C C . GLU B 1 108 ? 23.688 -4.242 -14.828 1 89.31 108 GLU B C 1
ATOM 3543 O O . GLU B 1 108 ? 24.719 -3.566 -14.805 1 89.31 108 GLU B O 1
ATOM 3548 N N . ALA B 1 109 ? 22.625 -3.855 -15.445 1 89.12 109 ALA B N 1
ATOM 3549 C CA . ALA B 1 109 ? 22.578 -2.59 -16.172 1 89.12 109 ALA B CA 1
ATOM 3550 C C . ALA B 1 109 ? 21.766 -1.55 -15.414 1 89.12 109 ALA B C 1
ATOM 3552 O O . ALA B 1 109 ? 21.156 -1.857 -14.375 1 89.12 109 ALA B O 1
ATOM 3553 N N . LYS B 1 110 ? 21.766 -0.334 -15.883 1 88.81 110 LYS B N 1
ATOM 3554 C CA . LYS B 1 110 ? 20.984 0.744 -15.297 1 88.81 110 LYS B CA 1
ATOM 3555 C C . LYS B 1 110 ? 19.484 0.524 -15.531 1 88.81 110 LYS B C 1
ATOM 3557 O O . LYS B 1 110 ? 19.109 -0.156 -16.484 1 88.81 110 LYS B O 1
ATOM 3562 N N . PRO B 1 111 ? 18.625 1.081 -14.719 1 90.75 111 PRO B N 1
ATOM 3563 C CA . PRO B 1 111 ? 17.172 0.948 -14.891 1 90.75 111 PRO B CA 1
ATOM 3564 C C . PRO B 1 111 ? 16.688 1.511 -16.219 1 90.75 111 PRO B C 1
ATOM 3566 O O . PRO B 1 111 ? 17.188 2.535 -16.688 1 90.75 111 PRO B O 1
ATOM 3569 N N . ASP B 1 112 ? 15.836 0.842 -16.859 1 92.5 112 ASP B N 1
ATOM 3570 C CA . ASP B 1 112 ? 15.125 1.226 -18.078 1 92.5 112 ASP B CA 1
ATOM 3571 C C . ASP B 1 112 ? 13.695 0.672 -18.078 1 92.5 112 ASP B C 1
ATOM 3573 O O . ASP B 1 112 ? 13.461 -0.451 -18.531 1 92.5 112 ASP B O 1
ATOM 3577 N N . VAL B 1 113 ? 12.766 1.479 -17.734 1 93.38 113 VAL B N 1
ATOM 3578 C CA . VAL B 1 113 ? 11.414 1.027 -17.422 1 93.38 113 VAL B CA 1
ATOM 3579 C C . VAL B 1 113 ? 10.727 0.563 -18.703 1 93.38 113 VAL B C 1
ATOM 3581 O O . VAL B 1 113 ? 10.039 -0.463 -18.719 1 93.38 113 VAL B O 1
ATOM 3584 N N . LEU B 1 114 ? 10.898 1.349 -19.797 1 94 114 LEU B N 1
ATOM 3585 C CA . LEU B 1 114 ? 10.273 0.954 -21.047 1 94 114 LEU B CA 1
ATOM 3586 C C . LEU B 1 114 ? 10.805 -0.399 -21.516 1 94 114 LEU B C 1
ATOM 3588 O O . LEU B 1 114 ? 10.023 -1.284 -21.875 1 94 114 LEU B O 1
ATOM 3592 N N . ALA B 1 115 ? 12.102 -0.523 -21.516 1 95.06 115 ALA B N 1
ATOM 3593 C CA . ALA B 1 115 ? 12.703 -1.809 -21.875 1 95.06 115 ALA B CA 1
ATOM 3594 C C . ALA B 1 115 ? 12.203 -2.914 -20.938 1 95.06 115 ALA B C 1
ATOM 3596 O O . ALA B 1 115 ? 12.016 -4.055 -21.375 1 95.06 115 ALA B O 1
ATOM 3597 N N . GLY B 1 116 ? 12.047 -2.537 -19.703 1 96.38 116 GLY B N 1
ATOM 3598 C CA . GLY B 1 116 ? 11.539 -3.484 -18.734 1 96.38 116 GLY B CA 1
ATOM 3599 C C . GLY B 1 116 ? 10.148 -3.994 -19.047 1 96.38 116 GLY B C 1
ATOM 3600 O O . GLY B 1 116 ? 9.891 -5.199 -19 1 96.38 116 GLY B O 1
ATOM 3601 N N . ILE B 1 117 ? 9.258 -3.115 -19.422 1 96.56 117 ILE B N 1
ATOM 3602 C CA . ILE B 1 117 ? 7.887 -3.463 -19.75 1 96.56 117 ILE B CA 1
ATOM 3603 C C . ILE B 1 117 ? 7.871 -4.426 -20.938 1 96.56 117 ILE B C 1
ATOM 3605 O O . ILE B 1 117 ? 7.18 -5.449 -20.906 1 96.56 117 ILE B O 1
ATOM 3609 N N . LEU B 1 118 ? 8.633 -4.082 -21.906 1 96.62 118 LEU B N 1
ATOM 3610 C CA . LEU B 1 118 ? 8.688 -4.918 -23.109 1 96.62 118 LEU B CA 1
ATOM 3611 C C . LEU B 1 118 ? 9.312 -6.273 -22.781 1 96.62 118 LEU B C 1
ATOM 3613 O O . LEU B 1 118 ? 8.852 -7.305 -23.281 1 96.62 118 LEU B O 1
ATOM 3617 N N . ALA B 1 119 ? 10.305 -6.258 -21.953 1 96.88 119 ALA B N 1
ATOM 3618 C CA . ALA B 1 119 ? 11 -7.488 -21.594 1 96.88 119 ALA B CA 1
ATOM 3619 C C . ALA B 1 119 ? 10.078 -8.445 -20.844 1 96.88 119 ALA B C 1
ATOM 3621 O O . ALA B 1 119 ? 10.062 -9.648 -21.109 1 96.88 119 ALA B O 1
ATOM 3622 N N . ILE B 1 120 ? 9.367 -7.938 -19.906 1 97.5 120 ILE B N 1
ATOM 3623 C CA . ILE B 1 120 ? 8.531 -8.828 -19.109 1 97.5 120 ILE B CA 1
ATOM 3624 C C . ILE B 1 120 ? 7.375 -9.352 -19.953 1 97.5 120 ILE B C 1
ATOM 3626 O O . ILE B 1 120 ? 6.977 -10.508 -19.828 1 97.5 120 ILE B O 1
ATOM 3630 N N . ARG B 1 121 ? 6.797 -8.523 -20.797 1 97.94 121 ARG B N 1
ATOM 3631 C CA . ARG B 1 121 ? 5.75 -8.984 -21.703 1 97.94 121 ARG B CA 1
ATOM 3632 C C . ARG B 1 121 ? 6.262 -10.094 -22.625 1 97.94 121 ARG B C 1
ATOM 3634 O O . ARG B 1 121 ? 5.605 -11.117 -22.781 1 97.94 121 ARG B O 1
ATOM 3641 N N . HIS B 1 122 ? 7.43 -9.844 -23.188 1 97.94 122 HIS B N 1
ATOM 3642 C CA . HIS B 1 122 ? 8.016 -10.844 -24.078 1 97.94 122 HIS B CA 1
ATOM 3643 C C . HIS B 1 122 ? 8.227 -12.172 -23.344 1 97.94 122 HIS B C 1
ATOM 3645 O O . HIS B 1 122 ? 7.98 -13.242 -23.906 1 97.94 122 HIS B O 1
ATOM 3651 N N . MET B 1 123 ? 8.695 -12.117 -22.156 1 98.38 123 MET B N 1
ATOM 3652 C CA . MET B 1 123 ? 8.945 -13.312 -21.359 1 98.38 123 MET B CA 1
ATOM 3653 C C . MET B 1 123 ? 7.645 -14.07 -21.094 1 98.38 123 MET B C 1
ATOM 3655 O O . MET B 1 123 ? 7.59 -15.297 -21.266 1 98.38 123 MET B O 1
ATOM 3659 N N . HIS B 1 124 ? 6.602 -13.383 -20.656 1 98.62 124 HIS B N 1
ATOM 3660 C CA . HIS B 1 124 ? 5.305 -14.016 -20.438 1 98.62 124 HIS B CA 1
ATOM 3661 C C . HIS B 1 124 ? 4.766 -14.648 -21.719 1 98.62 124 HIS B C 1
ATOM 3663 O O . HIS B 1 124 ? 4.242 -15.758 -21.688 1 98.62 124 HIS B O 1
ATOM 3669 N N . ILE B 1 125 ? 4.879 -13.906 -22.828 1 98.69 125 ILE B N 1
ATOM 3670 C CA . ILE B 1 125 ? 4.387 -14.406 -24.109 1 98.69 125 ILE B CA 1
ATOM 3671 C C . ILE B 1 125 ? 5.164 -15.656 -24.516 1 98.69 125 ILE B C 1
ATOM 3673 O O . ILE B 1 125 ? 4.566 -16.672 -24.891 1 98.69 125 ILE B O 1
ATOM 3677 N N . ARG B 1 126 ? 6.469 -15.562 -24.391 1 98.69 126 ARG B N 1
ATOM 3678 C CA . ARG B 1 126 ? 7.305 -16.688 -24.766 1 98.69 126 ARG B CA 1
ATOM 3679 C C . ARG B 1 126 ? 6.98 -17.922 -23.938 1 98.69 126 ARG B C 1
ATOM 3681 O O . ARG B 1 126 ? 6.828 -19.031 -24.469 1 98.69 126 ARG B O 1
ATOM 3688 N N . SER B 1 127 ? 6.91 -17.766 -22.641 1 98.81 127 SER B N 1
ATOM 3689 C CA . SER B 1 127 ? 6.578 -18.875 -21.75 1 98.81 127 SER B CA 1
ATOM 3690 C C . SER B 1 127 ? 5.254 -19.516 -22.141 1 98.81 127 SER B C 1
ATOM 3692 O O . SER B 1 127 ? 5.16 -20.734 -22.25 1 98.81 127 SER B O 1
ATOM 3694 N N . LEU B 1 128 ? 4.246 -18.719 -22.375 1 98.81 128 LEU B N 1
ATOM 3695 C CA . LEU B 1 128 ? 2.932 -19.219 -22.766 1 98.81 128 LEU B CA 1
ATOM 3696 C C . LEU B 1 128 ? 3 -19.922 -24.109 1 98.81 128 LEU B C 1
ATOM 3698 O O . LEU B 1 128 ? 2.416 -21 -24.281 1 98.81 128 LEU B O 1
ATOM 3702 N N . GLN B 1 129 ? 3.701 -19.312 -25 1 98.62 129 GLN B N 1
ATOM 3703 C CA . GLN B 1 129 ? 3.811 -19.844 -26.359 1 98.62 129 GLN B CA 1
ATOM 3704 C C . GLN B 1 129 ? 4.512 -21.203 -26.359 1 98.62 129 GLN B C 1
ATOM 3706 O O . GLN B 1 129 ? 4.078 -22.125 -27.062 1 98.62 129 GLN B O 1
ATOM 3711 N N . GLU B 1 130 ? 5.531 -21.312 -25.625 1 98.75 130 GLU B N 1
ATOM 3712 C CA . GLU B 1 130 ? 6.348 -22.516 -25.641 1 98.75 130 GLU B CA 1
ATOM 3713 C C . GLU B 1 130 ? 5.688 -23.641 -24.844 1 98.75 130 GLU B C 1
ATOM 3715 O O . GLU B 1 130 ? 5.922 -24.812 -25.125 1 98.75 130 GLU B O 1
ATOM 3720 N N . THR B 1 131 ? 4.887 -23.312 -23.859 1 98.75 131 THR B N 1
ATOM 3721 C CA . THR B 1 131 ? 4.508 -24.344 -22.891 1 98.75 131 THR B CA 1
ATOM 3722 C C . THR B 1 131 ? 2.996 -24.531 -22.875 1 98.75 131 THR B C 1
ATOM 3724 O O . THR B 1 131 ? 2.504 -25.562 -22.422 1 98.75 131 THR B O 1
ATOM 3727 N N . GLY B 1 132 ? 2.23 -23.484 -23.281 1 98.44 132 GLY B N 1
ATOM 3728 C CA . GLY B 1 132 ? 0.787 -23.484 -23.109 1 98.44 132 GLY B CA 1
ATOM 3729 C C . GLY B 1 132 ? 0.351 -23.219 -21.672 1 98.44 132 GLY B C 1
ATOM 3730 O O . GLY B 1 132 ? -0.84 -23.281 -21.359 1 98.44 132 GLY B O 1
ATOM 3731 N N . LEU B 1 133 ? 1.287 -22.938 -20.797 1 98.75 133 LEU B N 1
ATOM 3732 C CA . LEU B 1 133 ? 0.97 -22.625 -19.406 1 98.75 133 LEU B CA 1
ATOM 3733 C C . LEU B 1 133 ? 0.893 -21.125 -19.172 1 98.75 133 LEU B C 1
ATOM 3735 O O . LEU B 1 133 ? 1.874 -20.406 -19.391 1 98.75 133 LEU B O 1
ATOM 3739 N N . SER B 1 134 ? -0.319 -20.594 -18.828 1 98.38 134 SER B N 1
ATOM 3740 C CA . SER B 1 134 ? -0.432 -19.203 -18.453 1 98.38 134 SER B CA 1
ATOM 3741 C C . SER B 1 134 ? 0.154 -18.953 -17.062 1 98.38 134 SER B C 1
ATOM 3743 O O . SER B 1 134 ? 0.216 -19.859 -16.234 1 98.38 134 SER B O 1
ATOM 3745 N N . SER B 1 135 ? 0.579 -17.75 -16.812 1 98.62 135 SER B N 1
ATOM 3746 C CA . SER B 1 135 ? 1.45 -17.531 -15.664 1 98.62 135 SER B CA 1
ATOM 3747 C C . SER B 1 135 ? 0.782 -16.625 -14.633 1 98.62 135 SER B C 1
ATOM 3749 O O . SER B 1 135 ? -0.324 -16.125 -14.859 1 98.62 135 SER B O 1
ATOM 3751 N N . ALA B 1 136 ? 1.402 -16.578 -13.484 1 98.75 136 ALA B N 1
ATOM 3752 C CA . ALA B 1 136 ? 1.062 -15.695 -12.383 1 98.75 136 ALA B CA 1
ATOM 3753 C C . ALA B 1 136 ? 2.121 -14.602 -12.211 1 98.75 136 ALA B C 1
ATOM 3755 O O . ALA B 1 136 ? 3.301 -14.828 -12.484 1 98.75 136 ALA B O 1
ATOM 3756 N N . ASP B 1 137 ? 1.728 -13.445 -11.812 1 98.44 137 ASP B N 1
ATOM 3757 C CA . ASP B 1 137 ? 2.619 -12.367 -11.398 1 98.44 137 ASP B CA 1
ATOM 3758 C C . ASP B 1 137 ? 2.061 -11.625 -10.188 1 98.44 137 ASP B C 1
ATOM 3760 O O . ASP B 1 137 ? 0.889 -11.789 -9.836 1 98.44 137 ASP B O 1
ATOM 3764 N N . GLU B 1 138 ? 2.902 -10.93 -9.516 1 98 138 GLU B N 1
ATOM 3765 C CA . GLU B 1 138 ? 2.494 -10.07 -8.414 1 98 138 GLU B CA 1
ATOM 3766 C C . GLU B 1 138 ? 2.221 -8.648 -8.891 1 98 138 GLU B C 1
ATOM 3768 O O . GLU B 1 138 ? 3.029 -8.062 -9.609 1 98 138 GLU B O 1
ATOM 3773 N N . MET B 1 139 ? 1.065 -8.164 -8.562 1 97.81 139 MET B N 1
ATOM 3774 C CA . MET B 1 139 ? 0.754 -6.773 -8.883 1 97.81 139 MET B CA 1
ATOM 3775 C C . MET B 1 139 ? 1.311 -5.832 -7.824 1 97.81 139 MET B C 1
ATOM 3777 O O . MET B 1 139 ? 0.576 -5.375 -6.949 1 97.81 139 MET B O 1
ATOM 3781 N N . LEU B 1 140 ? 2.561 -5.488 -7.98 1 96.88 140 LEU B N 1
ATOM 3782 C CA . LEU B 1 140 ? 3.229 -4.574 -7.062 1 96.88 140 LEU B CA 1
ATOM 3783 C C . LEU B 1 140 ? 2.795 -3.133 -7.312 1 96.88 140 LEU B C 1
ATOM 3785 O O . LEU B 1 140 ? 2.668 -2.346 -6.375 1 96.88 140 LEU B O 1
ATOM 3789 N N . TYR B 1 141 ? 2.59 -2.809 -8.594 1 95.19 141 TYR B N 1
ATOM 3790 C CA . TYR B 1 141 ? 2.115 -1.504 -9.039 1 95.19 141 TYR B CA 1
ATOM 3791 C C . TYR B 1 141 ? 0.818 -1.636 -9.828 1 95.19 141 TYR B C 1
ATOM 3793 O O . TYR B 1 141 ? 0.82 -2.133 -10.961 1 95.19 141 TYR B O 1
ATOM 3801 N N . PRO B 1 142 ? -0.259 -1.085 -9.297 1 95.56 142 PRO B N 1
ATOM 3802 C CA . PRO B 1 142 ? -1.565 -1.295 -9.93 1 95.56 142 PRO B CA 1
ATOM 3803 C C . PRO B 1 142 ? -1.598 -0.841 -11.391 1 95.56 142 PRO B C 1
ATOM 3805 O O . PRO B 1 142 ? -2.135 -1.546 -12.242 1 95.56 142 PRO B O 1
ATOM 3808 N N . ASP B 1 143 ? -0.94 0.203 -11.711 1 90.25 143 ASP B N 1
ATOM 3809 C CA . ASP B 1 143 ? -1.013 0.756 -13.062 1 90.25 143 ASP B CA 1
ATOM 3810 C C . ASP B 1 143 ? -0.24 -0.111 -14.055 1 90.25 143 ASP B C 1
ATOM 3812 O O . ASP B 1 143 ? -0.497 -0.066 -15.258 1 90.25 143 ASP B O 1
ATOM 3816 N N . ASN B 1 144 ? 0.693 -0.842 -13.562 1 91.31 144 ASN B N 1
ATOM 3817 C CA . ASN B 1 144 ? 1.521 -1.665 -14.438 1 91.31 144 ASN B CA 1
ATOM 3818 C C . ASN B 1 144 ? 0.782 -2.92 -14.891 1 91.31 144 ASN B C 1
ATOM 3820 O O . ASN B 1 144 ? 1.174 -3.555 -15.867 1 91.31 144 ASN B O 1
ATOM 3824 N N . TYR B 1 145 ? -0.21 -3.312 -14.141 1 94.19 145 TYR B N 1
ATOM 3825 C CA . TYR B 1 145 ? -0.964 -4.52 -14.453 1 94.19 145 TYR B CA 1
ATOM 3826 C C . TYR B 1 145 ? -1.492 -4.48 -15.883 1 94.19 145 TYR B C 1
ATOM 3828 O O . TYR B 1 145 ? -1.546 -5.508 -16.562 1 94.19 145 TYR B O 1
ATOM 3836 N N . HIS B 1 146 ? -1.863 -3.254 -16.375 1 93.69 146 HIS B N 1
ATOM 3837 C CA . HIS B 1 146 ? -2.512 -3.09 -17.672 1 93.69 146 HIS B CA 1
ATOM 3838 C C . HIS B 1 146 ? -1.599 -3.545 -18.812 1 93.69 146 HIS B C 1
ATOM 3840 O O . HIS B 1 146 ? -2.076 -3.959 -19.875 1 93.69 146 HIS B O 1
ATOM 3846 N N . TYR B 1 147 ? -0.325 -3.533 -18.578 1 95.5 147 TYR B N 1
ATOM 3847 C CA . TYR B 1 147 ? 0.616 -3.967 -19.594 1 95.5 147 TYR B CA 1
ATOM 3848 C C . TYR B 1 147 ? 0.574 -5.48 -19.781 1 95.5 147 TYR B C 1
ATOM 3850 O O . TYR B 1 147 ? 0.969 -6 -20.828 1 95.5 147 TYR B O 1
ATOM 3858 N N . LEU B 1 148 ? 0.075 -6.188 -18.75 1 96.88 148 LEU B N 1
ATOM 3859 C CA . LEU B 1 148 ? 0.16 -7.645 -18.734 1 96.88 148 LEU B CA 1
ATOM 3860 C C . LEU B 1 148 ? -1.224 -8.273 -18.594 1 96.88 148 LEU B C 1
ATOM 3862 O O . LEU B 1 148 ? -1.352 -9.492 -18.516 1 96.88 148 LEU B O 1
ATOM 3866 N N . SER B 1 149 ? -2.295 -7.457 -18.594 1 96 149 SER B N 1
ATOM 3867 C CA . SER B 1 149 ? -3.65 -7.906 -18.297 1 96 149 SER B CA 1
ATOM 3868 C C . SER B 1 149 ? -4.098 -9.008 -19.25 1 96 149 SER B C 1
ATOM 3870 O O . SER B 1 149 ? -4.922 -9.852 -18.906 1 96 149 SER B O 1
ATOM 3872 N N . ASP B 1 150 ? -3.568 -9.055 -20.453 1 97 150 ASP B N 1
ATOM 3873 C CA . ASP B 1 150 ? -3.973 -10.023 -21.469 1 97 150 ASP B CA 1
ATOM 3874 C C . ASP B 1 150 ? -3.127 -11.289 -21.391 1 97 150 ASP B C 1
ATOM 3876 O O . ASP B 1 150 ? -3.305 -12.211 -22.188 1 97 150 ASP B O 1
ATOM 3880 N N . LEU B 1 151 ? -2.252 -11.352 -20.375 1 98.06 151 LEU B N 1
ATOM 3881 C CA . LEU B 1 151 ? -1.302 -12.461 -20.344 1 98.06 151 LEU B CA 1
ATOM 3882 C C . LEU B 1 151 ? -1.451 -13.258 -19.047 1 98.06 151 LEU B C 1
ATOM 3884 O O . LEU B 1 151 ? -1.236 -14.477 -19.031 1 98.06 151 LEU B O 1
ATOM 3888 N N . LEU B 1 152 ? -1.832 -12.68 -17.953 1 98.38 152 LEU B N 1
ATOM 3889 C CA . LEU B 1 152 ? -1.802 -13.305 -16.641 1 98.38 152 LEU B CA 1
ATOM 3890 C C . LEU B 1 152 ? -3.107 -14.047 -16.359 1 98.38 152 LEU B C 1
ATOM 3892 O O . LEU B 1 152 ? -4.188 -13.547 -16.688 1 98.38 152 LEU B O 1
ATOM 3896 N N . SER B 1 153 ? -3.023 -15.195 -15.742 1 98.69 153 SER B N 1
ATOM 3897 C CA . SER B 1 153 ? -4.195 -15.969 -15.352 1 98.69 153 SER B CA 1
ATOM 3898 C C . SER B 1 153 ? -4.355 -16 -13.836 1 98.69 153 SER B C 1
ATOM 3900 O O . SER B 1 153 ? -5.344 -16.531 -13.32 1 98.69 153 SER B O 1
ATOM 3902 N N . TYR B 1 154 ? -3.383 -15.492 -13.172 1 98.88 154 TYR B N 1
ATOM 3903 C CA . TYR B 1 154 ? -3.387 -15.391 -11.719 1 98.88 154 TYR B CA 1
ATOM 3904 C C . TYR B 1 154 ? -2.582 -14.188 -11.25 1 98.88 154 TYR B C 1
ATOM 3906 O O . TYR B 1 154 ? -1.51 -13.898 -11.789 1 98.88 154 TYR B O 1
ATOM 3914 N N . VAL B 1 155 ? -3.098 -13.469 -10.305 1 98.75 155 VAL B N 1
ATOM 3915 C CA . VAL B 1 155 ? -2.406 -12.297 -9.781 1 98.75 155 VAL B CA 1
ATOM 3916 C C . VAL B 1 155 ? -2.318 -12.383 -8.266 1 98.75 155 VAL B C 1
ATOM 3918 O O . VAL B 1 155 ? -3.275 -12.789 -7.602 1 98.75 155 VAL B O 1
ATOM 3921 N N . ALA B 1 156 ? -1.193 -12.102 -7.738 1 98.75 156 ALA B N 1
ATOM 3922 C CA . ALA B 1 156 ? -1.029 -12.016 -6.289 1 98.75 156 ALA B CA 1
ATOM 3923 C C . ALA B 1 156 ? -0.828 -10.578 -5.84 1 98.75 156 ALA B C 1
ATOM 3925 O O . ALA B 1 156 ? -0.188 -9.781 -6.539 1 98.75 156 ALA B O 1
ATOM 3926 N N . ILE B 1 157 ? -1.373 -10.227 -4.734 1 98.69 157 ILE B N 1
ATOM 3927 C CA . ILE B 1 157 ? -1.075 -8.969 -4.047 1 98.69 157 ILE B CA 1
ATOM 3928 C C . ILE B 1 157 ? -0.172 -9.25 -2.846 1 98.69 157 ILE B C 1
ATOM 3930 O O . ILE B 1 157 ? -0.521 -10.039 -1.966 1 98.69 157 ILE B O 1
ATOM 3934 N N . GLY B 1 158 ? 0.9 -8.617 -2.797 1 97.75 158 GLY B N 1
ATOM 3935 C CA . GLY B 1 158 ? 1.918 -8.891 -1.795 1 97.75 158 GLY B CA 1
ATOM 3936 C C . GLY B 1 158 ? 1.541 -8.398 -0.411 1 97.75 158 GLY B C 1
ATOM 3937 O O . GLY B 1 158 ? 0.65 -7.559 -0.268 1 97.75 158 GLY B O 1
ATOM 3938 N N . ALA B 1 159 ? 2.338 -8.844 0.562 1 97.38 159 ALA B N 1
ATOM 3939 C CA . ALA B 1 159 ? 2.102 -8.562 1.977 1 97.38 159 ALA B CA 1
ATOM 3940 C C . ALA B 1 159 ? 2.229 -7.07 2.27 1 97.38 159 ALA B C 1
ATOM 3942 O O . ALA B 1 159 ? 1.562 -6.547 3.166 1 97.38 159 ALA B O 1
ATOM 3943 N N . ARG B 1 160 ? 2.955 -6.371 1.556 1 96.31 160 ARG B N 1
ATOM 3944 C CA . ARG B 1 160 ? 3.227 -4.957 1.803 1 96.31 160 ARG B CA 1
ATOM 3945 C C . ARG B 1 160 ? 2.242 -4.07 1.051 1 96.31 160 ARG B C 1
ATOM 3947 O O . ARG B 1 160 ? 2.305 -2.842 1.147 1 96.31 160 ARG B O 1
ATOM 3954 N N . SER B 1 161 ? 1.393 -4.668 0.22 1 97.62 161 SER B N 1
ATOM 3955 C CA . SER B 1 161 ? 0.458 -3.906 -0.603 1 97.62 161 SER B CA 1
ATOM 3956 C C . SER B 1 161 ? -0.987 -4.258 -0.268 1 97.62 161 SER B C 1
ATOM 3958 O O . SER B 1 161 ? -1.911 -3.533 -0.642 1 97.62 161 SER B O 1
ATOM 3960 N N . VAL B 1 162 ? -1.193 -5.316 0.485 1 97.81 162 VAL B N 1
ATOM 3961 C CA . VAL B 1 162 ? -2.516 -5.906 0.65 1 97.81 162 VAL B CA 1
ATOM 3962 C C . VAL B 1 162 ? -3.43 -4.934 1.392 1 97.81 162 VAL B C 1
ATOM 3964 O O . VAL B 1 162 ? -4.645 -4.934 1.181 1 97.81 162 VAL B O 1
ATOM 3967 N N . GLU B 1 163 ? -2.885 -4.078 2.246 1 96.06 163 GLU B N 1
ATOM 3968 C CA . GLU B 1 163 ? -3.695 -3.148 3.025 1 96.06 163 GLU B CA 1
ATOM 3969 C C . GLU B 1 163 ? -3.949 -1.854 2.256 1 96.06 163 GLU B C 1
ATOM 3971 O O . GLU B 1 163 ? -4.793 -1.047 2.65 1 96.06 163 GLU B O 1
ATOM 3976 N N . ASN B 1 164 ? -3.254 -1.635 1.18 1 96.88 164 ASN B N 1
ATOM 3977 C CA . ASN B 1 164 ? -3.338 -0.403 0.402 1 96.88 164 ASN B CA 1
ATOM 3978 C C . ASN B 1 164 ? -4.656 -0.31 -0.36 1 96.88 164 ASN B C 1
ATOM 3980 O O . ASN B 1 164 ? -5.027 -1.235 -1.085 1 96.88 164 ASN B O 1
ATOM 3984 N N . GLN B 1 165 ? -5.285 0.76 -0.268 1 95.81 165 GLN B N 1
ATOM 3985 C CA . GLN B 1 165 ? -6.625 0.932 -0.819 1 95.81 165 GLN B CA 1
ATOM 3986 C C . GLN B 1 165 ? -6.609 0.84 -2.342 1 95.81 165 GLN B C 1
ATOM 3988 O O . GLN B 1 165 ? -7.504 0.236 -2.941 1 95.81 165 GLN B O 1
ATOM 3993 N N . GLU B 1 166 ? -5.637 1.452 -2.959 1 95.81 166 GLU B N 1
ATOM 3994 C CA . GLU B 1 166 ? -5.59 1.422 -4.418 1 95.81 166 GLU B CA 1
ATOM 3995 C C . GLU B 1 166 ? -5.508 -0.011 -4.938 1 95.81 166 GLU B C 1
ATOM 3997 O O . GLU B 1 166 ? -6.172 -0.36 -5.914 1 95.81 166 GLU B O 1
ATOM 4002 N N . HIS B 1 167 ? -4.676 -0.815 -4.336 1 98 167 HIS B N 1
ATOM 4003 C CA . HIS B 1 167 ? -4.578 -2.219 -4.727 1 98 167 HIS B CA 1
ATOM 4004 C C . HIS B 1 167 ? -5.926 -2.92 -4.594 1 98 167 HIS B C 1
ATOM 4006 O O . HIS B 1 167 ? -6.348 -3.633 -5.508 1 98 167 HIS B O 1
ATOM 4012 N N . ARG B 1 168 ? -6.57 -2.672 -3.438 1 97.75 168 ARG B N 1
ATOM 4013 C CA . ARG B 1 168 ? -7.855 -3.305 -3.176 1 97.75 168 ARG B CA 1
ATOM 4014 C C . ARG B 1 168 ? -8.883 -2.91 -4.23 1 97.75 168 ARG B C 1
ATOM 4016 O O . ARG B 1 168 ? -9.602 -3.764 -4.754 1 97.75 168 ARG B O 1
ATOM 4023 N N . LEU B 1 169 ? -8.961 -1.644 -4.57 1 96.62 169 LEU B N 1
ATOM 4024 C CA . LEU B 1 169 ? -9.906 -1.163 -5.578 1 96.62 169 LEU B CA 1
ATOM 4025 C C . LEU B 1 169 ? -9.57 -1.738 -6.949 1 96.62 169 LEU B C 1
ATOM 4027 O O . LEU B 1 169 ? -10.461 -2.166 -7.68 1 96.62 169 LEU B O 1
ATOM 4031 N N . MET B 1 170 ? -8.266 -1.767 -7.27 1 97.06 170 MET B N 1
ATOM 4032 C CA . MET B 1 170 ? -7.82 -2.285 -8.562 1 97.06 170 MET B CA 1
ATOM 4033 C C . MET B 1 170 ? -8.219 -3.748 -8.727 1 97.06 170 MET B C 1
ATOM 4035 O O . MET B 1 170 ? -8.688 -4.152 -9.797 1 97.06 170 MET B O 1
ATOM 4039 N N . VAL B 1 171 ? -8.094 -4.562 -7.703 1 98.19 171 VAL B N 1
ATOM 4040 C CA . VAL B 1 171 ? -8.359 -5.996 -7.742 1 98.19 171 VAL B CA 1
ATOM 4041 C C . VAL B 1 171 ? -9.828 -6.242 -8.086 1 98.19 171 VAL B C 1
ATOM 4043 O O . VAL B 1 171 ? -10.156 -7.215 -8.766 1 98.19 171 VAL B O 1
ATOM 4046 N N . SER B 1 172 ? -10.703 -5.324 -7.676 1 97.88 172 SER B N 1
ATOM 4047 C CA . SER B 1 172 ? -12.133 -5.473 -7.906 1 97.88 172 SER B CA 1
ATOM 4048 C C . SER B 1 172 ? -12.461 -5.473 -9.398 1 97.88 172 SER B C 1
ATOM 4050 O O . SER B 1 172 ? -13.547 -5.895 -9.805 1 97.88 172 SER B O 1
ATOM 4052 N N . GLY B 1 173 ? -11.516 -4.98 -10.203 1 97.31 173 GLY B N 1
ATOM 4053 C CA . GLY B 1 173 ? -11.758 -4.883 -11.633 1 97.31 173 GLY B CA 1
ATOM 4054 C C . GLY B 1 173 ? -11.102 -5.996 -12.422 1 97.31 173 GLY B C 1
ATOM 4055 O O . GLY B 1 173 ? -11.258 -6.074 -13.648 1 97.31 173 GLY B O 1
ATOM 4056 N N . LEU B 1 174 ? -10.352 -6.883 -11.789 1 97.69 174 LEU B N 1
ATOM 4057 C CA . LEU B 1 174 ? -9.688 -7.98 -12.484 1 97.69 174 LEU B CA 1
ATOM 4058 C C . LEU B 1 174 ? -10.648 -9.141 -12.719 1 97.69 174 LEU B C 1
ATOM 4060 O O . LEU B 1 174 ? -11.586 -9.344 -11.945 1 97.69 174 LEU B O 1
ATOM 4064 N N . ASP B 1 175 ? -10.414 -9.891 -13.766 1 95.81 175 ASP B N 1
ATOM 4065 C CA . ASP B 1 175 ? -11.328 -10.977 -14.117 1 95.81 175 ASP B CA 1
ATOM 4066 C C . ASP B 1 175 ? -10.648 -12.336 -13.953 1 95.81 175 ASP B C 1
ATOM 4068 O O . ASP B 1 175 ? -11.102 -13.328 -14.523 1 95.81 175 ASP B O 1
ATOM 4072 N N . VAL B 1 176 ? -9.539 -12.375 -13.352 1 98.12 176 VAL B N 1
ATOM 4073 C CA . VAL B 1 176 ? -8.82 -13.602 -13.016 1 98.12 176 VAL B CA 1
ATOM 4074 C C . VAL B 1 176 ? -8.727 -13.75 -11.5 1 98.12 176 VAL B C 1
ATOM 4076 O O . VAL B 1 176 ? -8.938 -12.781 -10.766 1 98.12 176 VAL B O 1
ATOM 4079 N N . PRO B 1 177 ? -8.422 -14.969 -10.992 1 98.81 177 PRO B N 1
ATOM 4080 C CA . PRO B 1 177 ? -8.219 -15.141 -9.555 1 98.81 177 PRO B CA 1
ATOM 4081 C C . PRO B 1 177 ? -7.086 -14.266 -9.016 1 98.81 177 PRO B C 1
ATOM 4083 O O . PRO B 1 177 ? -6.043 -14.133 -9.656 1 98.81 177 PRO B O 1
ATOM 4086 N N . VAL B 1 178 ? -7.371 -13.672 -7.898 1 98.88 178 VAL B N 1
ATOM 4087 C CA . VAL B 1 178 ? -6.383 -12.828 -7.227 1 98.88 178 VAL B CA 1
ATOM 4088 C C . VAL B 1 178 ? -6.203 -13.297 -5.785 1 98.88 178 VAL B C 1
ATOM 4090 O O . VAL B 1 178 ? -7.176 -13.398 -5.031 1 98.88 178 VAL B O 1
ATOM 4093 N N . GLY B 1 179 ? -5.012 -13.633 -5.441 1 98.94 179 GLY B N 1
ATOM 4094 C CA . GLY B 1 179 ? -4.695 -13.969 -4.062 1 98.94 179 GLY B CA 1
ATOM 4095 C C . GLY B 1 179 ? -4.176 -12.789 -3.264 1 98.94 179 GLY B C 1
ATOM 4096 O O . GLY B 1 179 ? -3.207 -12.133 -3.666 1 98.94 179 GLY B O 1
ATOM 4097 N N . MET B 1 180 ? -4.781 -12.547 -2.141 1 98.88 180 MET B N 1
ATOM 4098 C CA . MET B 1 180 ? -4.352 -11.5 -1.211 1 98.88 180 MET B CA 1
ATOM 4099 C C . MET B 1 180 ? -3.49 -12.086 -0.097 1 98.88 180 MET B C 1
ATOM 4101 O O . MET B 1 180 ? -3.988 -12.828 0.754 1 98.88 180 MET B O 1
ATOM 4105 N N . LYS B 1 181 ? -2.25 -11.703 -0.059 1 98.75 181 LYS B N 1
ATOM 4106 C CA . LYS B 1 181 ? -1.377 -12.195 1.003 1 98.75 181 LYS B CA 1
ATOM 4107 C C . LYS B 1 181 ? -1.712 -11.539 2.34 1 98.75 181 LYS B C 1
ATOM 4109 O O . LYS B 1 181 ? -2.104 -10.375 2.383 1 98.75 181 LYS B O 1
ATOM 4114 N N . ASN B 1 182 ? -1.573 -12.359 3.453 1 98.38 182 ASN B N 1
ATOM 4115 C CA . ASN B 1 182 ? -1.611 -11.656 4.73 1 98.38 182 ASN B CA 1
ATOM 4116 C C . ASN B 1 182 ? -0.441 -10.688 4.875 1 98.38 182 ASN B C 1
ATOM 4118 O O . ASN B 1 182 ? 0.644 -10.938 4.344 1 98.38 182 ASN B O 1
ATOM 4122 N N . PRO B 1 183 ? -0.701 -9.562 5.57 1 96.5 183 PRO B N 1
ATOM 4123 C CA . PRO B 1 183 ? 0.394 -8.609 5.781 1 96.5 183 PRO B CA 1
ATOM 4124 C C . PRO B 1 183 ? 1.545 -9.211 6.586 1 96.5 183 PRO B C 1
ATOM 4126 O O . PRO B 1 183 ? 1.404 -10.289 7.16 1 96.5 183 PRO B O 1
ATOM 4129 N N . THR B 1 184 ? 2.676 -8.594 6.613 1 93.88 184 THR B N 1
ATOM 4130 C CA . THR B 1 184 ? 3.871 -9.102 7.281 1 93.88 184 THR B CA 1
ATOM 4131 C C . THR B 1 184 ? 3.594 -9.367 8.758 1 93.88 184 THR B C 1
ATOM 4133 O O . THR B 1 184 ? 4.23 -10.227 9.367 1 93.88 184 THR B O 1
ATOM 4136 N N . SER B 1 185 ? 2.559 -8.656 9.336 1 93.38 185 SER B N 1
ATOM 4137 C CA . SER B 1 185 ? 2.188 -8.844 10.734 1 93.38 185 SER B CA 1
ATOM 4138 C C . SER B 1 185 ? 1.429 -10.156 10.93 1 93.38 185 SER B C 1
ATOM 4140 O O . SER B 1 185 ? 1.249 -10.609 12.062 1 93.38 185 SER B O 1
ATOM 4142 N N . GLY B 1 186 ? 0.902 -10.711 9.852 1 95.5 186 GLY B N 1
ATOM 4143 C CA . GLY B 1 186 ? 0.166 -11.961 9.938 1 95.5 186 GLY B CA 1
ATOM 4144 C C . GLY B 1 186 ? -1.31 -11.766 10.234 1 95.5 186 GLY B C 1
ATOM 4145 O O . GLY B 1 186 ? -2.047 -12.742 10.406 1 95.5 186 GLY B O 1
ATOM 4146 N N . ASP B 1 187 ? -1.843 -10.562 10.211 1 94.5 187 ASP B N 1
ATOM 4147 C CA . ASP B 1 187 ? -3.213 -10.25 10.609 1 94.5 187 ASP B CA 1
ATOM 4148 C C . ASP B 1 187 ? -4.215 -10.766 9.578 1 94.5 187 ASP B C 1
ATOM 4150 O O . ASP B 1 187 ? -4.305 -10.234 8.469 1 94.5 187 ASP B O 1
ATOM 4154 N N . PHE B 1 188 ? -5.039 -11.75 9.961 1 97.31 188 PHE B N 1
ATOM 4155 C CA . PHE B 1 188 ? -6.02 -12.336 9.055 1 97.31 188 PHE B CA 1
ATOM 4156 C C . PHE B 1 188 ? -7.102 -11.32 8.703 1 97.31 188 PHE B C 1
ATOM 4158 O O . PHE B 1 188 ? -7.602 -11.312 7.574 1 97.31 188 PHE B O 1
ATOM 4165 N N . SER B 1 189 ? -7.414 -10.445 9.633 1 95.69 189 SER B N 1
ATOM 4166 C CA . SER B 1 189 ? -8.484 -9.484 9.391 1 95.69 189 SER B CA 1
ATOM 4167 C C . SER B 1 189 ? -8.125 -8.516 8.266 1 95.69 189 SER B C 1
ATOM 4169 O O . SER B 1 189 ? -8.969 -8.188 7.43 1 95.69 189 SER B O 1
ATOM 4171 N N . VAL B 1 190 ? -6.902 -8.062 8.289 1 94.88 190 VAL B N 1
ATOM 4172 C CA . VAL B 1 190 ? -6.426 -7.164 7.242 1 94.88 190 VAL B CA 1
ATOM 4173 C C . VAL B 1 190 ? -6.551 -7.848 5.883 1 94.88 190 VAL B C 1
ATOM 4175 O O . VAL B 1 190 ? -7.051 -7.258 4.926 1 94.88 190 VAL B O 1
ATOM 4178 N N . MET B 1 191 ? -6.09 -9.047 5.863 1 97.44 191 MET B N 1
ATOM 4179 C CA . MET B 1 191 ? -6.129 -9.852 4.645 1 97.44 191 MET B CA 1
ATOM 4180 C C . MET B 1 191 ? -7.566 -10.062 4.184 1 97.44 191 MET B C 1
ATOM 4182 O O . MET B 1 191 ? -7.891 -9.836 3.016 1 97.44 191 MET B O 1
ATOM 4186 N N . LEU B 1 192 ? -8.453 -10.445 5.039 1 98.19 192 LEU B N 1
ATOM 4187 C CA . LEU B 1 192 ? -9.844 -10.734 4.695 1 98.19 192 LEU B CA 1
ATOM 4188 C C . LEU B 1 192 ? -10.594 -9.453 4.336 1 98.19 192 LEU B C 1
ATOM 4190 O O . LEU B 1 192 ? -11.477 -9.469 3.48 1 98.19 192 LEU B O 1
ATOM 4194 N N . ASN B 1 193 ? -10.25 -8.359 4.988 1 97.06 193 ASN B N 1
ATOM 4195 C CA . ASN B 1 193 ? -10.836 -7.074 4.605 1 97.06 193 ASN B CA 1
ATOM 4196 C C . ASN B 1 193 ? -10.508 -6.719 3.156 1 97.06 193 ASN B C 1
ATOM 4198 O O . ASN B 1 193 ? -11.312 -6.094 2.469 1 97.06 193 ASN B O 1
ATOM 4202 N N . SER B 1 194 ? -9.32 -7.109 2.74 1 98.12 194 SER B N 1
ATOM 4203 C CA . SER B 1 194 ? -8.945 -6.883 1.349 1 98.12 194 SER B CA 1
ATOM 4204 C C . SER B 1 194 ? -9.812 -7.703 0.401 1 98.12 194 SER B C 1
ATOM 4206 O O . SER B 1 194 ? -10.141 -7.25 -0.698 1 98.12 194 SER B O 1
ATOM 4208 N N . VAL B 1 195 ? -10.172 -8.906 0.807 1 98.69 195 VAL B N 1
ATOM 4209 C CA . VAL B 1 195 ? -11.055 -9.734 0 1 98.69 195 VAL B CA 1
ATOM 4210 C C . VAL B 1 195 ? -12.445 -9.109 -0.055 1 98.69 195 VAL B C 1
ATOM 4212 O O . VAL B 1 195 ? -13.062 -9.047 -1.12 1 98.69 195 VAL B O 1
ATOM 4215 N N . VAL B 1 196 ? -12.938 -8.602 1.084 1 98.25 196 VAL B N 1
ATOM 4216 C CA . VAL B 1 196 ? -14.234 -7.926 1.14 1 98.25 196 VAL B CA 1
ATOM 4217 C C . VAL B 1 196 ? -14.242 -6.754 0.163 1 98.25 196 VAL B C 1
ATOM 4219 O O . VAL B 1 196 ? -15.172 -6.609 -0.635 1 98.25 196 VAL B O 1
ATOM 4222 N N . ALA B 1 197 ? -13.242 -5.945 0.201 1 97.62 197 ALA B N 1
ATOM 4223 C CA . ALA B 1 197 ? -13.156 -4.777 -0.667 1 97.62 197 ALA B CA 1
ATOM 4224 C C . ALA B 1 197 ? -13.102 -5.184 -2.137 1 97.62 197 ALA B C 1
ATOM 4226 O O . ALA B 1 197 ? -13.758 -4.57 -2.98 1 97.62 197 ALA B O 1
ATOM 4227 N N . ALA B 1 198 ? -12.328 -6.203 -2.418 1 97.88 198 ALA B N 1
ATOM 4228 C CA . ALA B 1 198 ? -12.086 -6.629 -3.795 1 97.88 198 ALA B CA 1
ATOM 4229 C C . ALA B 1 198 ? -13.352 -7.223 -4.414 1 97.88 198 ALA B C 1
ATOM 4231 O O . ALA B 1 198 ? -13.531 -7.184 -5.633 1 97.88 198 ALA B O 1
ATOM 4232 N N . GLN B 1 199 ? -14.219 -7.781 -3.613 1 97.56 199 GLN B N 1
ATOM 4233 C CA . GLN B 1 199 ? -15.398 -8.461 -4.148 1 97.56 199 GLN B CA 1
ATOM 4234 C C . GLN B 1 199 ? -16.547 -7.48 -4.359 1 97.56 199 GLN B C 1
ATOM 4236 O O . GLN B 1 199 ? -17.609 -7.855 -4.875 1 97.56 199 GLN B O 1
ATOM 4241 N N . GLN B 1 200 ? -16.312 -6.172 -4.09 1 95.94 200 GLN B N 1
ATOM 4242 C CA . GLN B 1 200 ? -17.312 -5.125 -4.297 1 95.94 200 GLN B CA 1
ATOM 4243 C C . GLN B 1 200 ? -16.953 -4.242 -5.484 1 95.94 200 GLN B C 1
ATOM 4245 O O . GLN B 1 200 ? -15.781 -4.199 -5.898 1 95.94 200 GLN B O 1
ATOM 4250 N N . GLY B 1 201 ? -17.953 -3.592 -6.031 1 94.88 201 GLY B N 1
ATOM 4251 C CA . GLY B 1 201 ? -17.703 -2.621 -7.082 1 94.88 201 GLY B CA 1
ATOM 4252 C C . GLY B 1 201 ? -17.234 -1.278 -6.551 1 94.88 201 GLY B C 1
ATOM 4253 O O . GLY B 1 201 ? -17.594 -0.882 -5.441 1 94.88 201 GLY B O 1
ATOM 4254 N N . HIS B 1 202 ? -16.422 -0.545 -7.316 1 95 202 HIS B N 1
ATOM 4255 C CA . HIS B 1 202 ? -15.859 0.728 -6.875 1 95 202 HIS B CA 1
ATOM 4256 C C . HIS B 1 202 ? -15.75 1.71 -8.039 1 95 202 HIS B C 1
ATOM 4258 O O . HIS B 1 202 ? -15.727 1.303 -9.203 1 95 202 HIS B O 1
ATOM 4264 N N . ASP B 1 203 ? -15.727 2.979 -7.727 1 92.81 203 ASP B N 1
ATOM 4265 C CA . ASP B 1 203 ? -15.359 4.078 -8.609 1 92.81 203 ASP B CA 1
ATOM 4266 C C . ASP B 1 203 ? -14.047 4.727 -8.164 1 92.81 203 ASP B C 1
ATOM 4268 O O . ASP B 1 203 ? -13.898 5.094 -6.996 1 92.81 203 ASP B O 1
ATOM 4272 N N . PHE B 1 204 ? -13.078 4.836 -9.023 1 92.38 204 PHE B N 1
ATOM 4273 C CA . PHE B 1 204 ? -11.805 5.426 -8.641 1 92.38 204 PHE B CA 1
ATOM 4274 C C . PHE B 1 204 ? -11.016 5.848 -9.875 1 92.38 204 PHE B C 1
ATOM 4276 O O . PHE B 1 204 ? -11.516 5.762 -11 1 92.38 204 PHE B O 1
ATOM 4283 N N . ILE B 1 205 ? -9.867 6.398 -9.688 1 91.69 205 ILE B N 1
ATOM 4284 C CA . ILE B 1 205 ? -9.008 6.852 -10.773 1 91.69 205 ILE B CA 1
ATOM 4285 C C . ILE B 1 205 ? -7.965 5.785 -11.086 1 91.69 205 ILE B C 1
ATOM 4287 O O . ILE B 1 205 ? -7.293 5.281 -10.18 1 91.69 205 ILE B O 1
ATOM 4291 N N . SER B 1 206 ? -7.844 5.371 -12.281 1 90.75 206 SER B N 1
ATOM 4292 C CA . SER B 1 206 ? -6.781 4.492 -12.766 1 90.75 206 SER B CA 1
ATOM 4293 C C . SER B 1 206 ? -6.199 5.012 -14.078 1 90.75 206 SER B C 1
ATOM 4295 O O . SER B 1 206 ? -6.914 5.137 -15.078 1 90.75 206 SER B O 1
ATOM 4297 N N . ARG B 1 207 ? -4.902 5.359 -14.047 1 88.88 207 ARG B N 1
ATOM 4298 C CA . ARG B 1 207 ? -4.156 5.82 -15.219 1 88.88 207 ARG B CA 1
ATOM 4299 C C . ARG B 1 207 ? -4.844 7.016 -15.867 1 88.88 207 ARG B C 1
ATOM 4301 O O . ARG B 1 207 ? -5.051 7.035 -17.078 1 88.88 207 ARG B O 1
ATOM 4308 N N . GLY B 1 208 ? -5.273 7.855 -15.07 1 89 208 GLY B N 1
ATOM 4309 C CA . GLY B 1 208 ? -5.832 9.109 -15.555 1 89 208 GLY B CA 1
ATOM 4310 C C . GLY B 1 208 ? -7.277 8.984 -16 1 89 208 GLY B C 1
ATOM 4311 O O . GLY B 1 208 ? -7.832 9.906 -16.594 1 89 208 GLY B O 1
ATOM 4312 N N . TRP B 1 209 ? -7.895 7.82 -15.789 1 92.62 209 TRP B N 1
ATOM 4313 C CA . TRP B 1 209 ? -9.297 7.602 -16.125 1 92.62 209 TRP B CA 1
ATOM 4314 C C . TRP B 1 209 ? -10.133 7.398 -14.875 1 92.62 209 TRP B C 1
ATOM 4316 O O . TRP B 1 209 ? -9.664 6.801 -13.898 1 92.62 209 TRP B O 1
ATOM 4326 N N . GLU B 1 210 ? -11.289 7.938 -14.859 1 93.88 210 GLU B N 1
ATOM 4327 C CA . GLU B 1 210 ? -12.305 7.438 -13.938 1 93.88 210 GLU B CA 1
ATOM 4328 C C . GLU B 1 210 ? -12.812 6.062 -14.367 1 93.88 210 GLU B C 1
ATOM 4330 O O . GLU B 1 210 ? -13.25 5.891 -15.508 1 93.88 210 GLU B O 1
ATOM 4335 N N . VAL B 1 211 ? -12.688 5.156 -13.508 1 94.62 211 VAL B N 1
ATOM 4336 C CA . VAL B 1 211 ? -13.078 3.793 -13.859 1 94.62 211 VAL B CA 1
ATOM 4337 C C . VAL B 1 211 ? -14.125 3.281 -12.875 1 94.62 211 VAL B C 1
ATOM 4339 O O . VAL B 1 211 ? -14.234 3.797 -11.758 1 94.62 211 VAL B O 1
ATOM 4342 N N . LYS B 1 212 ? -14.883 2.369 -13.297 1 95.38 212 LYS B N 1
ATOM 4343 C CA . LYS B 1 212 ? -15.859 1.635 -12.5 1 95.38 212 LYS B CA 1
ATOM 4344 C C . LYS B 1 212 ? -15.625 0.129 -12.594 1 95.38 212 LYS B C 1
ATOM 4346 O O . LYS B 1 212 ? -15.344 -0.393 -13.672 1 95.38 212 LYS B O 1
ATOM 4351 N N . THR B 1 213 ? -15.656 -0.527 -11.5 1 96.31 213 THR B N 1
ATOM 4352 C CA . THR B 1 213 ? -15.477 -1.975 -11.445 1 96.31 213 THR B CA 1
ATOM 4353 C C . THR B 1 213 ? -16.688 -2.645 -10.805 1 96.31 213 THR B C 1
ATOM 4355 O O . THR B 1 213 ? -17.531 -1.975 -10.195 1 96.31 213 THR B O 1
ATOM 4358 N N . GLU B 1 214 ? -16.828 -3.949 -10.945 1 96.31 214 GLU B N 1
ATOM 4359 C CA . GLU B 1 214 ? -18.031 -4.648 -10.484 1 96.31 214 GLU B CA 1
ATOM 4360 C C . GLU B 1 214 ? -17.703 -5.578 -9.312 1 96.31 214 GLU B C 1
ATOM 4362 O O . GLU B 1 214 ? -18.609 -6.086 -8.648 1 96.31 214 GLU B O 1
ATOM 4367 N N . GLY B 1 215 ? -16.469 -5.691 -8.984 1 97.19 215 GLY B N 1
ATOM 4368 C CA . GLY B 1 215 ? -16.078 -6.652 -7.965 1 97.19 215 GLY B CA 1
ATOM 4369 C C . GLY B 1 215 ? -15.492 -7.93 -8.547 1 97.19 215 GLY B C 1
ATOM 4370 O O . GLY B 1 215 ? -15.812 -8.305 -9.672 1 97.19 215 GLY B O 1
ATOM 4371 N N . ASN B 1 216 ? -14.664 -8.594 -7.852 1 98.25 216 ASN B N 1
ATOM 4372 C CA . ASN B 1 216 ? -14.023 -9.836 -8.273 1 98.25 216 ASN B CA 1
ATOM 4373 C C . ASN B 1 216 ? -14.328 -10.977 -7.309 1 98.25 216 ASN B C 1
ATOM 4375 O O . ASN B 1 216 ? -13.617 -11.164 -6.316 1 98.25 216 ASN B O 1
ATOM 4379 N N . PRO B 1 217 ? -15.258 -11.781 -7.594 1 98.06 217 PRO B N 1
ATOM 4380 C CA . PRO B 1 217 ? -15.656 -12.867 -6.695 1 98.06 217 PRO B CA 1
ATOM 4381 C C . PRO B 1 217 ? -14.594 -13.961 -6.582 1 98.06 217 PRO B C 1
ATOM 4383 O O . PRO B 1 217 ? -14.711 -14.852 -5.742 1 98.06 217 PRO B O 1
ATOM 4386 N N . LEU B 1 218 ? -13.516 -13.891 -7.391 1 98.56 218 LEU B N 1
ATOM 4387 C CA . LEU B 1 218 ? -12.477 -14.914 -7.383 1 98.56 218 LEU B CA 1
ATOM 4388 C C . LEU B 1 218 ? -11.352 -14.547 -6.422 1 98.56 218 LEU B C 1
ATOM 4390 O O . LEU B 1 218 ? -10.359 -15.273 -6.309 1 98.56 218 LEU B O 1
ATOM 4394 N N . THR B 1 219 ? -11.484 -13.391 -5.781 1 98.69 219 THR B N 1
ATOM 4395 C CA . THR B 1 219 ? -10.453 -12.961 -4.836 1 98.69 219 THR B CA 1
ATOM 4396 C C . THR B 1 219 ? -10.422 -13.883 -3.621 1 98.69 219 THR B C 1
ATOM 4398 O O . THR B 1 219 ? -11.461 -14.281 -3.104 1 98.69 219 THR B O 1
ATOM 4401 N N . HIS B 1 220 ? -9.234 -14.258 -3.172 1 98.94 220 HIS B N 1
ATOM 4402 C CA . HIS B 1 220 ? -9.039 -15.188 -2.064 1 98.94 220 HIS B CA 1
ATOM 4403 C C . HIS B 1 220 ? -7.77 -14.859 -1.288 1 98.94 220 HIS B C 1
ATOM 4405 O O . HIS B 1 220 ? -7.148 -13.82 -1.522 1 98.94 220 HIS B O 1
ATOM 4411 N N . THR B 1 221 ? -7.41 -15.703 -0.32 1 98.88 221 THR B N 1
ATOM 4412 C CA . THR B 1 221 ? -6.324 -15.344 0.586 1 98.88 221 THR B CA 1
ATOM 4413 C C . THR B 1 221 ? -5.082 -16.188 0.306 1 98.88 221 THR B C 1
ATOM 4415 O O . THR B 1 221 ? -5.18 -17.266 -0.287 1 98.88 221 THR B O 1
ATOM 4418 N N . ILE B 1 222 ? -3.951 -15.672 0.603 1 98.94 222 ILE B N 1
ATOM 4419 C CA . ILE B 1 222 ? -2.68 -16.391 0.614 1 98.94 222 ILE B CA 1
ATOM 4420 C C . ILE B 1 222 ? -2.037 -16.281 1.994 1 98.94 222 ILE B C 1
ATOM 4422 O O . ILE B 1 222 ? -1.784 -15.172 2.48 1 98.94 222 ILE B O 1
ATOM 4426 N N . LEU B 1 223 ? -1.769 -17.375 2.672 1 98.88 223 LEU B N 1
ATOM 4427 C CA . LEU B 1 223 ? -1.054 -17.375 3.943 1 98.88 223 LEU B CA 1
ATOM 4428 C C . LEU B 1 223 ? 0.451 -17.484 3.721 1 98.88 223 LEU B C 1
ATOM 4430 O O . LEU B 1 223 ? 0.922 -18.453 3.117 1 98.88 223 LEU B O 1
ATOM 4434 N N . ARG B 1 224 ? 1.148 -16.531 4.184 1 98.5 224 ARG B N 1
ATOM 4435 C CA . ARG B 1 224 ? 2.574 -16.484 3.873 1 98.5 224 ARG B CA 1
ATOM 4436 C C . ARG B 1 224 ? 3.412 -16.406 5.145 1 98.5 224 ARG B C 1
ATOM 4438 O O . ARG B 1 224 ? 4.602 -16.094 5.09 1 98.5 224 ARG B O 1
ATOM 4445 N N . GLY B 1 225 ? 2.863 -16.625 6.312 1 98.25 225 GLY B N 1
ATOM 4446 C CA . GLY B 1 225 ? 3.545 -16.453 7.586 1 98.25 225 GLY B CA 1
ATOM 4447 C C . GLY B 1 225 ? 3.605 -15 8.031 1 98.25 225 GLY B C 1
ATOM 4448 O O . GLY B 1 225 ? 2.975 -14.133 7.422 1 98.25 225 GLY B O 1
ATOM 4449 N N . ALA B 1 226 ? 4.234 -14.789 9.148 1 96.44 226 ALA B N 1
ATOM 4450 C CA . ALA B 1 226 ? 4.336 -13.461 9.734 1 96.44 226 ALA B CA 1
ATOM 4451 C C . ALA B 1 226 ? 5.715 -13.234 10.359 1 96.44 226 ALA B C 1
ATOM 4453 O O . ALA B 1 226 ? 6.484 -14.18 10.523 1 96.44 226 ALA B O 1
ATOM 4454 N N . VAL B 1 227 ? 6.031 -12.07 10.5 1 93.12 227 VAL B N 1
ATOM 4455 C CA . VAL B 1 227 ? 7.215 -11.672 11.25 1 93.12 227 VAL B CA 1
ATOM 4456 C C . VAL B 1 227 ? 6.809 -10.766 12.414 1 93.12 227 VAL B C 1
ATOM 4458 O O . VAL B 1 227 ? 6.09 -9.781 12.219 1 93.12 227 VAL B O 1
ATOM 4461 N N . ASN B 1 228 ? 7.254 -11.094 13.586 1 89 228 ASN B N 1
ATOM 4462 C CA . ASN B 1 228 ? 6.863 -10.266 14.719 1 89 228 ASN B CA 1
ATOM 4463 C C . ASN B 1 228 ? 7.812 -9.086 14.906 1 89 228 ASN B C 1
ATOM 4465 O O . ASN B 1 228 ? 8.75 -8.906 14.125 1 89 228 ASN B O 1
ATOM 4469 N N . LYS B 1 229 ? 7.57 -8.219 15.914 1 79.5 229 LYS B N 1
ATOM 4470 C CA . LYS B 1 229 ? 8.289 -6.965 16.125 1 79.5 229 LYS B CA 1
ATOM 4471 C C . LYS B 1 229 ? 9.758 -7.223 16.453 1 79.5 229 LYS B C 1
ATOM 4473 O O . LYS B 1 229 ? 10.586 -6.312 16.375 1 79.5 229 LYS B O 1
ATOM 4478 N N . HIS B 1 230 ? 10.07 -8.477 16.828 1 84.44 230 HIS B N 1
ATOM 4479 C CA . HIS B 1 230 ? 11.438 -8.836 17.172 1 84.44 230 HIS B CA 1
ATOM 4480 C C . HIS B 1 230 ? 12.156 -9.461 15.992 1 84.44 230 HIS B C 1
ATOM 4482 O O . HIS B 1 230 ? 13.32 -9.852 16.094 1 84.44 230 HIS B O 1
ATOM 4488 N N . GLY B 1 231 ? 11.406 -9.688 14.906 1 86.62 231 GLY B N 1
ATOM 4489 C CA . GLY B 1 231 ? 12.016 -10.234 13.703 1 86.62 231 GLY B CA 1
ATOM 4490 C C . GLY B 1 231 ? 11.859 -11.734 13.594 1 86.62 231 GLY B C 1
ATOM 4491 O O . GLY B 1 231 ? 12.414 -12.352 12.672 1 86.62 231 GLY B O 1
ATOM 4492 N N . ASN B 1 232 ? 11.117 -12.312 14.523 1 92.56 232 ASN B N 1
ATOM 4493 C CA . ASN B 1 232 ? 10.898 -13.758 14.484 1 92.56 232 ASN B CA 1
ATOM 4494 C C . ASN B 1 232 ? 9.797 -14.125 13.5 1 92.56 232 ASN B C 1
ATOM 4496 O O . ASN B 1 232 ? 8.766 -13.453 13.43 1 92.56 232 ASN B O 1
ATOM 4500 N N . THR B 1 233 ? 10.109 -15.125 12.719 1 95.62 233 THR B N 1
ATOM 4501 C CA . THR B 1 233 ? 9.086 -15.602 11.797 1 95.62 233 THR B CA 1
ATOM 4502 C C . THR B 1 233 ? 8.062 -16.469 12.531 1 95.62 233 THR B C 1
ATOM 4504 O O . THR B 1 233 ? 8.414 -17.234 13.43 1 95.62 233 THR B O 1
ATOM 4507 N N . LEU B 1 234 ? 6.824 -16.328 12.219 1 96.75 234 LEU B N 1
ATOM 4508 C CA . LEU B 1 234 ? 5.695 -17.094 12.742 1 96.75 234 LEU B CA 1
ATOM 4509 C C . LEU B 1 234 ? 4.918 -17.75 11.609 1 96.75 234 LEU B C 1
ATOM 4511 O O . LEU B 1 234 ? 4.199 -17.078 10.867 1 96.75 234 LEU B O 1
ATOM 4515 N N . PRO B 1 235 ? 5.027 -19.078 11.492 1 98.12 235 PRO B N 1
ATOM 4516 C CA . PRO B 1 235 ? 4.234 -19.766 10.469 1 98.12 235 PRO B CA 1
ATOM 4517 C C . PRO B 1 235 ? 2.732 -19.625 10.695 1 98.12 235 PRO B C 1
ATOM 4519 O O . PRO B 1 235 ? 2.289 -19.438 11.828 1 98.12 235 PRO B O 1
ATOM 4522 N N . ASN B 1 236 ? 1.946 -19.688 9.648 1 98.5 236 ASN B N 1
ATOM 4523 C CA . ASN B 1 236 ? 0.497 -19.625 9.797 1 98.5 236 ASN B CA 1
ATOM 4524 C C . ASN B 1 236 ? -0.21 -20.578 8.852 1 98.5 236 ASN B C 1
ATOM 4526 O O . ASN B 1 236 ? -1.221 -20.234 8.234 1 98.5 236 ASN B O 1
ATOM 4530 N N . TYR B 1 237 ? 0.302 -21.781 8.68 1 98.69 237 TYR B N 1
ATOM 4531 C CA . TYR B 1 237 ? -0.264 -22.781 7.785 1 98.69 237 TYR B CA 1
ATOM 4532 C C . TYR B 1 237 ? -0.76 -24 8.562 1 98.69 237 TYR B C 1
ATOM 4534 O O . TYR B 1 237 ? -1.248 -24.969 7.977 1 98.69 237 TYR B O 1
ATOM 4542 N N . HIS B 1 238 ? -0.578 -24.031 9.898 1 98.44 238 HIS B N 1
ATOM 4543 C CA . HIS B 1 238 ? -0.946 -25.188 10.703 1 98.44 238 HIS B CA 1
ATOM 4544 C C . HIS B 1 238 ? -2.457 -25.391 10.711 1 98.44 238 HIS B C 1
ATOM 4546 O O . HIS B 1 238 ? -3.215 -24.484 10.375 1 98.44 238 HIS B O 1
ATOM 4552 N N . TYR B 1 239 ? -2.818 -26.578 11.141 1 98.44 239 TYR B N 1
ATOM 4553 C CA . TYR B 1 239 ? -4.223 -26.984 11.172 1 98.44 239 TYR B CA 1
ATOM 4554 C C . TYR B 1 239 ? -5.074 -25.922 11.867 1 98.44 239 TYR B C 1
ATOM 4556 O O . TYR B 1 239 ? -6.117 -25.516 11.352 1 98.44 239 TYR B O 1
ATOM 4564 N N . GLU B 1 240 ? -4.633 -25.422 13.062 1 98.12 240 GLU B N 1
ATOM 4565 C CA . GLU B 1 240 ? -5.387 -24.453 13.852 1 98.12 240 GLU B CA 1
ATOM 4566 C C . GLU B 1 240 ? -5.48 -23.109 13.133 1 98.12 240 GLU B C 1
ATOM 4568 O O . GLU B 1 240 ? -6.488 -22.406 13.25 1 98.12 240 GLU B O 1
ATOM 4573 N N . ASP B 1 241 ? -4.43 -22.734 12.375 1 98.38 241 ASP B N 1
ATOM 4574 C CA . ASP B 1 241 ? -4.469 -21.516 11.57 1 98.38 241 ASP B CA 1
ATOM 4575 C C . ASP B 1 241 ? -5.535 -21.609 10.484 1 98.38 241 ASP B C 1
ATOM 4577 O O . ASP B 1 241 ? -6.285 -20.656 10.266 1 98.38 241 ASP B O 1
ATOM 4581 N N . LEU B 1 242 ? -5.562 -22.75 9.828 1 98.69 242 LEU B N 1
ATOM 4582 C CA . LEU B 1 242 ? -6.508 -22.969 8.742 1 98.69 242 LEU B CA 1
ATOM 4583 C C . LEU B 1 242 ? -7.941 -22.984 9.258 1 98.69 242 LEU B C 1
ATOM 4585 O O . LEU B 1 242 ? -8.852 -22.453 8.617 1 98.69 242 LEU B O 1
ATOM 4589 N N . GLN B 1 243 ? -8.125 -23.562 10.438 1 98.12 243 GLN B N 1
ATOM 4590 C CA . GLN B 1 243 ? -9.438 -23.562 11.062 1 98.12 243 GLN B CA 1
ATOM 4591 C C . GLN B 1 243 ? -9.883 -22.156 11.414 1 98.12 243 GLN B C 1
ATOM 4593 O O . GLN B 1 243 ? -11.047 -21.797 11.203 1 98.12 243 GLN B O 1
ATOM 4598 N N . LEU B 1 244 ? -8.977 -21.438 11.945 1 97.94 244 LEU B N 1
ATOM 4599 C CA . LEU B 1 244 ? -9.289 -20.047 12.281 1 97.94 244 LEU B CA 1
ATOM 4600 C C . LEU B 1 244 ? -9.68 -19.266 11.039 1 97.94 244 LEU B C 1
ATOM 4602 O O . LEU B 1 244 ? -10.664 -18.516 11.062 1 97.94 244 LEU B O 1
ATOM 4606 N N . LEU B 1 245 ? -8.938 -19.406 9.984 1 98.5 245 LEU B N 1
ATOM 4607 C CA . LEU B 1 245 ? -9.242 -18.719 8.734 1 98.5 245 LEU B CA 1
ATOM 4608 C C . LEU B 1 245 ? -10.617 -19.109 8.219 1 98.5 245 LEU B C 1
ATOM 4610 O O . LEU B 1 245 ? -11.383 -18.25 7.766 1 98.5 245 LEU B O 1
ATOM 4614 N N . LEU B 1 246 ? -10.883 -20.391 8.242 1 98.06 246 LEU B N 1
ATOM 4615 C CA . LEU B 1 246 ? -12.188 -20.891 7.816 1 98.06 246 LEU B CA 1
ATOM 4616 C C . LEU B 1 246 ? -13.312 -20.219 8.602 1 98.06 246 LEU B C 1
ATOM 4618 O O . LEU B 1 246 ? -14.305 -19.781 8.023 1 98.06 246 LEU B O 1
ATOM 4622 N N . GLU B 1 247 ? -13.141 -20.125 9.906 1 97.5 247 GLU B N 1
ATOM 4623 C CA . GLU B 1 247 ? -14.133 -19.484 10.766 1 97.5 247 GLU B CA 1
ATOM 4624 C C . GLU B 1 247 ? -14.312 -18.016 10.391 1 97.5 247 GLU B C 1
ATOM 4626 O O . GLU B 1 247 ? -15.438 -17.531 10.32 1 97.5 247 GLU B O 1
ATOM 4631 N N . MET B 1 248 ? -13.266 -17.406 10.164 1 97.5 248 MET B N 1
ATOM 4632 C CA . MET B 1 248 ? -13.312 -15.984 9.859 1 97.5 248 MET B CA 1
ATOM 4633 C C . MET B 1 248 ? -13.945 -15.742 8.492 1 97.5 248 MET B C 1
ATOM 4635 O O . MET B 1 248 ? -14.648 -14.75 8.297 1 97.5 248 MET B O 1
ATOM 4639 N N . TYR B 1 249 ? -13.664 -16.609 7.48 1 97.56 249 TYR B N 1
ATOM 4640 C CA . TYR B 1 249 ? -14.352 -16.562 6.195 1 97.56 249 TYR B CA 1
ATOM 4641 C C . TYR B 1 249 ? -15.859 -16.688 6.375 1 97.56 249 TYR B C 1
ATOM 4643 O O . TYR B 1 249 ? -16.625 -15.914 5.797 1 97.56 249 TYR B O 1
ATOM 4651 N N . ASN B 1 250 ? -16.25 -17.625 7.172 1 95.5 250 ASN B N 1
ATOM 4652 C CA . ASN B 1 250 ? -17.672 -17.906 7.398 1 95.5 250 ASN B CA 1
ATOM 4653 C C . ASN B 1 250 ? -18.375 -16.719 8.047 1 95.5 250 ASN B C 1
ATOM 4655 O O . ASN B 1 250 ? -19.531 -16.438 7.754 1 95.5 250 ASN B O 1
ATOM 4659 N N . ASP B 1 251 ? -17.672 -16.016 8.836 1 95.94 251 ASP B N 1
ATOM 4660 C CA . ASP B 1 251 ? -18.234 -14.859 9.531 1 95.94 251 ASP B CA 1
ATOM 4661 C C . ASP B 1 251 ? -18.469 -13.703 8.57 1 95.94 251 ASP B C 1
ATOM 4663 O O . ASP B 1 251 ? -19.266 -12.805 8.859 1 95.94 251 ASP B O 1
ATOM 4667 N N . ARG B 1 252 ? -17.891 -13.656 7.406 1 94.44 252 ARG B N 1
ATOM 4668 C CA . ARG B 1 252 ? -17.953 -12.523 6.488 1 94.44 252 ARG B CA 1
ATOM 4669 C C . ARG B 1 252 ? -18.781 -12.859 5.254 1 94.44 252 ARG B C 1
ATOM 4671 O O . ARG B 1 252 ? -19.109 -11.977 4.453 1 94.44 252 ARG B O 1
ATOM 4678 N N . ASP B 1 253 ? -19.141 -14.047 5.047 1 91.5 253 ASP B N 1
ATOM 4679 C CA . ASP B 1 253 ? -19.969 -14.508 3.936 1 91.5 253 ASP B CA 1
ATOM 4680 C C . ASP B 1 253 ? -19.375 -14.094 2.596 1 91.5 253 ASP B C 1
ATOM 4682 O O . ASP B 1 253 ? -20.047 -13.469 1.771 1 91.5 253 ASP B O 1
ATOM 4686 N N . LEU B 1 254 ? -18.156 -14.289 2.348 1 96.31 254 LEU B N 1
ATOM 4687 C CA . LEU B 1 254 ? -17.438 -13.977 1.122 1 96.31 254 LEU B CA 1
ATOM 4688 C C . LEU B 1 254 ? -17.641 -15.07 0.076 1 96.31 254 LEU B C 1
ATOM 4690 O O . LEU B 1 254 ? -17.875 -16.234 0.42 1 96.31 254 LEU B O 1
ATOM 4694 N N . GLU B 1 255 ? -17.578 -14.672 -1.135 1 96.88 255 GLU B N 1
ATOM 4695 C CA . GLU B 1 255 ? -17.766 -15.617 -2.227 1 96.88 255 GLU B CA 1
ATOM 4696 C C . GLU B 1 255 ? -16.531 -16.484 -2.438 1 96.88 255 GLU B C 1
ATOM 4698 O O . GLU B 1 255 ? -15.398 -15.977 -2.377 1 96.88 255 GLU B O 1
ATOM 4703 N N . ASN B 1 256 ? -16.734 -17.766 -2.637 1 98.06 256 ASN B N 1
ATOM 4704 C CA . ASN B 1 256 ? -15.703 -18.719 -3.021 1 98.06 256 ASN B CA 1
ATOM 4705 C C . ASN B 1 256 ? -14.531 -18.703 -2.043 1 98.06 256 ASN B C 1
ATOM 4707 O O . ASN B 1 256 ? -13.391 -18.453 -2.438 1 98.06 256 ASN B O 1
ATOM 4711 N N . PRO B 1 257 ? -14.812 -19.016 -0.774 1 98.44 257 PRO B N 1
ATOM 4712 C CA . PRO B 1 257 ? -13.703 -19.047 0.178 1 98.44 257 PRO B CA 1
ATOM 4713 C C . PRO B 1 257 ? -12.586 -20 -0.26 1 98.44 257 PRO B C 1
ATOM 4715 O O . PRO B 1 257 ? -12.852 -21.156 -0.614 1 98.44 257 PRO B O 1
ATOM 4718 N N . ALA B 1 258 ? -11.383 -19.5 -0.351 1 98.81 258 ALA B N 1
ATOM 4719 C CA . ALA B 1 258 ? -10.219 -20.266 -0.789 1 98.81 258 ALA B CA 1
ATOM 4720 C C . ALA B 1 258 ? -8.93 -19.688 -0.199 1 98.81 258 ALA B C 1
ATOM 4722 O O . ALA B 1 258 ? -8.883 -18.516 0.164 1 98.81 258 ALA B O 1
ATOM 4723 N N . VAL B 1 259 ? -7.957 -20.562 -0.022 1 98.94 259 VAL B N 1
ATOM 4724 C CA . VAL B 1 259 ? -6.66 -20.078 0.449 1 98.94 259 VAL B CA 1
ATOM 4725 C C . VAL B 1 259 ? -5.547 -20.844 -0.271 1 98.94 259 VAL B C 1
ATOM 4727 O O . VAL B 1 259 ? -5.672 -22.031 -0.545 1 98.94 259 VAL B O 1
ATOM 4730 N N . ILE B 1 260 ? -4.559 -20.109 -0.662 1 98.94 260 ILE B N 1
ATOM 4731 C CA . ILE B 1 260 ? -3.289 -20.656 -1.136 1 98.94 260 ILE B CA 1
ATOM 4732 C C . ILE B 1 260 ? -2.232 -20.516 -0.041 1 98.94 260 ILE B C 1
ATOM 4734 O O . ILE B 1 260 ? -2.145 -19.484 0.627 1 98.94 260 ILE B O 1
ATOM 4738 N N . ILE B 1 261 ? -1.435 -21.578 0.145 1 98.94 261 ILE B N 1
ATOM 4739 C CA . ILE B 1 261 ? -0.396 -21.531 1.168 1 98.94 261 ILE B CA 1
ATOM 4740 C C . ILE B 1 261 ? 0.96 -21.266 0.517 1 98.94 261 ILE B C 1
ATOM 4742 O O . ILE B 1 261 ? 1.438 -22.078 -0.284 1 98.94 261 ILE B O 1
ATOM 4746 N N . ASP B 1 262 ? 1.521 -20.125 0.788 1 98.81 262 ASP B N 1
ATOM 4747 C CA . ASP B 1 262 ? 2.908 -19.844 0.428 1 98.81 262 ASP B CA 1
ATOM 4748 C C . ASP B 1 262 ? 3.873 -20.625 1.32 1 98.81 262 ASP B C 1
ATOM 4750 O O . ASP B 1 262 ? 4.023 -20.312 2.504 1 98.81 262 ASP B O 1
ATOM 4754 N N . ALA B 1 263 ? 4.602 -21.547 0.795 1 98.62 263 ALA B N 1
ATOM 4755 C CA . ALA B 1 263 ? 5.371 -22.516 1.582 1 98.62 263 ALA B CA 1
ATOM 4756 C C . ALA B 1 263 ? 6.746 -21.953 1.933 1 98.62 263 ALA B C 1
ATOM 4758 O O . ALA B 1 263 ? 7.508 -22.594 2.67 1 98.62 263 ALA B O 1
ATOM 4759 N N . ASN B 1 264 ? 7.164 -20.844 1.444 1 97.81 264 ASN B N 1
ATOM 4760 C CA . ASN B 1 264 ? 8.477 -20.266 1.721 1 97.81 264 ASN B CA 1
ATOM 4761 C C . ASN B 1 264 ? 8.367 -19.047 2.625 1 97.81 264 ASN B C 1
ATOM 4763 O O . ASN B 1 264 ? 8.148 -19.172 3.83 1 97.81 264 ASN B O 1
ATOM 4767 N N . HIS B 1 265 ? 8.492 -17.891 2.223 1 95.88 265 HIS B N 1
ATOM 4768 C CA . HIS B 1 265 ? 8.516 -16.641 2.959 1 95.88 265 HIS B CA 1
ATOM 4769 C C . HIS B 1 265 ? 8.555 -16.875 4.465 1 95.88 265 HIS B C 1
ATOM 4771 O O . HIS B 1 265 ? 9.414 -17.609 4.953 1 95.88 265 HIS B O 1
ATOM 4777 N N . ALA B 1 266 ? 7.734 -16.297 5.207 1 97.31 266 ALA B N 1
ATOM 4778 C CA . ALA B 1 266 ? 7.848 -16.406 6.66 1 97.31 266 ALA B CA 1
ATOM 4779 C C . ALA B 1 266 ? 7.395 -17.781 7.145 1 97.31 266 ALA B C 1
ATOM 4781 O O . ALA B 1 266 ? 7.688 -18.172 8.273 1 97.31 266 ALA B O 1
ATOM 4782 N N . ASN B 1 267 ? 6.688 -18.547 6.324 1 98.38 267 ASN B N 1
ATOM 4783 C CA . ASN B 1 267 ? 6.281 -19.891 6.727 1 98.38 267 ASN B CA 1
ATOM 4784 C C . ASN B 1 267 ? 7.477 -20.828 6.855 1 98.38 267 ASN B C 1
ATOM 4786 O O . ASN B 1 267 ? 7.512 -21.672 7.746 1 98.38 267 ASN B O 1
ATOM 4790 N N . SER B 1 268 ? 8.477 -20.672 6.02 1 97.5 268 SER B N 1
ATOM 4791 C CA . SER B 1 268 ? 9.688 -21.469 6.117 1 97.5 268 SER B CA 1
ATOM 4792 C C . SER B 1 268 ? 10.797 -20.719 6.848 1 97.5 268 SER B C 1
ATOM 4794 O O . SER B 1 268 ? 11.812 -21.312 7.23 1 97.5 268 SER B O 1
ATOM 4796 N N . GLY B 1 269 ? 10.57 -19.375 7.004 1 94.81 269 GLY B N 1
ATOM 4797 C CA . GLY B 1 269 ? 11.672 -18.531 7.438 1 94.81 269 GLY B CA 1
ATOM 4798 C C . GLY B 1 269 ? 12.789 -18.422 6.414 1 94.81 269 GLY B C 1
ATOM 4799 O O . GLY B 1 269 ? 13.969 -18.391 6.777 1 94.81 269 GLY B O 1
ATOM 4800 N N . LYS B 1 270 ? 12.484 -18.578 5.164 1 90.62 270 LYS B N 1
ATOM 4801 C CA . LYS B 1 270 ? 13.375 -18.531 4.008 1 90.62 270 LYS B CA 1
ATOM 4802 C C . LYS B 1 270 ? 14.32 -19.734 4 1 90.62 270 LYS B C 1
ATOM 4804 O O . LYS B 1 270 ? 15.352 -19.703 3.332 1 90.62 270 LYS B O 1
ATOM 4809 N N . LYS B 1 271 ? 14 -20.688 4.816 1 96.56 271 LYS B N 1
ATOM 4810 C CA . LYS B 1 271 ? 14.641 -22 4.695 1 96.56 271 LYS B CA 1
ATOM 4811 C C . LYS B 1 271 ? 13.961 -22.844 3.617 1 96.56 271 LYS B C 1
ATOM 4813 O O . LYS B 1 271 ? 13.164 -23.719 3.926 1 96.56 271 LYS B O 1
ATOM 4818 N N . TYR B 1 272 ? 14.398 -22.641 2.406 1 97.44 272 TYR B N 1
ATOM 4819 C CA . TYR B 1 272 ? 13.688 -23.078 1.205 1 97.44 272 TYR B CA 1
ATOM 4820 C C . TYR B 1 272 ? 13.5 -24.594 1.195 1 97.44 272 TYR B C 1
ATOM 4822 O O . TYR B 1 272 ? 12.531 -25.094 0.625 1 97.44 272 TYR B O 1
ATOM 4830 N N . GLU B 1 273 ? 14.336 -25.328 1.842 1 97.88 273 GLU B N 1
ATOM 4831 C CA . GLU B 1 273 ? 14.219 -26.781 1.872 1 97.88 273 GLU B CA 1
ATOM 4832 C C . GLU B 1 273 ? 12.984 -27.219 2.66 1 97.88 273 GLU B C 1
ATOM 4834 O O . GLU B 1 273 ? 12.445 -28.297 2.422 1 97.88 273 GLU B O 1
ATOM 4839 N N . GLN B 1 274 ? 12.586 -26.328 3.598 1 98.25 274 GLN B N 1
ATOM 4840 C CA . GLN B 1 274 ? 11.461 -26.656 4.469 1 98.25 274 GLN B CA 1
ATOM 4841 C C . GLN B 1 274 ? 10.141 -26.609 3.705 1 98.25 274 GLN B C 1
ATOM 4843 O O . GLN B 1 274 ? 9.125 -27.109 4.191 1 98.25 274 GLN B O 1
ATOM 4848 N N . GLN B 1 275 ? 10.141 -26.109 2.49 1 98.62 275 GLN B N 1
ATOM 4849 C CA . GLN B 1 275 ? 8.922 -26.047 1.69 1 98.62 275 GLN B CA 1
ATOM 4850 C C . GLN B 1 275 ? 8.32 -27.438 1.497 1 98.62 275 GLN B C 1
ATOM 4852 O O . GLN B 1 275 ? 7.102 -27.594 1.495 1 98.62 275 GLN B O 1
ATOM 4857 N N . VAL B 1 276 ? 9.188 -28.438 1.371 1 98.38 276 VAL B N 1
ATOM 4858 C CA . VAL B 1 276 ? 8.734 -29.797 1.138 1 98.38 276 VAL B CA 1
ATOM 4859 C C . VAL B 1 276 ? 7.934 -30.297 2.338 1 98.38 276 VAL B C 1
ATOM 4861 O O . VAL B 1 276 ? 6.816 -30.797 2.184 1 98.38 276 VAL B O 1
ATOM 4864 N N . ARG B 1 277 ? 8.516 -30.156 3.535 1 98.38 277 ARG B N 1
ATOM 4865 C CA . ARG B 1 277 ? 7.848 -30.578 4.762 1 98.38 277 ARG B CA 1
ATOM 4866 C C . ARG B 1 277 ? 6.555 -29.797 4.984 1 98.38 277 ARG B C 1
ATOM 4868 O O . ARG B 1 277 ? 5.539 -30.375 5.383 1 98.38 277 ARG B O 1
ATOM 4875 N N . ILE B 1 278 ? 6.57 -28.484 4.746 1 98.75 278 ILE B N 1
ATOM 4876 C CA . ILE B 1 278 ? 5.426 -27.609 4.945 1 98.75 278 ILE B CA 1
ATOM 4877 C C . ILE B 1 278 ? 4.281 -28.031 4.031 1 98.75 278 ILE B C 1
ATOM 4879 O O . ILE B 1 278 ? 3.135 -28.156 4.477 1 98.75 278 ILE B O 1
ATOM 4883 N N . ILE B 1 279 ? 4.566 -28.328 2.783 1 98.69 279 ILE B N 1
ATOM 4884 C CA . ILE B 1 279 ? 3.545 -28.734 1.822 1 98.69 279 ILE B CA 1
ATOM 4885 C C . ILE B 1 279 ? 2.926 -30.062 2.254 1 98.69 279 ILE B C 1
ATOM 4887 O O . ILE B 1 279 ? 1.705 -30.234 2.195 1 98.69 279 ILE B O 1
ATOM 4891 N N . LYS B 1 280 ? 3.752 -30.969 2.676 1 98.25 280 LYS B N 1
ATOM 4892 C CA . LYS B 1 280 ? 3.232 -32.25 3.141 1 98.25 280 LYS B CA 1
ATOM 4893 C C . LYS B 1 280 ? 2.305 -32.062 4.34 1 98.25 280 LYS B C 1
ATOM 4895 O O . LYS B 1 280 ? 1.285 -32.75 4.453 1 98.25 280 LYS B O 1
ATOM 4900 N N . GLU B 1 281 ? 2.68 -31.188 5.223 1 98.5 281 GLU B N 1
ATOM 4901 C CA . GLU B 1 281 ? 1.819 -30.906 6.371 1 98.5 281 GLU B CA 1
ATOM 4902 C C . GLU B 1 281 ? 0.481 -30.328 5.926 1 98.5 281 GLU B C 1
ATOM 4904 O O . GLU B 1 281 ? -0.569 -30.688 6.457 1 98.5 281 GLU B O 1
ATOM 4909 N N . VAL B 1 282 ? 0.522 -29.375 5.008 1 98.69 282 VAL B N 1
ATOM 4910 C CA . VAL B 1 282 ? -0.691 -28.766 4.48 1 98.69 282 VAL B CA 1
ATOM 4911 C C . VAL B 1 282 ? -1.585 -29.828 3.857 1 98.69 282 VAL B C 1
ATOM 4913 O O . VAL B 1 282 ? -2.797 -29.844 4.086 1 98.69 282 VAL B O 1
ATOM 4916 N N . LEU B 1 283 ? -0.979 -30.766 3.096 1 98.44 283 LEU B N 1
ATOM 4917 C CA . LEU B 1 283 ? -1.738 -31.828 2.455 1 98.44 283 LEU B CA 1
ATOM 4918 C C . LEU B 1 283 ? -2.322 -32.781 3.492 1 98.44 283 LEU B C 1
ATOM 4920 O O . LEU B 1 283 ? -3.422 -33.312 3.309 1 98.44 283 LEU B O 1
ATOM 4924 N N . HIS B 1 284 ? -1.588 -33 4.566 1 98.19 284 HIS B N 1
ATOM 4925 C CA . HIS B 1 284 ? -2.119 -33.812 5.652 1 98.19 284 HIS B CA 1
ATOM 4926 C C . HIS B 1 284 ? -3.352 -33.156 6.273 1 98.19 284 HIS B C 1
ATOM 4928 O O . HIS B 1 284 ? -4.336 -33.844 6.566 1 98.19 284 HIS B O 1
ATOM 4934 N N . SER B 1 285 ? -3.281 -31.844 6.516 1 98.31 285 SER B N 1
ATOM 4935 C CA . SER B 1 285 ? -4.434 -31.125 7.055 1 98.31 285 SER B CA 1
ATOM 4936 C C . SER B 1 285 ? -5.652 -31.266 6.148 1 98.31 285 SER B C 1
ATOM 4938 O O . SER B 1 285 ? -6.781 -31.391 6.629 1 98.31 285 SER B O 1
ATOM 4940 N N . ARG B 1 286 ? -5.406 -31.297 4.812 1 97.88 286 ARG B N 1
ATOM 4941 C CA . ARG B 1 286 ? -6.48 -31.484 3.844 1 97.88 286 ARG B CA 1
ATOM 4942 C C . ARG B 1 286 ? -7.082 -32.875 3.955 1 97.88 286 ARG B C 1
ATOM 4944 O O . ARG B 1 286 ? -8.281 -33.062 3.732 1 97.88 286 ARG B O 1
ATOM 4951 N N . LEU B 1 287 ? -6.262 -33.812 4.227 1 96.75 287 LEU B N 1
ATOM 4952 C CA . LEU B 1 287 ? -6.695 -35.219 4.316 1 96.75 287 LEU B CA 1
ATOM 4953 C C . LEU B 1 287 ? -7.57 -35.438 5.547 1 96.75 287 LEU B C 1
ATOM 4955 O O . LEU B 1 287 ? -8.539 -36.188 5.496 1 96.75 287 LEU B O 1
ATOM 4959 N N . VAL B 1 288 ? -7.301 -34.75 6.645 1 96.75 288 VAL B N 1
ATOM 4960 C CA . VAL B 1 288 ? -7.934 -35.062 7.922 1 96.75 288 VAL B CA 1
ATOM 4961 C C . VAL B 1 288 ? -9.219 -34.25 8.07 1 96.75 288 VAL B C 1
ATOM 4963 O O . VAL B 1 288 ? -10.102 -34.594 8.859 1 96.75 288 VAL B O 1
ATOM 4966 N N . SER B 1 289 ? -9.352 -33.156 7.324 1 97.56 289 SER B N 1
ATOM 4967 C CA . SER B 1 289 ? -10.516 -32.281 7.438 1 97.56 289 SER B CA 1
ATOM 4968 C C . SER B 1 289 ? -11.094 -31.953 6.066 1 97.56 289 SER B C 1
ATOM 4970 O O . SER B 1 289 ? -10.438 -31.297 5.254 1 97.56 289 SER B O 1
ATOM 4972 N N . ARG B 1 290 ? -12.32 -32.312 5.871 1 96.94 290 ARG B N 1
ATOM 4973 C CA . ARG B 1 290 ? -13.008 -32.031 4.617 1 96.94 290 ARG B CA 1
ATOM 4974 C C . ARG B 1 290 ? -13.156 -30.516 4.41 1 96.94 290 ARG B C 1
ATOM 4976 O O . ARG B 1 290 ? -13.055 -30.031 3.283 1 96.94 290 ARG B O 1
ATOM 4983 N N . ASP B 1 291 ? -13.414 -29.812 5.504 1 97.5 291 ASP B N 1
ATOM 4984 C CA . ASP B 1 291 ? -13.555 -28.359 5.422 1 97.5 291 ASP B CA 1
ATOM 4985 C C . ASP B 1 291 ? -12.25 -27.703 4.98 1 97.5 291 ASP B C 1
ATOM 4987 O O . ASP B 1 291 ? -12.258 -26.797 4.148 1 97.5 291 ASP B O 1
ATOM 4991 N N . ILE B 1 292 ? -11.172 -28.172 5.531 1 98.06 292 ILE B N 1
ATOM 4992 C CA . ILE B 1 292 ? -9.867 -27.625 5.176 1 98.06 292 ILE B CA 1
ATOM 4993 C C . ILE B 1 292 ? -9.523 -28 3.736 1 98.06 292 ILE B C 1
ATOM 4995 O O . ILE B 1 292 ? -8.93 -27.203 3.004 1 98.06 292 ILE B O 1
ATOM 4999 N N . ARG B 1 293 ? -9.914 -29.234 3.35 1 97.88 293 ARG B N 1
ATOM 5000 C CA . ARG B 1 293 ? -9.703 -29.656 1.971 1 97.88 293 ARG B CA 1
ATOM 5001 C C . ARG B 1 293 ? -10.398 -28.719 0.991 1 97.88 293 ARG B C 1
ATOM 5003 O O . ARG B 1 293 ? -9.844 -28.391 -0.059 1 97.88 293 ARG B O 1
ATOM 5010 N N . HIS B 1 294 ? -11.562 -28.281 1.362 1 97.44 294 HIS B N 1
ATOM 5011 C CA . HIS B 1 294 ? -12.336 -27.406 0.492 1 97.44 294 HIS B CA 1
ATOM 5012 C C . HIS B 1 294 ? -11.797 -25.984 0.521 1 97.44 294 HIS B C 1
ATOM 5014 O O . HIS B 1 294 ? -11.922 -25.25 -0.462 1 97.44 294 HIS B O 1
ATOM 5020 N N . LEU B 1 295 ? -11.188 -25.578 1.679 1 98.56 295 LEU B N 1
ATOM 5021 C CA . LEU B 1 295 ? -10.664 -24.219 1.846 1 98.56 295 LEU B CA 1
ATOM 5022 C C . LEU B 1 295 ? -9.32 -24.062 1.146 1 98.56 295 LEU B C 1
ATOM 5024 O O . LEU B 1 295 ? -9.086 -23.078 0.459 1 98.56 295 LEU B O 1
ATOM 5028 N N . VAL B 1 296 ? -8.438 -25.047 1.354 1 98.88 296 VAL B N 1
ATOM 5029 C CA . VAL B 1 296 ? -7.094 -24.969 0.8 1 98.88 296 VAL B CA 1
ATOM 5030 C C . VAL B 1 296 ? -7.102 -25.469 -0.645 1 98.88 296 VAL B C 1
ATOM 5032 O O . VAL B 1 296 ? -7.215 -26.672 -0.897 1 98.88 296 VAL B O 1
ATOM 5035 N N . LYS B 1 297 ? -6.918 -24.516 -1.567 1 98.81 297 LYS B N 1
ATOM 5036 C CA . LYS B 1 297 ? -7.078 -24.828 -2.984 1 98.81 297 LYS B CA 1
ATOM 5037 C C . LYS B 1 297 ? -5.727 -25.062 -3.654 1 98.81 297 LYS B C 1
ATOM 5039 O O . LYS B 1 297 ? -5.656 -25.578 -4.773 1 98.81 297 LYS B O 1
ATOM 5044 N N . GLY B 1 298 ? -4.668 -24.672 -2.986 1 98.81 298 GLY B N 1
ATOM 5045 C CA . GLY B 1 298 ? -3.371 -24.797 -3.633 1 98.81 298 GLY B CA 1
ATOM 5046 C C . GLY B 1 298 ? -2.223 -24.328 -2.756 1 98.81 298 GLY B C 1
ATOM 5047 O O . GLY B 1 298 ? -2.418 -24.031 -1.576 1 98.81 298 GLY B O 1
ATOM 5048 N N . VAL B 1 299 ? -1.021 -24.375 -3.311 1 98.94 299 VAL B N 1
ATOM 5049 C CA . VAL B 1 299 ? 0.197 -23.922 -2.641 1 98.94 299 VAL B CA 1
ATOM 5050 C C . VAL B 1 299 ? 1.023 -23.062 -3.586 1 98.94 299 VAL B C 1
ATOM 5052 O O . VAL B 1 299 ? 0.818 -23.094 -4.801 1 98.94 299 VAL B O 1
ATOM 5055 N N . MET B 1 300 ? 1.795 -22.266 -3.041 1 98.75 300 MET B N 1
ATOM 5056 C CA . MET B 1 300 ? 2.811 -21.484 -3.734 1 98.75 300 MET B CA 1
ATOM 5057 C C . MET B 1 300 ? 4.215 -21.938 -3.348 1 98.75 300 MET B C 1
ATOM 5059 O O . MET B 1 300 ? 4.531 -22.047 -2.162 1 98.75 300 MET B O 1
ATOM 5063 N N . LEU B 1 301 ? 5.008 -22.25 -4.379 1 98.19 301 LEU B N 1
ATOM 5064 C CA . LEU B 1 301 ? 6.352 -22.797 -4.203 1 98.19 301 LEU B CA 1
ATOM 5065 C C . LEU B 1 301 ? 7.387 -21.906 -4.898 1 98.19 301 LEU B C 1
ATOM 5067 O O . LEU B 1 301 ? 7.176 -21.469 -6.031 1 98.19 301 LEU B O 1
ATOM 5071 N N . GLU B 1 302 ? 8.422 -21.625 -4.18 1 98.56 302 GLU B N 1
ATOM 5072 C CA . GLU B 1 302 ? 9.555 -20.969 -4.812 1 98.56 302 GLU B CA 1
ATOM 5073 C C . GLU B 1 302 ? 10.625 -21.969 -5.219 1 98.56 302 GLU B C 1
ATOM 5075 O O . GLU B 1 302 ? 11.227 -22.641 -4.363 1 98.56 302 GLU B O 1
ATOM 5080 N N . SER B 1 303 ? 10.836 -22.078 -6.457 1 98.5 303 SER B N 1
ATOM 5081 C CA . SER B 1 303 ? 11.727 -23.062 -7.066 1 98.5 303 SER B CA 1
ATOM 5082 C C . SER B 1 303 ? 12.297 -22.547 -8.383 1 98.5 303 SER B C 1
ATOM 5084 O O . SER B 1 303 ? 11.695 -21.703 -9.039 1 98.5 303 SER B O 1
ATOM 5086 N N . TYR B 1 304 ? 13.438 -22.969 -8.68 1 98.62 304 TYR B N 1
ATOM 5087 C CA . TYR B 1 304 ? 14.117 -22.609 -9.914 1 98.62 304 TYR B CA 1
ATOM 5088 C 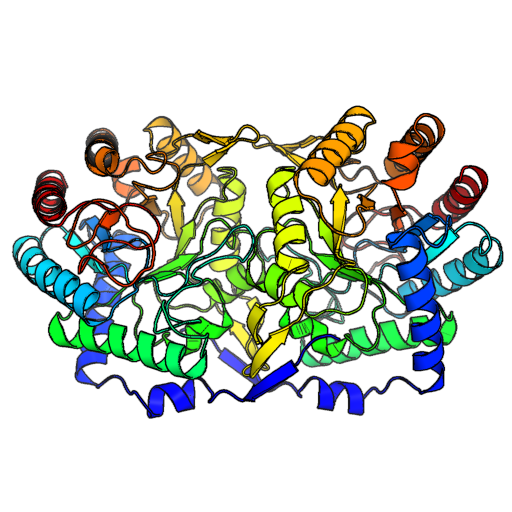C . TYR B 1 304 ? 14.922 -23.766 -10.469 1 98.62 304 TYR B C 1
ATOM 5090 O O . TYR B 1 304 ? 14.633 -24.938 -10.172 1 98.62 304 TYR B O 1
ATOM 5098 N N . LEU B 1 305 ? 15.875 -23.516 -11.414 1 98.69 305 LEU B N 1
ATOM 5099 C CA . LEU B 1 305 ? 16.656 -24.594 -12.008 1 98.69 305 LEU B CA 1
ATOM 5100 C C . LEU B 1 305 ? 17.703 -25.109 -11.023 1 98.69 305 LEU B C 1
ATOM 5102 O O . LEU B 1 305 ? 18 -26.312 -10.977 1 98.69 305 LEU B O 1
ATOM 5106 N N . VAL B 1 306 ? 18.297 -24.156 -10.266 1 98.38 306 VAL B N 1
ATOM 5107 C CA . VAL B 1 306 ? 19.359 -24.484 -9.32 1 98.38 306 VAL B CA 1
ATOM 5108 C C . VAL B 1 306 ? 18.969 -24 -7.918 1 98.38 306 VAL B C 1
ATOM 5110 O O . VAL B 1 306 ? 18.453 -22.906 -7.754 1 98.38 306 VAL B O 1
ATOM 5113 N N . SER B 1 307 ? 19.234 -24.891 -6.926 1 97.81 307 SER B N 1
ATOM 5114 C CA . SER B 1 307 ? 18.844 -24.594 -5.551 1 97.81 307 SER B CA 1
ATOM 5115 C C . SER B 1 307 ? 19.641 -23.422 -4.98 1 97.81 307 SER B C 1
ATOM 5117 O O . SER B 1 307 ? 20.797 -23.234 -5.348 1 97.81 307 SER B O 1
ATOM 5119 N N . GLY B 1 308 ? 18.953 -22.672 -4.082 1 97 308 GLY B N 1
ATOM 5120 C CA . GLY B 1 308 ? 19.641 -21.609 -3.367 1 97 308 GLY B CA 1
ATOM 5121 C C . GLY B 1 308 ? 19.438 -20.234 -4 1 97 308 GLY B C 1
ATOM 5122 O O . GLY B 1 308 ? 18.422 -19.984 -4.641 1 97 308 GLY B O 1
ATOM 5123 N N . CYS B 1 309 ? 20.328 -19.344 -3.611 1 96.38 309 CYS B N 1
ATOM 5124 C CA . CYS B 1 309 ? 20.344 -18 -4.168 1 96.38 309 CYS B CA 1
ATOM 5125 C C . CYS B 1 309 ? 21.781 -17.516 -4.383 1 96.38 309 CYS B C 1
ATOM 5127 O O . CYS B 1 309 ? 22.734 -18.203 -4.008 1 96.38 309 CYS B O 1
ATOM 5129 N N . GLN B 1 310 ? 21.875 -16.453 -5.086 1 95.81 310 GLN B N 1
ATOM 5130 C CA . GLN B 1 310 ? 23.172 -15.852 -5.391 1 95.81 310 GLN B CA 1
ATOM 5131 C C . GLN B 1 310 ? 23.062 -14.328 -5.457 1 95.81 310 GLN B C 1
ATOM 5133 O O . GLN B 1 310 ? 21.969 -13.781 -5.535 1 95.81 310 GLN B O 1
ATOM 5138 N N . LYS B 1 311 ? 24.25 -13.703 -5.309 1 91.38 311 LYS B N 1
ATOM 5139 C CA . LYS B 1 311 ? 24.312 -12.258 -5.488 1 91.38 311 LYS B CA 1
ATOM 5140 C C . LYS B 1 311 ? 24.391 -11.891 -6.969 1 91.38 311 LYS B C 1
ATOM 5142 O O . LYS B 1 311 ? 24.859 -12.68 -7.789 1 91.38 311 LYS B O 1
ATOM 5147 N N . ILE B 1 312 ? 23.891 -10.75 -7.258 1 91.38 312 ILE B N 1
ATOM 5148 C CA . ILE B 1 312 ? 24.016 -10.25 -8.625 1 91.38 312 ILE B CA 1
ATOM 5149 C C . ILE B 1 312 ? 25.484 -10.016 -8.953 1 91.38 312 ILE B C 1
ATOM 5151 O O . ILE B 1 312 ? 26.219 -9.414 -8.164 1 91.38 312 ILE B O 1
ATOM 5155 N N . GLY B 1 313 ? 26 -10.531 -10.039 1 87.31 313 GLY B N 1
ATOM 5156 C CA . GLY B 1 313 ? 27.375 -10.375 -10.438 1 87.31 313 GLY B CA 1
ATOM 5157 C C . GLY B 1 313 ? 27.719 -11.109 -11.719 1 87.31 313 GLY B C 1
ATOM 5158 O O . GLY B 1 313 ? 26.859 -11.773 -12.305 1 87.31 313 GLY B O 1
ATOM 5159 N N . PRO B 1 314 ? 28.984 -10.945 -12.18 1 85.38 314 PRO B N 1
ATOM 5160 C CA . PRO B 1 314 ? 29.406 -11.516 -13.461 1 85.38 314 PRO B CA 1
ATOM 5161 C C . PRO B 1 314 ? 29.422 -13.047 -13.445 1 85.38 314 PRO B C 1
ATOM 5163 O O . PRO B 1 314 ? 29.281 -13.68 -14.492 1 85.38 314 PRO B O 1
ATOM 5166 N N . ASP B 1 315 ? 29.672 -13.594 -12.328 1 86.75 315 ASP B N 1
ATOM 5167 C CA . ASP B 1 315 ? 29.766 -15.047 -12.242 1 86.75 315 ASP B CA 1
ATOM 5168 C C . ASP B 1 315 ? 28.438 -15.656 -11.805 1 86.75 315 ASP B C 1
ATOM 5170 O O . ASP B 1 315 ? 28.406 -16.531 -10.938 1 86.75 315 ASP B O 1
ATOM 5174 N N . HIS B 1 316 ? 27.406 -15.258 -12.516 1 90.38 316 HIS B N 1
ATOM 5175 C CA . HIS B 1 316 ? 26.078 -15.727 -12.156 1 90.38 316 HIS B CA 1
ATOM 5176 C C . HIS B 1 316 ? 25.844 -17.156 -12.625 1 90.38 316 HIS B C 1
ATOM 5178 O O . HIS B 1 316 ? 26.25 -17.531 -13.727 1 90.38 316 HIS B O 1
ATOM 5184 N N . ILE B 1 317 ? 25.281 -18 -11.727 1 96.31 317 ILE B N 1
ATOM 5185 C CA . ILE B 1 317 ? 24.859 -19.359 -12.086 1 96.31 317 ILE B CA 1
ATOM 5186 C C . ILE B 1 317 ? 23.484 -19.297 -12.75 1 96.31 317 ILE B C 1
ATOM 5188 O O . ILE B 1 317 ? 22.531 -18.75 -12.18 1 96.31 317 ILE B O 1
ATOM 5192 N N . TYR B 1 318 ? 23.406 -19.922 -13.906 1 96.88 318 TYR B N 1
ATOM 5193 C CA . TYR B 1 318 ? 22.188 -19.953 -14.719 1 96.88 318 TYR B CA 1
ATOM 5194 C C . TYR B 1 318 ? 21.062 -20.641 -13.961 1 96.88 318 TYR B C 1
ATOM 5196 O O . TYR B 1 318 ? 21.203 -21.766 -13.492 1 96.88 318 TYR B O 1
ATOM 5204 N N . GLY B 1 319 ? 19.906 -19.938 -13.828 1 97.5 319 GLY B N 1
ATOM 5205 C CA . GLY B 1 319 ? 18.703 -20.531 -13.25 1 97.5 319 GLY B CA 1
ATOM 5206 C C . GLY B 1 319 ? 18.734 -20.562 -11.734 1 97.5 319 GLY B C 1
ATOM 5207 O O . GLY B 1 319 ? 17.953 -21.281 -11.109 1 97.5 319 GLY B O 1
ATOM 5208 N N . LYS B 1 320 ? 19.719 -19.844 -11.164 1 97.5 320 LYS B N 1
ATOM 5209 C CA . LYS B 1 320 ? 19.766 -19.688 -9.711 1 97.5 320 LYS B CA 1
ATOM 5210 C C . LYS B 1 320 ? 19.188 -18.344 -9.289 1 97.5 320 LYS B C 1
ATOM 5212 O O . LYS B 1 320 ? 19.469 -17.312 -9.922 1 97.5 320 LYS B O 1
ATOM 5217 N N . SER B 1 321 ? 18.391 -18.359 -8.273 1 97 321 SER B N 1
ATOM 5218 C CA . SER B 1 321 ? 17.719 -17.156 -7.816 1 97 321 SER B CA 1
ATOM 5219 C C . SER B 1 321 ? 18.719 -16.062 -7.453 1 97 321 SER B C 1
ATOM 5221 O O . SER B 1 321 ? 19.75 -16.344 -6.84 1 97 321 SER B O 1
ATOM 5223 N N . ILE B 1 322 ? 18.391 -14.773 -7.723 1 94.69 322 ILE B N 1
ATOM 5224 C CA . ILE B 1 322 ? 19.25 -13.664 -7.348 1 94.69 322 ILE B CA 1
ATOM 5225 C C . ILE B 1 322 ? 18.625 -12.891 -6.188 1 94.69 322 ILE B C 1
ATOM 5227 O O . ILE B 1 322 ? 19.094 -11.805 -5.836 1 94.69 322 ILE B O 1
ATOM 5231 N N . THR B 1 323 ? 17.531 -13.352 -5.66 1 93.44 323 THR B N 1
ATOM 5232 C CA . THR B 1 323 ? 16.844 -12.797 -4.496 1 93.44 323 THR B CA 1
ATOM 5233 C C . THR B 1 323 ? 16.703 -13.852 -3.4 1 93.44 323 THR B C 1
ATOM 5235 O O . THR B 1 323 ? 17.688 -14.273 -2.805 1 93.44 323 THR B O 1
ATOM 5238 N N . ASP B 1 324 ? 15.5 -14.344 -3.049 1 94 324 ASP B N 1
ATOM 5239 C CA . ASP B 1 324 ? 15.336 -15.352 -2.008 1 94 324 ASP B CA 1
ATOM 5240 C C . ASP B 1 324 ? 15.711 -16.734 -2.523 1 94 324 ASP B C 1
ATOM 5242 O O . ASP B 1 324 ? 15.547 -17.031 -3.711 1 94 324 ASP B O 1
ATOM 5246 N N . PRO B 1 325 ? 16.188 -17.562 -1.645 1 97.06 325 PRO B N 1
ATOM 5247 C CA . PRO B 1 325 ? 16.578 -18.891 -2.078 1 97.06 325 PRO B CA 1
ATOM 5248 C C . PRO B 1 325 ? 15.398 -19.75 -2.506 1 97.06 325 PRO B C 1
ATOM 5250 O O . PRO B 1 325 ? 14.32 -19.672 -1.9 1 97.06 325 PRO B O 1
ATOM 5253 N N . CYS B 1 326 ? 15.617 -20.641 -3.488 1 98.06 326 CYS B N 1
ATOM 5254 C CA . CYS B 1 326 ? 14.578 -21.469 -4.094 1 98.06 326 CYS B CA 1
ATOM 5255 C C . CYS B 1 326 ? 14.977 -22.938 -4.074 1 98.06 326 CYS B C 1
ATOM 5257 O O . CYS B 1 326 ? 16.156 -23.266 -4.023 1 98.06 326 CYS B O 1
ATOM 5259 N N . LEU B 1 327 ? 14.016 -23.766 -4.133 1 98.62 327 LEU B N 1
ATOM 5260 C CA . LEU B 1 327 ? 14.273 -25.188 -4.41 1 98.62 327 LEU B CA 1
ATOM 5261 C C . LEU B 1 327 ? 14.875 -25.359 -5.797 1 98.62 327 LEU B C 1
ATOM 5263 O O . LEU B 1 327 ? 14.602 -24.578 -6.707 1 98.62 327 LEU B O 1
ATOM 5267 N N . GLY B 1 328 ? 15.641 -26.438 -5.945 1 98.44 328 GLY B N 1
ATOM 5268 C CA . GLY B 1 328 ? 16.125 -26.812 -7.266 1 98.44 328 GLY B CA 1
ATOM 5269 C C . GLY B 1 328 ? 15.133 -27.656 -8.047 1 98.44 328 GLY B C 1
ATOM 5270 O O . GLY B 1 328 ? 14.117 -28.094 -7.5 1 98.44 328 GLY B O 1
ATOM 5271 N N . TRP B 1 329 ? 15.492 -27.906 -9.305 1 98.69 329 TRP B N 1
ATOM 5272 C CA . TRP B 1 329 ? 14.547 -28.562 -10.203 1 98.69 329 TRP B CA 1
ATOM 5273 C C . TRP B 1 329 ? 14.266 -29.984 -9.758 1 98.69 329 TRP B C 1
ATOM 5275 O O . TRP B 1 329 ? 13.109 -30.422 -9.758 1 98.69 329 TRP B O 1
ATOM 5285 N N . GLU B 1 330 ? 15.234 -30.719 -9.445 1 98.31 330 GLU B N 1
ATOM 5286 C CA . GLU B 1 330 ? 15.047 -32.125 -9.094 1 98.31 330 GLU B CA 1
ATOM 5287 C C . GLU B 1 330 ? 14.125 -32.25 -7.887 1 98.31 330 GLU B C 1
ATOM 5289 O O . GLU B 1 330 ? 13.219 -33.094 -7.887 1 98.31 330 GLU B O 1
ATOM 5294 N N . GLU B 1 331 ? 14.406 -31.438 -6.91 1 98.12 331 GLU B N 1
ATOM 5295 C CA . GLU B 1 331 ? 13.555 -31.453 -5.727 1 98.12 331 GLU B CA 1
ATOM 5296 C C . GLU B 1 331 ? 12.133 -31.016 -6.07 1 98.12 331 GLU B C 1
ATOM 5298 O O . GLU B 1 331 ? 11.164 -31.562 -5.535 1 98.12 331 GLU B O 1
ATOM 5303 N N . THR B 1 332 ? 12.039 -30.062 -6.941 1 98.62 332 THR B N 1
ATOM 5304 C CA . THR B 1 332 ? 10.742 -29.547 -7.363 1 98.62 332 THR B CA 1
ATOM 5305 C C . THR B 1 332 ? 9.938 -30.641 -8.07 1 98.62 332 THR B C 1
ATOM 5307 O O . THR B 1 332 ? 8.758 -30.844 -7.766 1 98.62 332 THR B O 1
ATOM 5310 N N . GLU B 1 333 ? 10.578 -31.328 -9.023 1 98.69 333 GLU B N 1
ATOM 5311 C CA . GLU B 1 333 ? 9.906 -32.375 -9.773 1 98.69 333 GLU B CA 1
ATOM 5312 C C . GLU B 1 333 ? 9.375 -33.469 -8.836 1 98.69 333 GLU B C 1
ATOM 5314 O O . GLU B 1 333 ? 8.219 -33.875 -8.945 1 98.69 333 GLU B O 1
ATOM 5319 N N . LYS B 1 334 ? 10.227 -33.906 -7.953 1 98.56 334 LYS B N 1
ATOM 5320 C CA . LYS B 1 334 ? 9.82 -34.938 -6.996 1 98.56 334 LYS B CA 1
ATOM 5321 C C . LYS B 1 334 ? 8.633 -34.469 -6.16 1 98.56 334 LYS B C 1
ATOM 5323 O O . LYS B 1 334 ? 7.695 -35.219 -5.918 1 98.56 334 LYS B O 1
ATOM 5328 N N . LEU B 1 335 ? 8.719 -33.219 -5.703 1 98.75 335 LEU B N 1
ATOM 5329 C CA . LEU B 1 335 ? 7.672 -32.688 -4.852 1 98.75 335 LEU B CA 1
ATOM 5330 C C . LEU B 1 335 ? 6.352 -32.594 -5.605 1 98.75 335 LEU B C 1
ATOM 5332 O O . LEU B 1 335 ? 5.289 -32.844 -5.043 1 98.75 335 LEU B O 1
ATOM 5336 N N . LEU B 1 336 ? 6.348 -32.188 -6.863 1 98.81 336 LEU B N 1
ATOM 5337 C CA . LEU B 1 336 ? 5.137 -32.062 -7.66 1 98.81 336 LEU B CA 1
ATOM 5338 C C . LEU B 1 336 ? 4.453 -33.406 -7.828 1 98.81 336 LEU B C 1
ATOM 5340 O O . LEU B 1 336 ? 3.225 -33.5 -7.754 1 98.81 336 LEU B O 1
ATOM 5344 N N . TYR B 1 337 ? 5.242 -34.469 -8.062 1 98.69 337 TYR B N 1
ATOM 5345 C CA . TYR B 1 337 ? 4.66 -35.812 -8.148 1 98.69 337 TYR B CA 1
ATOM 5346 C C . TYR B 1 337 ? 4.074 -36.219 -6.812 1 98.69 337 TYR B C 1
ATOM 5348 O O . TYR B 1 337 ? 3.018 -36.875 -6.762 1 98.69 337 TYR B O 1
ATOM 5356 N N . THR B 1 338 ? 4.797 -35.875 -5.738 1 98.25 338 THR B N 1
ATOM 5357 C CA . THR B 1 338 ? 4.293 -36.188 -4.402 1 98.25 338 THR B CA 1
ATOM 5358 C C . THR B 1 338 ? 2.959 -35.469 -4.156 1 98.25 338 THR B C 1
ATOM 5360 O O . THR B 1 338 ? 2.029 -36.094 -3.617 1 98.25 338 THR B O 1
ATOM 5363 N N . ILE B 1 339 ? 2.867 -34.188 -4.508 1 98.69 339 ILE B N 1
ATOM 5364 C CA . ILE B 1 339 ? 1.628 -33.438 -4.348 1 98.69 339 ILE B CA 1
ATOM 5365 C C . ILE B 1 339 ? 0.51 -34.125 -5.141 1 98.69 339 ILE B C 1
ATOM 5367 O O . ILE B 1 339 ? -0.599 -34.281 -4.637 1 98.69 339 ILE B O 1
ATOM 5371 N N . ALA B 1 340 ? 0.787 -34.5 -6.371 1 98.38 340 ALA B N 1
ATOM 5372 C CA . ALA B 1 340 ? -0.206 -35.156 -7.223 1 98.38 340 ALA B CA 1
ATOM 5373 C C . ALA B 1 340 ? -0.719 -36.438 -6.586 1 98.38 340 ALA B C 1
ATOM 5375 O O . ALA B 1 340 ? -1.908 -36.75 -6.68 1 98.38 340 ALA B O 1
ATOM 5376 N N . GLU B 1 341 ? 0.164 -37.156 -5.949 1 97 341 GLU B N 1
ATOM 5377 C CA . GLU B 1 341 ? -0.188 -38.438 -5.324 1 97 341 GLU B CA 1
ATOM 5378 C C . GLU B 1 341 ? -1.082 -38.219 -4.109 1 97 341 GLU B C 1
ATOM 5380 O O . GLU B 1 341 ? -1.957 -39.031 -3.822 1 97 341 GLU B O 1
ATOM 5385 N N . LEU B 1 342 ? -0.819 -37.156 -3.4 1 94.38 342 LEU B N 1
ATOM 5386 C CA . LEU B 1 342 ? -1.476 -36.938 -2.113 1 94.38 342 LEU B CA 1
ATOM 5387 C C . LEU B 1 342 ? -2.764 -36.156 -2.279 1 94.38 342 LEU B C 1
ATOM 5389 O O . LEU B 1 342 ? -3.578 -36.094 -1.355 1 94.38 342 LEU B O 1
ATOM 5393 N N . CYS B 1 343 ? -2.971 -35.531 -3.396 1 91.06 343 CYS B N 1
ATOM 5394 C CA . CYS B 1 343 ? -4.168 -34.719 -3.627 1 91.06 343 CYS B CA 1
ATOM 5395 C C . CYS B 1 343 ? -5.27 -35.562 -4.262 1 91.06 343 CYS B C 1
ATOM 5397 O O . CYS B 1 343 ? -4.992 -36.438 -5.094 1 91.06 343 CYS B O 1
#

Secondary structure (DSSP, 8-state):
---EEEEEPPPHHHHHHHSPPPHHHHHHHHHHHHHHHHHHHTS---EEEEEE-SS---HHHHHHHHHHHHHHHHHHTTTEEEEEB-------SSS-S---TTT-SSTTS---HHHHHHHHHHHHHHHHHHH---EEEE-SSGGGGGGTTTTEEEEEE-TTTTT-HHHHHHHTT-SS-EEEEPPTT--HHHHHHHHHHHTS--EEEETTEEEE----TTEEEEE--EE-TTS-EE---SHHHHHHHHHHHHHHT-SS--EEEESSIIIIIT-TTHHHHHHHHHHHHHHH-HHHHHHEEEEEEEB-SEEEE--SSTTPPTTEESSS-BB-HHHHHHHHHHHHHH-/---EEEEEPPPHHHHHHHSPPPHHHHHHHHHHHHHHHHHHHTS---EEEEEE-SS---HHHHHHHHHHHHHHHHHHTTTEEEEEB-------SSS-S---TTT-SSTTS---HHHHHHHHHHHHHHHHHHH---EEEE-SSGGGGGGTTTTEEEEEE-TTTTT-HHHHHHHTT-SS-EEEEPPTT--HHHHHHHHHHHTS--EEEETTEEEE----TTEEEEE--EE-TTS-EE---SHHHHHHHHHHHHHHT-SS--EEEESSIIIIIT-TTHHHHHHHHHHHHHHH-HHHHHHEEEEEEEB-SEEEE--SSTTPPTTEESSS-BB-HHHHHHHHHHHHHH-

Foldseek 3Di:
DPDDDDDDADALVVLCVVVPADPVLLVLLVVLLVVQLCLLQVVDLAFEEAEEAPEQQDLVQLLVFLQVVLVLCVVLVNHYQYAYEHAAADDDPVPDADGGLCQPNHRVDHGDNNNSLNNSQVSLSSSCVNRSHQHEYECPDLQSCSNCLSGHQEYEHDQVCLQPLVVLQSLLAHAHAYEYEHHQAQDLVSRVVSQVSQQAWDWDDHPNDTDIGHHYLNYEYEYQFHAHPVGQTGAQLALVSLVVSLVVCVVSVGHSQAYEYEQAHSNVVLPQVCSLVSLVRNLVSLVVDVSSSSHYRYYYFHEWQDFFEDDDDDPDDRTAHNPGTHHHDVVVSVSSVVNSVSD/DPDDDDDDADALVVLCVVVPQDPVLLVLLVVLLVVQLCLLQVVDLAFEEAEEAPEQQDLVQLLVFLQVVLVLCVVLVNHYQYAYEHAAADDDPVPDADGGLCQPNHRVDHGDNNNSLNNSQVSLSSSCVNRSHQHEYECPDLQSCSNCLSGHQEYEHDQVCLQPPVVLQSLLAHAHAYEYEHHQAQDLVSRVVSQVSQQAWDWDDHPNDTDIGHHYLNYEYEYQFHAHPVGQTGAQLALVSLVVSLVVCVVSVGHSQAYEYEQAHSNVVLPQVCSLVSLVRNLVSLVVDVSSSSHYRYYYFHEWQDFFEDDDDDPDDRTAHNPGTHHHDVVVSVSSVVSSVSD

pLDDT: mean 96.23, std 3.73, range [65.44, 98.94]

Sequence (686 aa):
MSFKFVKQLPSPDEIKAQAPVSEELKQIKAKRDKMICDVITGASDKFLVIVGPCSADNEDSVCDYTNRLAKIQNKVEDRLVLVPRIYTNKPRTTGEGYKGMLHQPDPEAKPDVLAGILAIRHMHIRSLQETGLSSADEMLYPDNYHYLSDLLSYVAIGARSVENQEHRLMVSGLDVPVGMKNPTSGDFSVMLNSVVAAQQGHDFISRGWEVKTEGNPLTHTILRGAVNKHGNTLPNYHYEDLQLLLEMYNDRDLENPAVIIDANHANSGKKYEQQVRIIKEVLHSRLVSRDIRHLVKGVMLESYLVSGCQKIGPDHIYGKSITDPCLGWEETEKLLYTIAELCMSFKFVKQLPSPDEIKAQAPVSEELKQIKAKRDKMICDVITGASDKFLVIVGPCSADNEDSVCDYTNRLAKIQNKVEDRLVLVPRIYTNKPRTTGEGYKGMLHQPDPEAKPDVLAGILAIRHMHIRSLQETGLSSADEMLYPDNYHYLSDLLSYVAIGARSVENQEHRLMVSGLDVPVGMKNPTSGDFSVMLNSVVAAQQGHDFISRGWEVKTEGNPLTHTILRGAVNKHGNTLPNYHYEDLQLLLEMYNDRDLENPAVIIDANHANSGKKYEQQVRIIKEVLHSRLVSRDIRHLVKGVMLESYLVSGCQKIGPDHIYGKSITDPCLGWEETEKLLYTIAELC

Organism: NCBI:txid1796616

Solvent-accessible surface area (backbone atoms only — not comparable to full-atom values): 33927 Å² total; per-residue (Å²): 98,48,61,40,79,74,44,80,50,77,51,45,69,55,48,38,65,75,61,62,79,52,71,68,56,50,51,46,40,52,54,47,37,50,54,54,48,27,30,50,64,59,78,33,90,40,36,35,36,36,37,23,35,65,52,38,64,45,61,69,44,50,38,52,44,45,47,56,47,36,60,50,38,70,75,37,54,88,38,35,47,66,28,42,31,50,18,35,56,39,89,40,77,44,65,63,74,86,48,26,18,40,40,21,48,45,84,90,52,76,74,38,48,70,61,2,51,53,48,52,46,50,40,54,50,48,36,27,70,76,42,64,44,42,28,25,33,50,55,80,47,69,76,60,43,60,62,41,61,91,58,51,43,31,38,33,31,48,37,52,38,32,62,19,55,63,49,25,56,52,48,4,18,38,72,48,40,30,33,28,19,25,27,53,74,41,40,60,64,57,24,50,27,27,36,54,20,12,42,34,55,50,73,48,79,55,88,57,19,38,30,37,27,61,25,16,59,54,34,27,37,24,41,35,16,13,40,49,97,85,66,47,60,39,61,48,71,48,66,69,43,50,50,50,49,52,52,54,46,64,73,64,70,62,56,46,66,33,29,31,40,34,29,28,59,28,42,32,62,61,39,36,76,44,26,60,60,48,49,54,49,45,48,47,42,30,71,78,28,70,69,46,37,62,29,48,35,31,38,32,45,47,25,32,58,29,61,34,52,43,73,85,59,92,85,60,62,84,35,39,26,62,66,56,47,16,29,21,39,70,60,47,54,54,47,52,54,50,50,44,68,72,98,99,48,61,40,80,74,44,79,49,76,50,45,68,54,48,40,66,74,61,61,78,51,72,68,55,50,52,47,40,52,54,49,36,49,54,55,49,28,28,51,65,59,79,33,88,41,37,36,36,37,36,22,34,66,54,40,63,46,61,68,45,51,38,51,45,45,47,56,48,37,59,51,38,70,75,37,54,90,36,36,48,67,27,42,32,51,18,35,56,38,91,41,77,45,65,62,75,84,48,25,19,38,40,21,47,46,83,88,52,75,73,38,49,69,60,2,51,53,46,51,46,50,38,55,50,48,34,26,70,76,41,64,45,42,28,24,34,52,54,79,47,70,76,58,43,60,62,41,61,91,58,50,42,31,37,33,32,48,36,51,36,31,61,19,57,64,50,25,56,52,48,4,19,40,73,49,40,32,33,28,20,25,27,52,75,43,41,60,63,56,25,50,26,28,36,54,21,13,43,34,55,48,74,50,78,57,87,57,19,36,32,38,27,61,25,15,59,54,34,28,37,22,40,34,17,14,40,48,95,86,66,48,59,38,60,48,69,49,64,70,44,50,50,50,50,51,53,54,46,62,74,65,70,62,56,47,65,32,30,31,39,35,29,27,59,28,43,32,61,60,39,35,77,43,27,61,61,48,47,52,50,45,49,48,42,30,71,78,27,70,69,46,37,62,30,49,38,32,37,31,44,45,24,33,57,29,60,32,53,42,72,86,59,93,84,58,60,83,35,38,28,64,66,56,46,16,29,21,39,69,61,46,53,55,49,53,54,49,49,43,70,72,97

InterPro domains:
  IPR006218 DAHP synthetase I/KDSA [PF00793] (32-335)
  IPR006219 DAHP synthase, class 1 [PIRSF001361] (4-341)
  IPR006219 DAHP synthase, class 1 [PTHR21225] (4-341)
  IPR006219 DAHP synthase, class 1 [TIGR00034] (6-341)
  IPR013785 Aldolase-type TIM barrel [G3DSA:3.20.20.70] (2-343)

Nearest PDB structures (foldseek):
  7rue-assembly1_A  TM=9.465E-01  e=4.567E-33  Escherichia coli K-12
  7reu-assembly1_B  TM=9.384E-01  e=5.700E-33  Candidozyma auris
  1of8-assembly1_A  TM=9.293E-01  e=8.401E-33  Saccharomyces cerevisiae
  1oab-assembly1_B  TM=9.245E-01  e=9.920E-33  Saccharomyces cerevisiae
  7reu-assembly1_A  TM=9.466E-01  e=6.691E-31  Candidozyma auris